Protein AF-A0A7T6VRM9-F1 (afdb_monomer_lite)

Structure (mmCIF, N/CA/C/O backbone):
data_AF-A0A7T6VRM9-F1
#
_entry.id   AF-A0A7T6VRM9-F1
#
loop_
_atom_site.group_PDB
_atom_site.id
_atom_site.type_symbol
_atom_site.label_atom_id
_atom_site.label_alt_id
_atom_site.label_comp_id
_atom_site.label_asym_id
_atom_site.label_entity_id
_atom_site.label_seq_id
_atom_site.pdbx_PDB_ins_code
_atom_site.Cartn_x
_atom_site.Cartn_y
_atom_site.Cartn_z
_atom_site.occupancy
_atom_site.B_iso_or_equiv
_atom_site.auth_seq_id
_atom_site.auth_comp_id
_atom_site.auth_asym_id
_atom_site.auth_atom_id
_atom_site.pdbx_PDB_model_num
ATOM 1 N N . MET A 1 1 ? 58.265 26.225 8.477 1.00 35.62 1 MET A N 1
ATOM 2 C CA . MET A 1 1 ? 57.918 27.270 9.470 1.00 35.62 1 MET A CA 1
ATOM 3 C C . MET A 1 1 ? 56.582 26.920 10.127 1.00 35.62 1 MET A C 1
ATOM 5 O O . MET A 1 1 ? 55.673 26.589 9.389 1.00 35.62 1 MET A O 1
ATOM 9 N N . LYS A 1 2 ? 56.519 27.022 11.472 1.00 36.25 2 LYS A N 1
ATOM 10 C CA . LYS A 1 2 ? 55.348 27.130 12.396 1.00 36.25 2 LYS A CA 1
ATOM 11 C C . LYS A 1 2 ? 54.296 25.989 12.368 1.00 36.25 2 LYS A C 1
ATOM 13 O O . LYS A 1 2 ? 53.596 25.845 11.385 1.00 36.25 2 LYS A O 1
ATOM 18 N N . LYS A 1 3 ? 54.237 25.040 13.324 1.00 40.25 3 LYS A N 1
ATOM 19 C CA . LYS A 1 3 ? 53.874 25.022 14.779 1.00 40.25 3 LYS A CA 1
ATOM 20 C C . LYS A 1 3 ? 52.384 25.258 15.131 1.00 40.25 3 LYS A C 1
ATOM 22 O O . LYS A 1 3 ? 51.830 26.276 14.742 1.00 40.25 3 LYS A O 1
ATOM 27 N N . PHE A 1 4 ? 51.918 24.396 16.062 1.00 35.50 4 PHE A N 1
ATOM 28 C CA . PHE A 1 4 ? 50.741 24.419 16.973 1.00 35.50 4 PHE A CA 1
ATOM 29 C C . PHE A 1 4 ? 49.436 23.763 16.455 1.00 35.50 4 PHE A C 1
ATOM 31 O O . PHE A 1 4 ? 49.072 23.986 15.317 1.00 35.50 4 PHE A O 1
ATOM 38 N N . LYS A 1 5 ? 48.671 22.952 17.218 1.00 36.03 5 LYS A N 1
ATOM 39 C CA . LYS A 1 5 ? 48.657 22.612 18.663 1.00 36.03 5 LYS A CA 1
ATOM 40 C C . LYS A 1 5 ? 47.878 21.293 18.898 1.00 36.03 5 LYS A C 1
ATOM 42 O O . LYS A 1 5 ? 46.959 20.981 18.155 1.00 36.03 5 LYS A O 1
ATOM 47 N N . LYS A 1 6 ? 48.261 20.558 19.951 1.00 41.88 6 LYS A N 1
ATOM 48 C CA . LYS A 1 6 ? 47.631 19.340 20.502 1.00 41.88 6 LYS A CA 1
ATOM 49 C C . LYS A 1 6 ? 46.261 19.613 21.142 1.00 41.88 6 LYS A C 1
ATOM 51 O O . LYS A 1 6 ? 46.093 20.673 21.739 1.00 41.88 6 LYS A O 1
ATOM 56 N N . GLY A 1 7 ? 45.419 18.574 21.199 1.00 35.12 7 GLY A N 1
ATOM 57 C CA . GLY A 1 7 ? 44.527 18.331 22.337 1.00 35.12 7 GLY A CA 1
ATOM 58 C C . GLY A 1 7 ? 43.235 17.583 22.003 1.00 35.12 7 GLY A C 1
ATOM 59 O O . GLY A 1 7 ? 42.285 18.218 21.574 1.00 35.12 7 GLY A O 1
ATOM 60 N N . LEU A 1 8 ? 43.166 16.277 22.290 1.00 32.19 8 LEU A N 1
ATOM 61 C CA . LEU A 1 8 ? 41.960 15.693 22.888 1.00 32.19 8 LEU A CA 1
ATOM 62 C C . LEU A 1 8 ? 42.309 14.400 23.638 1.00 32.19 8 LEU A C 1
ATOM 64 O O . LEU A 1 8 ? 42.855 13.456 23.074 1.00 32.19 8 LEU A O 1
ATOM 68 N N . SER A 1 9 ? 42.047 14.434 24.942 1.00 30.77 9 SER A N 1
ATOM 69 C CA . SER A 1 9 ? 42.223 13.348 25.900 1.00 30.77 9 SER A CA 1
ATOM 70 C C . SER A 1 9 ? 41.032 12.394 25.789 1.00 30.77 9 SER A C 1
ATOM 72 O O . SER A 1 9 ? 39.892 12.840 25.914 1.00 30.77 9 SER A O 1
ATOM 74 N N . PHE A 1 10 ? 41.275 11.105 25.549 1.00 33.38 10 PHE A N 1
ATOM 75 C CA . PHE A 1 10 ? 40.249 10.069 25.666 1.00 33.38 10 PHE A CA 1
ATOM 76 C C . PHE A 1 10 ? 40.195 9.594 27.120 1.00 33.38 10 PHE A C 1
ATOM 78 O O . PHE A 1 10 ? 41.106 8.928 27.608 1.00 33.38 10 PHE A O 1
ATOM 85 N N . LEU A 1 11 ? 39.116 9.964 27.809 1.00 30.97 11 LEU A N 1
ATOM 86 C CA . LEU A 1 11 ? 38.735 9.422 29.106 1.00 30.97 11 LEU A CA 1
ATOM 87 C C . LEU A 1 11 ? 38.120 8.033 28.870 1.00 30.97 11 LEU A C 1
ATOM 89 O O . LEU A 1 11 ? 37.019 7.920 28.334 1.00 30.97 11 LEU A O 1
ATOM 93 N N . VAL A 1 12 ? 38.841 6.973 29.234 1.00 34.06 12 VAL A N 1
ATOM 94 C CA . VAL A 1 12 ? 38.302 5.607 29.273 1.00 34.06 12 VAL A CA 1
ATOM 95 C C . VAL A 1 12 ? 37.497 5.474 30.562 1.00 34.06 12 VAL A C 1
ATOM 97 O O . VAL A 1 12 ? 38.062 5.313 31.642 1.00 34.06 12 VAL A O 1
ATOM 100 N N . LEU A 1 13 ? 36.173 5.581 30.457 1.00 31.11 13 LEU A N 1
ATOM 101 C CA . LEU A 1 13 ? 35.261 5.288 31.558 1.00 31.11 13 LEU A CA 1
ATOM 102 C C . LEU A 1 13 ? 34.971 3.779 31.553 1.00 31.11 13 LEU A C 1
ATOM 104 O O . LEU A 1 13 ? 34.190 3.278 30.746 1.00 31.11 13 LEU A O 1
ATOM 108 N N . SER A 1 14 ? 35.664 3.055 32.429 1.00 31.80 14 SER A N 1
ATOM 109 C CA . SER A 1 14 ? 35.421 1.642 32.722 1.00 31.80 14 SER A CA 1
ATOM 110 C C . SER A 1 14 ? 34.131 1.513 33.536 1.00 31.80 14 SER A C 1
ATOM 112 O O . SER A 1 14 ? 34.106 1.864 34.714 1.00 31.80 14 SER A O 1
ATOM 114 N N . PHE A 1 15 ? 33.050 1.033 32.919 1.00 33.16 15 PHE A N 1
ATOM 115 C CA . PHE A 1 15 ? 31.870 0.562 33.644 1.00 33.16 15 PHE A CA 1
ATOM 116 C C . PHE A 1 15 ? 32.039 -0.935 33.932 1.00 33.16 15 PHE A C 1
ATOM 118 O O . PHE A 1 15 ? 31.815 -1.781 33.068 1.00 33.16 15 PHE A O 1
ATOM 125 N N . MET A 1 16 ? 32.438 -1.260 35.164 1.00 33.94 16 MET A N 1
ATOM 126 C CA . MET A 1 16 ? 32.217 -2.582 35.750 1.00 33.94 16 MET A CA 1
ATOM 127 C C . MET A 1 16 ? 30.706 -2.770 35.943 1.00 33.94 16 MET A C 1
ATOM 129 O O . MET A 1 16 ? 30.104 -2.140 36.811 1.00 33.94 16 MET A O 1
ATOM 133 N N . LEU A 1 17 ? 30.089 -3.645 35.151 1.00 32.91 17 LEU A N 1
ATOM 134 C CA . LEU A 1 17 ? 28.787 -4.222 35.481 1.00 32.91 17 LEU A CA 1
ATOM 135 C C . LEU A 1 17 ? 29.011 -5.321 36.522 1.00 32.91 17 LEU A C 1
ATOM 137 O O . LEU A 1 17 ? 29.431 -6.435 36.211 1.00 32.91 17 LEU A O 1
ATOM 141 N N . LEU A 1 18 ? 28.766 -4.967 37.780 1.00 30.02 18 LEU A N 1
ATOM 142 C CA . LEU A 1 18 ? 28.689 -5.893 38.898 1.00 30.02 18 LEU A CA 1
ATOM 143 C C . LEU A 1 18 ? 27.358 -6.657 38.788 1.00 30.02 18 LEU A C 1
ATOM 145 O O . LEU A 1 18 ? 26.295 -6.118 39.092 1.00 30.02 18 LEU A O 1
ATOM 149 N N . ASN A 1 19 ? 27.411 -7.907 38.325 1.00 34.56 19 ASN A N 1
ATOM 150 C CA . ASN A 1 19 ? 26.282 -8.836 38.380 1.00 34.56 19 ASN A CA 1
ATOM 151 C C . ASN A 1 19 ? 26.006 -9.217 39.843 1.00 34.56 19 ASN A C 1
ATOM 153 O O . ASN A 1 19 ? 26.549 -10.198 40.347 1.00 34.56 19 ASN A O 1
ATOM 157 N N . ILE A 1 20 ? 25.148 -8.455 40.521 1.00 35.94 20 ILE A N 1
ATOM 158 C CA . ILE A 1 20 ? 24.492 -8.906 41.752 1.00 35.94 20 ILE A CA 1
ATOM 159 C C . ILE A 1 20 ? 23.164 -9.543 41.339 1.00 35.94 20 ILE A C 1
ATOM 161 O O . ILE A 1 20 ? 22.145 -8.872 41.191 1.00 35.94 20 ILE A O 1
ATOM 165 N N . ILE A 1 21 ? 23.191 -10.857 41.129 1.00 35.50 21 ILE A N 1
ATOM 166 C CA . ILE A 1 21 ? 21.982 -11.680 41.085 1.00 35.50 21 ILE A CA 1
ATOM 167 C C . ILE A 1 21 ? 21.553 -11.870 42.542 1.00 35.50 21 ILE A C 1
ATOM 169 O O . ILE A 1 21 ? 22.078 -12.731 43.245 1.00 35.50 21 ILE A O 1
ATOM 173 N N . LEU A 1 22 ? 20.623 -11.041 43.018 1.00 32.84 22 LEU A N 1
ATOM 174 C CA . LEU A 1 22 ? 19.831 -11.397 44.193 1.00 32.84 22 LEU A CA 1
ATOM 175 C C . LEU A 1 22 ? 18.903 -12.547 43.778 1.00 32.84 22 LEU A C 1
ATOM 177 O O . LEU A 1 22 ? 18.217 -12.417 42.759 1.00 32.84 22 LEU A O 1
ATOM 181 N N . PRO A 1 23 ? 18.846 -13.667 44.518 1.00 37.16 23 PRO A N 1
ATOM 182 C CA . PRO A 1 23 ? 17.822 -14.660 44.266 1.00 37.16 23 PRO A CA 1
ATOM 183 C C . PRO A 1 23 ? 16.477 -14.012 44.600 1.00 37.16 23 PRO A C 1
ATOM 185 O O . PRO A 1 23 ? 16.189 -13.709 45.758 1.00 37.16 23 PRO A O 1
ATOM 188 N N . ILE A 1 24 ? 15.650 -13.781 43.580 1.00 35.00 24 ILE A N 1
ATOM 189 C CA . ILE A 1 24 ? 14.218 -13.583 43.784 1.00 35.00 24 ILE A CA 1
ATOM 190 C C . ILE A 1 24 ? 13.740 -14.888 44.414 1.00 35.00 24 ILE A C 1
ATOM 192 O O . ILE A 1 24 ? 13.614 -15.904 43.732 1.00 35.00 24 ILE A O 1
ATOM 196 N N . GLN A 1 25 ? 13.527 -14.878 45.729 1.00 34.97 25 GLN A N 1
ATOM 197 C CA . GLN A 1 25 ? 12.700 -15.882 46.374 1.00 34.97 25 GLN A CA 1
ATOM 198 C C . GLN A 1 25 ? 11.335 -15.800 45.694 1.00 34.97 25 GLN A C 1
ATOM 200 O O . GLN A 1 25 ? 10.544 -14.893 45.950 1.00 34.97 25 GLN A O 1
ATOM 205 N N . THR A 1 26 ? 11.073 -16.726 44.777 1.00 36.31 26 THR A N 1
ATOM 206 C CA . THR A 1 26 ? 9.729 -17.000 44.292 1.00 36.31 26 THR A CA 1
ATOM 207 C C . THR A 1 26 ? 8.946 -17.523 45.487 1.00 36.31 26 THR A C 1
ATOM 209 O O . THR A 1 26 ? 8.984 -18.716 45.790 1.00 36.31 26 THR A O 1
ATOM 212 N N . LEU A 1 27 ? 8.287 -16.620 46.215 1.00 42.47 27 LEU A N 1
ATOM 213 C CA . LEU A 1 27 ? 7.216 -16.996 47.124 1.00 42.47 27 LEU A CA 1
ATOM 214 C C . LEU A 1 27 ? 6.229 -17.804 46.285 1.00 42.47 27 LEU A C 1
ATOM 216 O O . LEU A 1 27 ? 5.702 -17.306 45.288 1.00 42.47 27 LEU A O 1
ATOM 220 N N . ALA A 1 28 ? 6.043 -19.073 46.641 1.00 41.41 28 ALA A N 1
ATOM 221 C CA . ALA A 1 28 ? 4.992 -19.880 46.056 1.00 41.41 28 ALA A CA 1
ATOM 222 C C . ALA A 1 28 ? 3.676 -19.126 46.280 1.00 41.41 28 ALA A C 1
ATOM 224 O O . ALA A 1 28 ? 3.225 -18.982 47.416 1.00 41.41 28 ALA A O 1
ATOM 225 N N . SER A 1 29 ? 3.098 -18.592 45.201 1.00 47.50 29 SER A N 1
ATOM 226 C CA . SER A 1 29 ? 1.739 -18.063 45.217 1.00 47.50 29 SER A CA 1
ATOM 227 C C . SER A 1 29 ? 0.846 -19.186 45.723 1.00 47.50 29 SER A C 1
ATOM 229 O O . SER A 1 29 ? 0.728 -20.233 45.081 1.00 47.50 29 SER A O 1
ATOM 231 N N . THR A 1 30 ? 0.283 -19.019 46.918 1.00 58.91 30 THR A N 1
ATOM 232 C CA . THR A 1 30 ? -0.682 -19.984 47.425 1.00 58.91 30 THR A CA 1
ATOM 233 C C . THR A 1 30 ? -1.926 -19.851 46.555 1.00 58.91 30 THR A C 1
ATOM 235 O O . THR A 1 30 ? -2.614 -18.831 46.557 1.00 58.91 30 THR A O 1
ATOM 238 N N . THR A 1 31 ? -2.181 -20.869 45.738 1.00 68.75 31 THR A N 1
ATOM 239 C CA . THR A 1 31 ? -3.358 -20.900 44.876 1.00 68.75 31 THR A CA 1
ATOM 240 C C . THR A 1 31 ? -4.559 -21.439 45.650 1.00 68.75 31 THR A C 1
ATOM 242 O O . THR A 1 31 ? -4.434 -22.248 46.576 1.00 68.75 31 THR A O 1
ATOM 245 N N . GLY A 1 32 ? -5.736 -20.916 45.335 1.00 79.75 32 GLY A N 1
ATOM 246 C CA . GLY A 1 32 ? -7.027 -21.270 45.897 1.00 79.75 32 GLY A CA 1
ATOM 247 C C . GLY A 1 32 ? -8.008 -21.703 44.817 1.00 79.75 32 GLY A C 1
ATOM 248 O O . GLY A 1 32 ? -7.686 -21.786 43.627 1.00 79.75 32 GLY A O 1
ATOM 249 N N . GLU A 1 33 ? -9.224 -21.979 45.264 1.00 86.75 33 GLU A N 1
ATOM 250 C CA . GLU A 1 33 ? -10.343 -22.335 44.409 1.00 86.75 33 GLU A CA 1
ATOM 251 C C . GLU A 1 33 ? -11.604 -21.597 44.843 1.00 86.75 33 GLU A C 1
ATOM 253 O O . GLU A 1 33 ? -11.785 -21.300 46.024 1.00 86.75 33 GLU A O 1
ATOM 258 N N . VAL A 1 34 ? -12.473 -21.323 43.876 1.00 84.81 34 VAL A N 1
ATOM 259 C CA . VAL A 1 34 ? -13.826 -20.821 44.110 1.00 84.81 34 VAL A CA 1
ATOM 260 C C . VAL A 1 34 ? -14.784 -21.828 43.508 1.00 84.81 34 VAL A C 1
ATOM 262 O O . VAL A 1 34 ? -14.707 -22.142 42.317 1.00 84.81 34 VAL A O 1
ATOM 265 N N . ASN A 1 35 ? -15.680 -22.338 44.346 1.00 88.81 35 ASN A N 1
ATOM 266 C CA . ASN A 1 35 ? -16.724 -23.257 43.931 1.00 88.81 35 ASN A CA 1
ATOM 267 C C . ASN A 1 35 ? -18.043 -22.489 43.856 1.00 88.81 35 ASN A C 1
ATOM 269 O O . ASN A 1 35 ? -18.380 -21.742 44.776 1.00 88.81 35 ASN A O 1
ATOM 273 N N . VAL A 1 36 ? -18.801 -22.687 42.783 1.00 91.44 36 VAL A N 1
ATOM 274 C CA . VAL A 1 36 ? -20.159 -22.156 42.637 1.00 91.44 36 VAL A CA 1
ATOM 275 C C . VAL A 1 36 ? -21.131 -23.294 42.376 1.00 91.44 36 VAL A C 1
ATOM 277 O O . VAL A 1 36 ? -20.821 -24.236 41.643 1.00 91.44 36 VAL A O 1
ATOM 280 N N . LYS A 1 37 ? -22.316 -23.208 42.977 1.00 90.75 37 LYS A N 1
ATOM 281 C CA . LYS A 1 37 ? -23.418 -24.140 42.748 1.00 90.75 37 LYS A CA 1
ATOM 282 C C . LYS A 1 37 ? -24.737 -23.386 42.636 1.00 90.75 37 LYS A C 1
ATOM 284 O O . LYS A 1 37 ? -24.991 -22.484 43.430 1.00 90.75 37 LYS A O 1
ATOM 289 N N . VAL A 1 38 ? -25.583 -23.795 41.695 1.00 88.88 38 VAL A N 1
ATOM 290 C CA . VAL A 1 38 ? -26.967 -23.323 41.582 1.00 88.88 38 VAL A CA 1
ATOM 291 C C . VAL A 1 38 ? -27.907 -24.356 42.199 1.00 88.88 38 VAL A C 1
ATOM 293 O O . VAL A 1 38 ? -27.882 -25.531 41.833 1.00 88.88 38 VAL A O 1
ATOM 296 N N . ASN A 1 39 ? -28.736 -23.909 43.137 1.00 86.19 39 ASN A N 1
ATOM 297 C CA . ASN A 1 39 ? -29.834 -24.668 43.717 1.00 86.19 39 ASN A CA 1
ATOM 298 C C . ASN A 1 39 ? -31.156 -24.124 43.167 1.00 86.19 39 ASN A C 1
ATOM 300 O O . ASN A 1 39 ? -31.454 -22.939 43.304 1.00 86.19 39 ASN A O 1
ATOM 304 N N . TRP A 1 40 ? -31.957 -24.997 42.567 1.00 83.56 40 TRP A N 1
ATOM 305 C CA . TRP A 1 40 ? -33.256 -24.634 42.010 1.00 83.56 40 TRP A CA 1
ATOM 306 C C . TRP A 1 40 ? -34.367 -24.872 43.038 1.00 83.56 40 TRP A C 1
ATOM 308 O O . TRP A 1 40 ? -34.527 -25.989 43.529 1.00 83.56 40 TRP A O 1
ATOM 318 N N . SER A 1 41 ? -35.131 -23.825 43.353 1.00 82.56 41 SER A N 1
ATOM 319 C CA . SER A 1 41 ? -36.339 -23.865 44.186 1.00 82.56 41 SER A CA 1
ATOM 320 C C . SER A 1 41 ? -37.566 -23.626 43.297 1.00 82.56 41 SER A C 1
ATOM 322 O O . SER A 1 41 ? -38.168 -22.553 43.276 1.00 82.56 41 SER A O 1
ATOM 324 N N . ASP A 1 42 ? -37.872 -24.622 42.465 1.00 81.19 42 ASP A N 1
ATOM 325 C CA . ASP A 1 42 ? -38.891 -24.570 41.404 1.00 81.19 42 ASP A CA 1
ATOM 326 C C . ASP A 1 42 ? -39.746 -25.845 41.330 1.00 81.19 42 ASP A C 1
ATOM 328 O O . ASP A 1 42 ? -40.283 -26.187 40.276 1.00 81.19 42 ASP A O 1
ATOM 332 N N . ASN A 1 43 ? -39.874 -26.551 42.461 1.00 81.00 43 ASN A N 1
ATOM 333 C CA . ASN A 1 43 ? -40.686 -27.765 42.590 1.00 81.00 43 ASN A CA 1
ATOM 334 C C . ASN A 1 43 ? -40.317 -28.826 41.534 1.00 81.00 43 ASN A C 1
ATOM 336 O O . ASN A 1 43 ? -41.178 -29.303 40.799 1.00 81.00 43 ASN A O 1
ATOM 340 N N . GLU A 1 44 ? -39.020 -29.137 41.432 1.00 83.19 44 GLU A N 1
ATOM 341 C CA . GLU A 1 44 ? -38.452 -30.088 40.461 1.00 83.19 44 GLU A CA 1
ATOM 342 C C . GLU A 1 44 ? -38.772 -29.746 38.997 1.00 83.19 44 GLU A C 1
ATOM 344 O O . GLU A 1 44 ? -38.969 -30.629 38.168 1.00 83.19 44 GLU A O 1
ATOM 349 N N . ASN A 1 45 ? -38.797 -28.451 38.664 1.00 84.50 45 ASN A N 1
ATOM 350 C CA . ASN A 1 45 ? -39.105 -27.964 37.318 1.00 84.50 45 ASN A CA 1
ATOM 351 C C . ASN A 1 45 ? -40.484 -28.419 36.786 1.00 84.50 45 ASN A C 1
ATOM 353 O O . ASN A 1 45 ? -40.656 -28.617 35.584 1.00 84.50 45 ASN A O 1
ATOM 357 N N . LYS A 1 46 ? -41.504 -28.560 37.647 1.00 72.38 46 LYS A N 1
ATOM 358 C CA . LYS A 1 46 ? -42.873 -28.934 37.218 1.00 72.38 46 LYS A CA 1
ATOM 359 C C . LYS A 1 46 ? -43.479 -28.013 36.152 1.00 72.38 46 LYS A C 1
ATOM 361 O O . LYS A 1 46 ? -44.345 -28.441 35.399 1.00 72.38 46 LYS A O 1
ATOM 366 N N . ASN A 1 47 ? -43.043 -26.758 36.094 1.00 74.75 47 ASN A N 1
ATOM 367 C CA . ASN A 1 47 ? -43.505 -25.767 35.119 1.00 74.75 47 ASN A CA 1
ATOM 368 C C . ASN A 1 47 ? -42.732 -25.798 33.783 1.00 74.75 47 ASN A C 1
ATOM 370 O O . ASN A 1 47 ? -43.115 -25.093 32.849 1.00 74.75 47 ASN A O 1
ATOM 374 N N . GLY A 1 48 ? -41.646 -26.575 33.685 1.00 83.56 48 GLY A N 1
ATOM 375 C CA . GLY A 1 48 ? -40.787 -26.641 32.502 1.00 83.56 48 GLY A CA 1
ATOM 376 C C . GLY A 1 48 ? -40.045 -25.339 32.173 1.00 83.56 48 GLY A C 1
ATOM 377 O O . GLY A 1 48 ? -39.650 -25.152 31.025 1.00 83.56 48 GLY A O 1
ATOM 378 N N . LYS A 1 49 ? -39.892 -24.416 33.131 1.00 82.88 49 LYS A N 1
ATOM 379 C CA . LYS A 1 49 ? -39.270 -23.093 32.927 1.00 82.88 49 LYS A CA 1
ATOM 380 C C . LYS A 1 49 ? -37.790 -23.043 33.284 1.00 82.88 49 LYS A C 1
ATOM 382 O O . LYS A 1 49 ? -37.135 -22.044 32.997 1.00 82.88 49 LYS A O 1
ATOM 387 N N . ARG A 1 50 ? -37.235 -24.105 33.871 1.00 89.12 50 ARG A N 1
ATOM 388 C CA . ARG A 1 50 ? -35.798 -24.174 34.138 1.00 89.12 50 ARG A CA 1
ATOM 389 C C . ARG A 1 50 ? -35.029 -24.150 32.807 1.00 89.12 50 ARG A C 1
ATOM 391 O O . ARG A 1 50 ? -35.301 -24.992 31.950 1.00 89.12 50 ARG A O 1
ATOM 398 N N . PRO A 1 51 ? -34.071 -23.226 32.623 1.00 85.69 51 PRO A N 1
ATOM 399 C CA . PRO A 1 51 ? -33.280 -23.151 31.399 1.00 85.69 51 PRO A CA 1
ATOM 400 C C . PRO A 1 51 ? -32.355 -24.369 31.276 1.00 85.69 51 PRO A C 1
ATOM 402 O O . PRO A 1 51 ? -32.021 -25.004 32.273 1.00 85.69 51 PRO A O 1
ATOM 405 N N . GLU A 1 52 ? -31.879 -24.671 30.066 1.00 85.12 52 GLU A N 1
ATOM 406 C CA . GLU A 1 52 ? -30.910 -25.762 29.844 1.00 85.12 52 GLU A CA 1
ATOM 407 C C . GLU A 1 52 ? -29.524 -25.452 30.435 1.00 85.12 52 GLU A C 1
ATOM 409 O O . GLU A 1 52 ? -28.777 -26.351 30.831 1.00 85.12 52 GLU A O 1
ATOM 414 N N . SER A 1 53 ? -29.175 -24.165 30.511 1.00 87.19 53 SER A N 1
ATOM 415 C CA . SER A 1 53 ? -27.933 -23.692 31.116 1.00 87.19 53 SER A CA 1
ATOM 416 C C . SER A 1 53 ? -28.051 -22.256 31.609 1.00 87.19 53 SER A C 1
ATOM 418 O O . SER A 1 53 ? -28.855 -21.482 31.091 1.00 87.19 53 SER A O 1
ATOM 420 N N . VAL A 1 54 ? -27.204 -21.893 32.567 1.00 87.44 54 VAL A N 1
ATOM 421 C CA . VAL A 1 54 ? -27.009 -20.511 33.014 1.00 87.44 54 VAL A CA 1
ATOM 422 C C . VAL A 1 54 ? -25.529 -20.157 33.016 1.00 87.44 54 VAL A C 1
ATOM 424 O O . VAL A 1 54 ? -24.681 -21.008 33.274 1.00 87.44 54 VAL A O 1
ATOM 427 N N . GLU A 1 55 ? -25.211 -18.895 32.765 1.00 89.62 55 GLU A N 1
ATOM 428 C CA . GLU A 1 55 ? -23.860 -18.369 32.876 1.00 89.62 55 GLU A CA 1
ATOM 429 C C . GLU A 1 55 ? -23.696 -17.521 34.129 1.00 89.62 55 GLU A C 1
ATOM 431 O O . GLU A 1 55 ? -24.576 -16.745 34.521 1.00 89.62 55 GLU A O 1
ATOM 436 N N . VAL A 1 56 ? -22.518 -17.651 34.722 1.00 88.75 56 VAL A N 1
ATOM 437 C CA . VAL A 1 56 ? -22.044 -16.833 35.831 1.00 88.75 56 VAL A CA 1
ATOM 438 C C . VAL A 1 56 ? -20.659 -16.286 35.507 1.00 88.75 56 VAL A C 1
ATOM 440 O O . VAL A 1 56 ? -19.884 -16.909 34.781 1.00 88.75 56 VAL A O 1
ATOM 443 N N . GLU A 1 57 ? -20.328 -15.127 36.053 1.00 90.50 57 GLU A N 1
ATOM 444 C CA . GLU A 1 57 ? -19.036 -14.472 35.875 1.00 90.50 57 GLU A CA 1
ATOM 445 C C . GLU A 1 57 ? -18.364 -14.271 37.233 1.00 90.50 57 GLU A C 1
ATOM 447 O O . GLU A 1 57 ? -18.974 -13.746 38.169 1.00 90.50 57 GLU A O 1
ATOM 452 N N . LEU A 1 58 ? -17.118 -14.728 37.348 1.00 88.44 58 LEU A N 1
ATOM 453 C CA . LEU A 1 58 ? -16.301 -14.591 38.547 1.00 88.44 58 LEU A CA 1
ATOM 454 C C . LEU A 1 58 ? -15.563 -13.250 38.505 1.00 88.44 58 LEU A C 1
ATOM 456 O O . LEU A 1 58 ? -14.974 -12.882 37.488 1.00 88.44 58 LEU A O 1
ATOM 460 N N . PHE A 1 59 ? -15.554 -12.547 39.633 1.00 81.62 59 PHE A N 1
ATOM 461 C CA . PHE A 1 59 ? -14.852 -11.285 39.826 1.00 81.62 59 PHE A CA 1
ATOM 462 C C . PHE A 1 59 ? -13.852 -11.407 40.974 1.00 81.62 59 PHE A C 1
ATOM 464 O O . PHE A 1 59 ? -14.206 -11.873 42.055 1.00 81.62 59 PHE A O 1
ATOM 471 N N . ALA A 1 60 ? -12.624 -10.945 40.749 1.00 82.06 60 ALA A N 1
ATOM 472 C CA . ALA A 1 60 ? -11.593 -10.746 41.762 1.00 82.06 60 ALA A CA 1
ATOM 473 C C . ALA A 1 60 ? -11.461 -9.244 42.025 1.00 82.06 60 ALA A C 1
ATOM 475 O O . ALA A 1 60 ? -11.075 -8.512 41.114 1.00 82.06 60 ALA A O 1
ATOM 476 N N . ASN A 1 61 ? -11.793 -8.777 43.233 1.00 78.81 61 ASN A N 1
ATOM 477 C CA . ASN A 1 61 ? -11.761 -7.347 43.583 1.00 78.81 61 ASN A CA 1
ATOM 478 C C . ASN A 1 61 ? -12.441 -6.468 42.509 1.00 78.81 61 ASN A C 1
ATOM 480 O O . ASN A 1 61 ? -11.845 -5.528 41.994 1.00 78.81 61 ASN A O 1
ATOM 484 N N . GLU A 1 62 ? -13.666 -6.842 42.121 1.00 79.69 62 GLU A N 1
ATOM 485 C CA . GLU A 1 62 ? -14.492 -6.162 41.101 1.00 79.69 62 GLU A CA 1
ATOM 486 C C . GLU A 1 62 ? -13.999 -6.255 39.646 1.00 79.69 62 GLU A C 1
ATOM 488 O O . GLU A 1 62 ? -14.669 -5.764 38.736 1.00 79.69 62 GLU A O 1
ATOM 493 N N . LYS A 1 63 ? -12.896 -6.959 39.378 1.00 72.31 63 LYS A N 1
ATOM 494 C CA . LYS A 1 63 ? -12.414 -7.226 38.018 1.00 72.31 63 LYS A CA 1
ATOM 495 C C . LYS A 1 63 ? -12.836 -8.615 37.549 1.00 72.31 63 LYS A C 1
ATOM 497 O O . LYS A 1 63 ? -12.594 -9.595 38.249 1.00 72.31 63 LYS A O 1
ATOM 502 N N . SER A 1 64 ? -13.435 -8.710 36.362 1.00 86.69 64 SER A N 1
ATOM 503 C CA . SER A 1 64 ? -13.811 -10.004 35.780 1.00 86.69 64 SER A CA 1
ATOM 504 C C . SER A 1 64 ? -12.575 -10.878 35.550 1.00 86.69 64 SER A C 1
ATOM 506 O O . SER A 1 64 ? -11.563 -10.411 35.017 1.00 86.69 64 SER A O 1
ATOM 508 N N . VAL A 1 65 ? -12.659 -12.140 35.973 1.00 83.88 65 VAL A N 1
ATOM 509 C CA . VAL A 1 65 ? -11.606 -13.155 35.797 1.00 83.88 65 VAL A CA 1
ATOM 510 C C . VAL A 1 65 ? -12.046 -14.327 34.921 1.00 83.88 65 VAL A C 1
ATOM 512 O O . VAL A 1 65 ? -11.225 -15.177 34.586 1.00 83.88 65 VAL A O 1
ATOM 515 N N . GLY A 1 66 ? -13.318 -14.374 34.521 1.00 77.38 66 GLY A N 1
ATOM 516 C CA . GLY A 1 66 ? -13.826 -15.363 33.577 1.00 77.38 66 GLY A CA 1
ATOM 517 C C . GLY A 1 66 ? -15.284 -15.736 33.809 1.00 77.38 66 GLY A C 1
ATOM 518 O O . GLY A 1 66 ? -15.845 -15.529 34.886 1.00 77.38 66 GLY A O 1
ATOM 519 N N . THR A 1 67 ? -15.888 -16.326 32.783 1.00 87.25 67 THR A N 1
ATOM 520 C CA . THR A 1 67 ? -17.260 -16.834 32.805 1.00 87.25 67 THR A CA 1
ATOM 521 C C . THR A 1 67 ? -17.283 -18.356 32.917 1.00 87.25 67 THR A C 1
ATOM 523 O O . THR A 1 67 ? -16.328 -19.039 32.540 1.00 87.25 67 THR A O 1
ATOM 526 N N . ALA A 1 68 ? -18.375 -18.896 33.451 1.00 88.19 68 ALA A N 1
ATOM 527 C CA . ALA A 1 68 ? -18.647 -20.325 33.477 1.00 88.19 68 ALA A CA 1
ATOM 528 C C . ALA A 1 68 ? -20.107 -20.607 33.132 1.00 88.19 68 ALA A C 1
ATOM 530 O O . ALA A 1 68 ? -21.011 -19.927 33.617 1.00 88.19 68 ALA A O 1
ATOM 531 N N . THR A 1 69 ? -20.319 -21.655 32.340 1.00 91.12 69 THR A N 1
ATOM 532 C CA . THR A 1 69 ? -21.642 -22.180 32.000 1.00 91.12 69 THR A CA 1
ATOM 533 C C . THR A 1 69 ? -21.972 -23.355 32.918 1.00 91.12 69 THR A C 1
ATOM 535 O O . THR A 1 69 ? -21.239 -24.344 32.968 1.00 91.12 69 THR A O 1
ATOM 538 N N . LEU A 1 70 ? -23.082 -23.257 33.643 1.00 92.94 70 LEU A N 1
ATOM 539 C CA . LEU A 1 70 ? -23.616 -24.293 34.519 1.00 92.94 70 LEU A CA 1
ATOM 540 C C . LEU A 1 70 ? -24.840 -24.918 33.855 1.00 92.94 70 LEU A C 1
ATOM 542 O O . LEU A 1 70 ? -25.712 -24.215 33.354 1.00 92.94 70 LEU A O 1
ATOM 546 N N . ASN A 1 71 ? -24.906 -26.243 33.870 1.00 87.44 71 ASN A N 1
ATOM 547 C CA . ASN A 1 71 ? -26.005 -27.018 33.304 1.00 87.44 71 ASN A CA 1
ATOM 548 C C . ASN A 1 71 ? -26.183 -28.330 34.077 1.00 87.44 71 ASN A C 1
ATOM 550 O O . ASN A 1 71 ? -25.411 -28.648 34.990 1.00 87.44 71 ASN A O 1
ATOM 554 N N . GLU A 1 72 ? -27.182 -29.117 33.689 1.00 87.19 72 GLU A N 1
ATOM 555 C CA . GLU A 1 72 ? -27.488 -30.398 34.325 1.00 87.19 72 GLU A CA 1
ATOM 556 C C . GLU A 1 72 ? -26.334 -31.411 34.233 1.00 87.19 72 GLU A C 1
ATOM 558 O O . GLU A 1 72 ? -26.012 -32.064 35.227 1.00 87.19 72 GLU A O 1
ATOM 563 N N . ARG A 1 73 ? -25.630 -31.482 33.091 1.00 84.81 73 ARG A N 1
ATOM 564 C CA . ARG A 1 73 ? -24.452 -32.357 32.919 1.00 84.81 73 ARG A CA 1
ATOM 565 C C . ARG A 1 73 ? -23.356 -32.036 33.944 1.00 84.81 73 ARG A C 1
ATOM 567 O O . ARG A 1 73 ? -22.733 -32.951 34.476 1.00 84.81 73 ARG A O 1
ATOM 574 N N . GLY A 1 74 ? -23.141 -30.755 34.243 1.00 79.75 74 GLY A N 1
ATOM 575 C CA . GLY A 1 74 ? -22.218 -30.269 35.275 1.00 79.75 74 GLY A CA 1
ATOM 576 C C . GLY A 1 74 ? -22.789 -30.281 36.697 1.00 79.75 74 GLY A C 1
ATOM 577 O O . GLY A 1 74 ? -22.195 -29.682 37.596 1.00 79.75 74 GLY A O 1
ATOM 578 N N . LYS A 1 75 ? -23.956 -30.909 36.916 1.00 91.56 75 LYS A N 1
ATOM 579 C CA . LYS A 1 75 ? -24.703 -30.900 38.187 1.00 91.56 75 LYS A CA 1
ATOM 580 C C . LYS A 1 75 ? -24.913 -29.489 38.743 1.00 91.56 75 LYS A C 1
ATOM 582 O O . LYS A 1 75 ? -24.863 -29.288 39.956 1.00 91.56 75 LYS A O 1
ATOM 587 N N . TRP A 1 76 ? -25.109 -28.517 37.851 1.00 93.56 76 TRP A N 1
ATOM 588 C CA . TRP A 1 76 ? -25.289 -27.107 38.195 1.00 93.56 76 TRP A CA 1
ATOM 589 C C . TRP A 1 76 ? -24.167 -26.552 39.080 1.00 93.56 76 TRP A C 1
ATOM 591 O O . TRP A 1 76 ? -24.415 -25.765 39.991 1.00 93.56 76 TRP A O 1
ATOM 601 N N . SER A 1 77 ? -22.928 -26.978 38.832 1.00 90.75 77 SER A N 1
ATOM 602 C CA . SER A 1 77 ? -21.760 -26.556 39.600 1.00 90.75 77 SER A CA 1
ATOM 603 C C . SER A 1 77 ? -20.571 -26.245 38.702 1.00 90.75 77 SER A C 1
ATOM 605 O O . SER A 1 77 ? -20.437 -26.809 37.616 1.00 90.75 77 SER A O 1
ATOM 607 N N . TYR A 1 78 ? -19.707 -25.345 39.160 1.00 90.06 78 TYR A N 1
ATOM 608 C CA . TYR A 1 78 ? -18.446 -25.038 38.499 1.00 90.06 78 TYR A CA 1
ATOM 609 C C . TYR A 1 78 ? -17.357 -24.719 39.526 1.00 90.06 78 TYR A C 1
ATOM 611 O O . TYR A 1 78 ? -17.637 -24.207 40.612 1.00 90.06 78 TYR A O 1
ATOM 619 N N . LYS A 1 79 ? -16.108 -25.030 39.174 1.00 92.94 79 LYS A N 1
ATOM 620 C CA . LYS A 1 79 ? -14.930 -24.815 40.015 1.00 92.94 79 LYS A CA 1
ATOM 621 C C . LYS A 1 79 ? -13.862 -24.067 39.231 1.00 92.94 79 LYS A C 1
ATOM 623 O O . LYS A 1 79 ? -13.324 -24.590 38.257 1.00 92.94 79 LYS A O 1
ATOM 628 N N . TRP A 1 80 ? -13.502 -22.880 39.704 1.00 88.62 80 TRP A N 1
ATOM 629 C CA . TRP A 1 80 ? -12.286 -22.199 39.266 1.00 88.62 80 TRP A CA 1
ATOM 630 C C . TRP A 1 80 ? -11.143 -22.599 40.195 1.00 88.62 80 TRP A C 1
ATOM 632 O O . TRP A 1 80 ? -11.237 -22.404 41.404 1.00 88.62 80 TRP A O 1
ATOM 642 N N . ALA A 1 81 ? -10.078 -23.171 39.635 1.00 87.00 81 ALA A N 1
ATOM 643 C CA . ALA A 1 81 ? -8.877 -23.583 40.361 1.00 87.00 81 ALA A CA 1
ATOM 644 C C . ALA A 1 81 ? -7.668 -22.739 39.934 1.00 87.00 81 ALA A C 1
ATOM 646 O O . ALA A 1 81 ? -7.688 -22.108 38.879 1.00 87.00 81 ALA A O 1
ATOM 647 N N . GLY A 1 82 ? -6.606 -22.742 40.742 1.00 83.38 82 GLY A N 1
ATOM 648 C CA . GLY A 1 82 ? -5.385 -21.991 40.428 1.00 83.38 82 GLY A CA 1
ATOM 649 C C . GLY A 1 82 ? -5.522 -20.481 40.645 1.00 83.38 82 GLY A C 1
ATOM 650 O O . GLY A 1 82 ? -4.738 -19.709 40.100 1.00 83.38 82 GLY A O 1
ATOM 651 N N . LEU A 1 83 ? -6.516 -20.052 41.424 1.00 84.44 83 LEU A N 1
ATOM 652 C CA . LEU A 1 83 ? -6.784 -18.644 41.697 1.00 84.44 83 LEU A CA 1
ATOM 653 C C . LEU A 1 83 ? -5.785 -18.098 42.719 1.00 84.44 83 LEU A C 1
ATOM 655 O O . LEU A 1 83 ? -5.473 -18.779 43.689 1.00 84.44 83 LEU A O 1
ATOM 659 N N . ALA A 1 84 ? -5.278 -16.882 42.540 1.00 81.69 84 ALA A N 1
ATOM 660 C CA . ALA A 1 84 ? -4.410 -16.274 43.545 1.00 81.69 84 ALA A CA 1
ATOM 661 C C . ALA A 1 84 ? -5.203 -16.008 44.838 1.00 81.69 84 ALA A C 1
ATOM 663 O O . ALA A 1 84 ? -6.304 -15.471 44.790 1.00 81.69 84 ALA A O 1
ATOM 664 N N . LYS A 1 85 ? -4.669 -16.367 46.010 1.00 77.38 85 LYS A N 1
ATOM 665 C CA . LYS A 1 85 ? -5.312 -16.005 47.289 1.00 77.38 85 LYS A CA 1
ATOM 666 C C . LYS A 1 85 ? -5.059 -14.551 47.681 1.00 77.38 85 LYS A C 1
ATOM 668 O O . LYS A 1 85 ? -5.875 -13.946 48.374 1.00 77.38 85 LYS A O 1
ATOM 673 N N . GLU A 1 86 ? -3.946 -13.992 47.214 1.00 77.44 86 GLU A N 1
ATOM 674 C CA . GLU A 1 86 ? -3.504 -12.644 47.543 1.00 77.44 86 GLU A CA 1
ATOM 675 C C . GLU A 1 86 ? -2.962 -11.920 46.311 1.00 77.44 86 GLU A C 1
ATOM 677 O O . GLU A 1 86 ? -2.298 -12.511 45.458 1.00 77.44 86 GLU A O 1
ATOM 682 N N . GLU A 1 87 ? -3.195 -10.612 46.251 1.00 75.31 87 GLU A N 1
ATOM 683 C CA . GLU A 1 87 ? -2.573 -9.706 45.292 1.00 75.31 87 GLU A CA 1
ATOM 684 C C . GLU A 1 87 ? -1.827 -8.620 46.073 1.00 75.31 87 GLU A C 1
ATOM 686 O O . GLU A 1 87 ? -2.419 -7.888 46.868 1.00 75.31 87 GLU A O 1
ATOM 691 N N . LYS A 1 88 ? -0.502 -8.527 45.882 1.00 75.25 88 LYS A N 1
ATOM 692 C CA . LYS A 1 88 ? 0.377 -7.575 46.598 1.00 75.25 88 LYS A CA 1
ATOM 693 C C . LYS A 1 88 ? 0.255 -7.659 48.135 1.00 75.25 88 LYS A C 1
ATOM 695 O O . LYS A 1 88 ? 0.303 -6.636 48.814 1.00 75.25 88 LYS A O 1
ATOM 700 N N . GLY A 1 89 ? 0.083 -8.870 48.673 1.00 70.00 89 GLY A N 1
ATOM 701 C CA . GLY A 1 89 ? -0.033 -9.125 50.116 1.00 70.00 89 GLY A CA 1
ATOM 702 C C . GLY A 1 89 ? -1.394 -8.774 50.734 1.00 70.00 89 GLY A C 1
ATOM 703 O O . GLY A 1 89 ? -1.501 -8.700 51.955 1.00 70.00 89 GLY A O 1
ATOM 704 N N . LYS A 1 90 ? -2.433 -8.526 49.921 1.00 66.88 90 LYS A N 1
ATOM 705 C CA . LYS A 1 90 ? -3.826 -8.367 50.374 1.00 66.88 90 LYS A CA 1
ATOM 706 C C . LYS A 1 90 ? -4.685 -9.518 49.858 1.00 66.88 90 LYS A C 1
ATOM 708 O O . LYS A 1 90 ? -4.568 -9.878 48.688 1.00 66.88 90 LYS A O 1
ATOM 713 N N . ALA A 1 91 ? -5.567 -10.050 50.706 1.00 74.38 91 ALA A N 1
ATOM 714 C CA . ALA A 1 91 ? -6.512 -11.097 50.322 1.00 74.38 91 ALA A CA 1
ATOM 715 C C . ALA A 1 91 ? -7.429 -10.630 49.179 1.00 74.38 91 ALA A C 1
ATOM 717 O O . ALA A 1 91 ? -7.934 -9.506 49.200 1.00 74.38 91 ALA A O 1
ATOM 718 N N . ILE A 1 92 ? -7.638 -11.492 48.184 1.00 72.69 92 ILE A N 1
ATOM 719 C CA . ILE A 1 92 ? -8.532 -11.216 47.054 1.00 72.69 92 ILE A CA 1
ATOM 720 C C . ILE A 1 92 ? -9.966 -11.586 47.440 1.00 72.69 92 ILE A C 1
ATOM 722 O O . ILE A 1 92 ? -10.233 -12.724 47.829 1.00 72.69 92 ILE A O 1
ATOM 726 N N . ASN A 1 93 ? -10.901 -10.643 47.297 1.00 80.25 93 ASN A N 1
ATOM 727 C CA . ASN A 1 93 ? -12.324 -10.913 47.469 1.00 80.25 93 ASN A CA 1
ATOM 728 C C . ASN A 1 93 ? -12.920 -11.438 46.156 1.00 80.25 93 ASN A C 1
ATOM 730 O O . ASN A 1 93 ? -12.998 -10.705 45.163 1.00 80.25 93 ASN A O 1
ATOM 734 N N . TYR A 1 94 ? -13.339 -12.702 46.160 1.00 80.00 94 TYR A N 1
ATOM 735 C CA . TYR A 1 94 ? -13.987 -13.340 45.020 1.00 80.00 94 TYR A CA 1
ATOM 736 C C . TYR A 1 94 ? -15.508 -13.268 45.138 1.00 80.00 94 TYR A C 1
ATOM 738 O O . TYR A 1 94 ? -16.093 -13.733 46.115 1.00 80.00 94 TYR A O 1
ATOM 746 N N . THR A 1 95 ? -16.158 -12.735 44.106 1.00 82.25 95 THR A N 1
ATOM 747 C CA . THR A 1 95 ? -17.623 -12.660 44.007 1.00 82.25 95 THR A CA 1
ATOM 748 C C . THR A 1 95 ? -18.093 -13.200 42.664 1.00 82.25 95 THR A C 1
ATOM 750 O O . THR A 1 95 ? -17.337 -13.227 41.697 1.00 82.25 95 THR A O 1
ATOM 753 N N . VAL A 1 96 ? -19.344 -13.650 42.596 1.00 84.56 96 VAL A N 1
ATOM 754 C CA . VAL A 1 96 ? -19.948 -14.166 41.362 1.00 84.56 96 VAL A CA 1
ATOM 755 C C . VAL A 1 96 ? -21.155 -13.314 40.994 1.00 84.56 96 VAL A C 1
ATOM 757 O O . VAL A 1 96 ? -21.966 -12.987 41.864 1.00 84.56 96 VAL A O 1
ATOM 760 N N . LYS A 1 97 ? -21.291 -12.971 39.711 1.00 82.19 97 LYS A N 1
ATOM 761 C CA . LYS A 1 97 ? -22.486 -12.334 39.142 1.00 82.19 97 LYS A CA 1
ATOM 762 C C . LYS A 1 97 ? -23.183 -13.272 38.162 1.00 82.19 97 LYS A C 1
ATOM 764 O O . LYS A 1 97 ? -22.532 -13.974 37.394 1.00 82.19 97 LYS A O 1
ATOM 769 N N . GLU A 1 98 ? -24.505 -13.270 38.194 1.00 84.56 98 GLU A N 1
ATOM 770 C CA . GLU A 1 98 ? -25.367 -13.932 37.221 1.00 84.56 98 GLU A CA 1
ATOM 771 C C . GLU A 1 98 ? -25.299 -13.217 35.874 1.00 84.56 98 GLU A C 1
ATOM 773 O O . GLU A 1 98 ? -25.302 -11.986 35.831 1.00 84.56 98 GLU A O 1
ATOM 778 N N . LYS A 1 99 ? -25.299 -13.977 34.775 1.00 81.38 99 LYS A N 1
ATOM 779 C CA . LYS A 1 99 ? -25.433 -13.424 33.421 1.00 81.38 99 LYS A CA 1
ATOM 780 C C . LYS A 1 99 ? -26.744 -13.792 32.748 1.00 81.38 99 LYS A C 1
ATOM 782 O O . LYS A 1 99 ? -27.481 -12.905 32.340 1.00 81.38 99 LYS A O 1
ATOM 787 N N . THR A 1 100 ? -27.038 -15.082 32.623 1.00 82.12 100 THR A N 1
ATOM 788 C CA . THR A 1 100 ? -28.159 -15.555 31.788 1.00 82.12 100 THR A CA 1
ATOM 789 C C . THR A 1 100 ? -29.291 -16.174 32.607 1.00 82.12 100 THR A C 1
ATOM 791 O O . THR A 1 100 ? -29.969 -17.087 32.140 1.00 82.12 100 THR A O 1
ATOM 794 N N . PHE A 1 101 ? -29.482 -15.721 33.849 1.00 82.88 101 PHE A N 1
ATOM 795 C CA . PHE A 1 101 ? -30.584 -16.209 34.677 1.00 82.88 101 PHE A CA 1
ATOM 796 C C . PHE A 1 101 ? -31.918 -15.650 34.163 1.00 82.88 101 PHE A C 1
ATOM 798 O O . PHE A 1 101 ? -32.015 -14.437 33.952 1.00 82.88 101 PHE A O 1
ATOM 805 N N . PRO A 1 102 ? -32.942 -16.497 33.959 1.00 73.06 102 PRO A N 1
ATOM 806 C CA . PRO A 1 102 ? -34.230 -16.031 33.464 1.00 73.06 102 PRO A CA 1
ATOM 807 C C . PRO A 1 102 ? -34.948 -15.118 34.463 1.00 73.06 102 PRO A C 1
ATOM 809 O O . PRO A 1 102 ? -34.851 -15.292 35.680 1.00 73.06 102 PRO A O 1
ATOM 812 N N . SER A 1 103 ? -35.702 -14.152 33.940 1.00 72.25 103 SER A N 1
ATOM 813 C CA . SER A 1 103 ? -36.372 -13.110 34.732 1.00 72.25 103 SER A CA 1
ATOM 814 C C . SER A 1 103 ? -37.481 -13.632 35.653 1.00 72.25 103 SER A C 1
ATOM 816 O O . SER A 1 103 ? -37.854 -12.966 36.620 1.00 72.25 103 SER A O 1
ATOM 818 N N . GLU A 1 104 ? -38.007 -14.818 35.371 1.00 77.12 104 GLU A N 1
ATOM 819 C CA . GLU A 1 104 ? -39.031 -15.535 36.131 1.00 77.12 104 GLU A CA 1
ATOM 820 C C . GLU A 1 104 ? -38.499 -16.181 37.423 1.00 77.12 104 GLU A C 1
ATOM 822 O O . GLU A 1 104 ? -39.279 -16.707 38.216 1.00 77.12 104 GLU A O 1
ATOM 827 N N . TYR A 1 105 ? -37.192 -16.089 37.683 1.00 72.19 105 TYR A N 1
ATOM 828 C CA . TYR A 1 105 ? -36.570 -16.545 38.922 1.00 72.19 105 TYR A CA 1
ATOM 829 C C . TYR A 1 105 ? -36.138 -15.368 39.809 1.00 72.19 105 TYR A C 1
ATOM 831 O O . TYR A 1 105 ? -35.645 -14.342 39.341 1.00 72.19 105 TYR A O 1
ATOM 839 N N . ILE A 1 106 ? -36.329 -15.517 41.119 1.00 69.69 106 ILE A N 1
ATOM 840 C CA . ILE A 1 106 ? -35.754 -14.663 42.163 1.00 69.69 106 ILE A CA 1
ATOM 841 C C . ILE A 1 106 ? -34.445 -15.307 42.603 1.00 69.69 106 ILE A C 1
ATOM 843 O O . ILE A 1 106 ? -34.425 -16.489 42.949 1.00 69.69 106 ILE A O 1
ATOM 847 N N . ILE A 1 107 ? -33.361 -14.534 42.592 1.00 78.25 107 ILE A N 1
ATOM 848 C CA . ILE A 1 107 ? -32.021 -15.038 42.883 1.00 78.25 107 ILE A CA 1
ATOM 849 C C . ILE A 1 107 ? -31.568 -14.570 44.262 1.00 78.25 107 ILE A C 1
ATOM 851 O O . ILE A 1 107 ? -31.589 -13.375 44.553 1.00 78.25 107 ILE A O 1
ATOM 855 N N . SER A 1 108 ? -31.114 -15.503 45.095 1.00 71.56 108 SER A N 1
ATOM 856 C CA . SER A 1 108 ? -30.414 -15.207 46.347 1.00 71.56 108 SER A CA 1
ATOM 857 C C . SER A 1 108 ? -29.057 -15.904 46.389 1.00 71.56 108 SER A C 1
ATOM 859 O O . SER A 1 108 ? -28.850 -16.942 45.758 1.00 71.56 108 SER A O 1
ATOM 861 N N . LYS A 1 109 ? -28.100 -15.321 47.117 1.00 76.75 109 LYS A N 1
ATOM 862 C CA . LY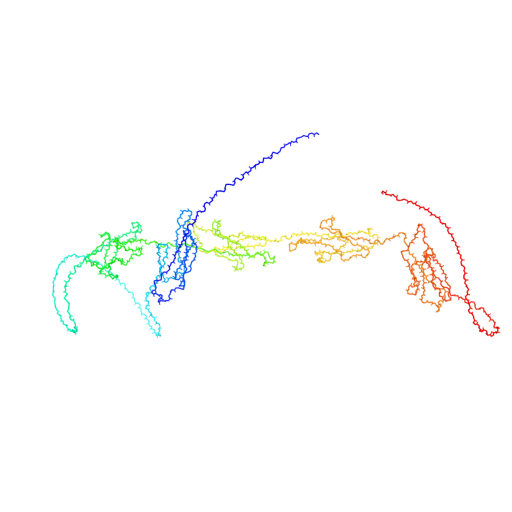S A 1 109 ? -26.735 -15.846 47.243 1.00 76.75 109 LYS A CA 1
ATOM 863 C C . LYS A 1 109 ? -26.369 -16.050 48.694 1.00 76.75 109 LYS A C 1
ATOM 865 O O . LYS A 1 109 ? -26.656 -15.207 49.536 1.00 76.75 109 LYS A O 1
ATOM 870 N N . ASN A 1 110 ? -25.655 -17.132 48.957 1.00 75.38 110 ASN A N 1
ATOM 871 C CA . ASN A 1 110 ? -25.003 -17.363 50.233 1.00 75.38 110 ASN A CA 1
ATOM 872 C C . ASN A 1 110 ? -23.590 -17.896 49.994 1.00 75.38 110 ASN A C 1
ATOM 874 O O . ASN A 1 110 ? -23.391 -18.792 49.170 1.00 75.38 110 ASN A O 1
ATOM 878 N N . THR A 1 111 ? -22.623 -17.369 50.737 1.00 73.31 111 THR A N 1
ATOM 879 C CA . THR A 1 111 ? -21.236 -17.825 50.703 1.00 73.31 111 THR A CA 1
ATOM 880 C C . THR A 1 111 ? -20.886 -18.442 52.048 1.00 73.31 111 THR A C 1
ATOM 882 O O . THR A 1 111 ? -20.846 -17.755 53.066 1.00 73.31 111 THR A O 1
ATOM 885 N N . LYS A 1 112 ? -20.581 -19.743 52.058 1.00 72.44 112 LYS A N 1
ATOM 886 C CA . LYS A 1 112 ? -20.141 -20.460 53.263 1.00 72.44 112 LYS A CA 1
ATOM 887 C C . LYS A 1 112 ? -18.963 -21.365 52.920 1.00 72.44 112 LYS A C 1
ATOM 889 O O . LYS A 1 112 ? -19.062 -22.204 52.032 1.00 72.44 112 LYS A O 1
ATOM 894 N N . GLY A 1 113 ? -17.835 -21.186 53.613 1.00 64.44 113 GLY A N 1
ATOM 895 C CA . GLY A 1 113 ? -16.658 -22.057 53.476 1.00 64.44 113 GLY A CA 1
ATOM 896 C C . GLY A 1 113 ? -16.035 -22.113 52.071 1.00 64.44 113 GLY A C 1
ATOM 897 O O . GLY A 1 113 ? -15.538 -23.163 51.684 1.00 64.44 113 GLY A O 1
ATOM 898 N N . GLY A 1 114 ? -16.085 -21.024 51.291 1.00 69.19 114 GLY A N 1
ATOM 899 C CA . GLY A 1 114 ? -15.522 -20.970 49.927 1.00 69.19 114 GLY A CA 1
ATOM 900 C C . GLY A 1 114 ? -16.428 -21.530 48.818 1.00 69.19 114 GLY A C 1
ATOM 901 O O . GLY A 1 114 ? -16.037 -21.533 47.650 1.00 69.19 114 GLY A O 1
ATOM 902 N N . LEU A 1 115 ? -17.643 -21.972 49.166 1.00 78.50 115 LEU A N 1
ATOM 903 C CA . LEU A 1 115 ? -18.705 -22.314 48.222 1.00 78.50 115 LEU A CA 1
ATOM 904 C C . LEU A 1 115 ? -19.707 -21.160 48.124 1.00 78.50 115 LEU A C 1
ATOM 906 O O . LEU A 1 115 ? -20.302 -20.758 49.127 1.00 78.50 115 LEU A O 1
ATOM 910 N N . ILE A 1 116 ? -19.925 -20.675 46.906 1.00 81.56 116 ILE A N 1
ATOM 911 C CA . ILE A 1 116 ? -20.973 -19.714 46.566 1.00 81.56 116 ILE A CA 1
ATOM 912 C C . ILE A 1 116 ? -22.193 -20.507 46.101 1.00 81.56 116 ILE A C 1
ATOM 914 O O . ILE A 1 116 ? -22.167 -21.161 45.058 1.00 81.56 116 ILE A O 1
ATOM 918 N N . THR A 1 117 ? -23.264 -20.465 46.884 1.00 85.81 117 THR A N 1
ATOM 919 C CA . THR A 1 117 ? -24.544 -21.085 46.528 1.00 85.81 117 THR A CA 1
ATOM 920 C C . THR A 1 117 ? -25.491 -20.013 46.014 1.00 85.81 117 THR A C 1
ATOM 922 O O . THR A 1 117 ? -25.820 -19.078 46.744 1.00 85.81 117 THR A O 1
ATOM 925 N N . ILE A 1 118 ? -25.928 -20.160 44.767 1.00 83.38 118 ILE A N 1
ATOM 926 C CA . ILE A 1 118 ? -26.952 -19.333 44.129 1.00 83.38 118 ILE A CA 1
ATOM 927 C C . ILE A 1 118 ? -28.268 -20.106 44.214 1.00 83.38 118 ILE A C 1
ATOM 929 O O . ILE A 1 118 ? -28.375 -21.191 43.646 1.00 83.38 118 ILE A O 1
ATOM 933 N N . THR A 1 119 ? -29.267 -19.581 44.914 1.00 84.75 119 THR A N 1
ATOM 934 C CA . THR A 1 119 ? -30.609 -20.170 44.950 1.00 84.75 119 THR A CA 1
ATOM 935 C C . THR A 1 119 ? -31.502 -19.423 43.970 1.00 84.75 119 THR A C 1
ATOM 937 O O . THR A 1 119 ? -31.714 -18.222 44.122 1.00 84.75 119 THR A O 1
ATOM 940 N N . ALA A 1 120 ? -32.019 -20.134 42.970 1.00 75.94 120 ALA A N 1
ATOM 941 C CA . ALA A 1 120 ? -32.972 -19.612 42.001 1.00 75.94 120 ALA A CA 1
ATOM 942 C C . ALA A 1 120 ? -34.378 -20.117 42.349 1.00 75.94 120 ALA A C 1
ATOM 944 O O . ALA A 1 120 ? -34.685 -21.296 42.160 1.00 75.94 120 ALA A O 1
ATOM 945 N N . THR A 1 121 ? -35.230 -19.228 42.858 1.00 78.81 121 THR A N 1
ATOM 946 C CA . THR A 1 121 ? -36.611 -19.534 43.261 1.00 78.81 121 THR A CA 1
ATOM 947 C C . THR A 1 121 ? -37.589 -19.074 42.193 1.00 78.81 121 THR A C 1
ATOM 949 O O . THR A 1 121 ? -37.573 -17.905 41.814 1.00 78.81 121 THR A O 1
ATOM 952 N N . TYR A 1 122 ? -38.445 -19.968 41.703 1.00 75.69 122 TYR A N 1
ATOM 953 C CA . TYR A 1 122 ? -39.437 -19.607 40.688 1.00 75.69 122 TYR A CA 1
ATOM 954 C C . TYR A 1 122 ? -40.500 -18.658 41.264 1.00 75.69 122 TYR A C 1
ATOM 956 O O . TYR A 1 122 ? -41.020 -18.891 42.357 1.00 75.69 122 TYR A O 1
ATOM 964 N N . LYS A 1 123 ? -40.840 -17.596 40.527 1.00 73.69 123 LYS A N 1
ATOM 965 C CA . LYS A 1 123 ? -41.928 -16.672 40.878 1.00 73.69 123 LYS A CA 1
ATOM 966 C C . LYS A 1 123 ? -43.270 -17.375 40.662 1.00 73.69 123 LYS A C 1
ATOM 968 O O . LYS A 1 123 ? -43.607 -17.713 39.533 1.00 73.69 123 LYS A O 1
ATOM 973 N N . VAL A 1 124 ? -44.036 -17.614 41.726 1.00 59.59 124 VAL A N 1
ATOM 974 C CA . VAL A 1 124 ? -45.396 -18.165 41.604 1.00 59.59 124 VAL A CA 1
ATOM 975 C C . VAL A 1 124 ? -46.282 -17.118 40.917 1.00 59.59 124 VAL A C 1
ATOM 977 O O . VAL A 1 124 ? -46.397 -16.001 41.413 1.00 59.59 124 VAL A O 1
ATOM 980 N N . GLU A 1 125 ? -46.867 -17.452 39.763 1.00 48.78 125 GLU A N 1
ATOM 981 C CA . GLU A 1 125 ? -47.846 -16.592 39.088 1.00 48.78 125 GLU A CA 1
ATOM 982 C C . GLU A 1 125 ? -49.179 -16.626 39.851 1.00 48.78 125 GLU A C 1
ATOM 984 O O . GLU A 1 125 ? -49.743 -17.695 40.087 1.00 48.78 125 GLU A O 1
ATOM 989 N N . GLU A 1 126 ? -49.700 -15.454 40.224 1.00 38.25 126 GLU A N 1
ATOM 990 C CA . GLU A 1 126 ? -51.102 -15.314 40.619 1.00 38.25 126 GLU A CA 1
ATOM 991 C C . GLU A 1 126 ? -51.992 -15.601 39.403 1.00 38.25 126 GLU A C 1
ATOM 993 O O . GLU A 1 126 ? -51.902 -14.938 38.366 1.00 38.25 126 GLU A O 1
ATOM 998 N N . ASN A 1 127 ? -52.858 -16.607 39.535 1.00 33.03 127 ASN A N 1
ATOM 999 C CA . ASN A 1 127 ? -53.832 -16.985 38.517 1.00 33.03 127 ASN A CA 1
ATOM 1000 C C . ASN A 1 127 ? -54.746 -15.797 38.164 1.00 33.03 127 ASN A C 1
ATOM 1002 O O . ASN A 1 127 ? -55.632 -15.429 38.936 1.00 33.03 127 ASN A O 1
ATOM 1006 N N . LYS A 1 128 ? -54.587 -15.246 36.956 1.00 29.89 128 LYS A N 1
ATOM 1007 C CA . LYS A 1 128 ? -55.601 -14.401 36.317 1.00 29.89 128 LYS A CA 1
ATOM 1008 C C . LYS A 1 128 ? -56.711 -15.277 35.739 1.00 29.89 128 LYS A C 1
ATOM 1010 O O . LYS A 1 128 ? -56.458 -16.167 34.931 1.00 29.89 128 LYS A O 1
ATOM 1015 N N . VAL A 1 129 ? -57.940 -14.980 36.156 1.00 29.47 129 VAL A N 1
ATOM 1016 C CA . VAL A 1 129 ? -59.190 -15.514 35.606 1.00 29.47 129 VAL A CA 1
ATOM 1017 C C . VAL A 1 129 ? -59.213 -15.319 34.086 1.00 29.47 129 VAL A C 1
ATOM 1019 O O . VAL A 1 129 ? -58.978 -14.223 33.580 1.00 29.47 129 VAL A O 1
ATOM 1022 N N . VAL A 1 130 ? -59.471 -16.414 33.375 1.00 28.41 130 VAL A N 1
ATOM 1023 C CA . VAL A 1 130 ? -59.563 -16.487 31.916 1.00 28.41 130 VAL A CA 1
ATOM 1024 C C . VAL A 1 130 ? -60.983 -16.107 31.490 1.00 28.41 130 VAL A C 1
ATOM 1026 O O . VAL A 1 130 ? -61.923 -16.851 31.755 1.00 28.41 130 VAL A O 1
ATOM 1029 N N . GLU A 1 131 ? -61.140 -14.981 30.791 1.00 26.55 131 GLU A N 1
ATOM 1030 C CA . GLU A 1 131 ? -62.306 -14.725 29.937 1.00 26.55 131 GLU A CA 1
ATOM 1031 C C . GLU A 1 131 ? -62.012 -15.231 28.516 1.00 26.55 131 GLU A C 1
ATOM 1033 O O . GLU A 1 131 ? -61.111 -14.741 27.834 1.00 26.55 131 GLU A O 1
ATOM 1038 N N . THR A 1 132 ? -62.783 -16.219 28.055 1.00 27.64 132 THR A N 1
ATOM 1039 C CA . THR A 1 132 ? -62.826 -16.656 26.652 1.00 27.64 132 THR A CA 1
ATOM 1040 C C . THR A 1 132 ? -63.962 -15.964 25.907 1.00 27.64 132 THR A C 1
ATOM 1042 O O . THR A 1 132 ? -65.104 -15.945 26.363 1.00 27.64 132 THR A O 1
ATOM 1045 N N . SER A 1 133 ? -63.657 -15.450 24.720 1.00 26.16 133 SER A N 1
ATOM 1046 C CA . SER A 1 133 ? -64.586 -14.800 23.800 1.00 26.16 133 SER A CA 1
ATOM 1047 C C . SER A 1 133 ? -65.401 -15.804 22.967 1.00 26.16 133 SER A C 1
ATOM 1049 O O . SER A 1 133 ? -64.859 -16.726 22.368 1.00 26.16 133 SER A O 1
ATOM 1051 N N . SER A 1 134 ? -66.719 -15.603 22.864 1.00 26.56 134 SER A N 1
ATOM 1052 C CA . SER A 1 134 ? -67.405 -15.132 21.642 1.00 26.56 134 SER A CA 1
ATOM 1053 C C . SER A 1 134 ? -68.902 -15.489 21.659 1.00 26.56 134 SER A C 1
ATOM 1055 O O . SER A 1 134 ? -69.277 -16.633 21.896 1.00 26.56 134 SER A O 1
ATOM 1057 N N . THR A 1 135 ? -69.774 -14.519 21.364 1.00 25.67 135 THR A N 1
ATOM 1058 C CA . THR A 1 135 ? -70.665 -14.529 20.183 1.00 25.67 135 THR A CA 1
ATOM 1059 C C . THR A 1 135 ? -71.583 -13.292 20.152 1.00 25.67 135 THR A C 1
ATOM 1061 O O . THR A 1 135 ? -72.228 -12.954 21.130 1.00 25.67 135 THR A O 1
ATOM 1064 N N . LYS A 1 136 ? -71.606 -12.651 18.971 1.00 25.56 136 LYS A N 1
ATOM 1065 C CA . LYS A 1 136 ? -72.670 -11.860 18.309 1.00 25.56 136 LYS A CA 1
ATOM 1066 C C . LYS A 1 136 ? -73.486 -10.781 19.073 1.00 25.56 136 LYS A C 1
ATOM 1068 O O . LYS A 1 136 ? -74.234 -11.046 19.998 1.00 25.56 136 LYS A O 1
ATOM 1073 N N . ALA A 1 137 ? -73.412 -9.578 18.487 1.00 21.62 137 ALA A N 1
ATOM 1074 C CA . ALA A 1 137 ? -74.223 -8.354 18.621 1.00 21.62 137 ALA A CA 1
ATOM 1075 C C . ALA A 1 137 ? -75.768 -8.567 18.570 1.00 21.62 137 ALA A C 1
ATOM 1077 O O . ALA A 1 137 ? -76.167 -9.636 18.104 1.00 21.62 137 ALA A O 1
ATOM 1078 N N . PRO A 1 138 ? -76.648 -7.563 18.865 1.00 30.56 138 PRO A N 1
ATOM 1079 C CA . PRO A 1 138 ? -76.376 -6.114 18.891 1.00 30.56 138 PRO A CA 1
ATOM 1080 C C . PRO A 1 138 ? -77.101 -5.241 19.957 1.00 30.56 138 PRO A C 1
ATOM 1082 O O . PRO A 1 138 ? -78.086 -5.634 20.563 1.00 30.56 138 PRO A O 1
ATOM 1085 N N . LYS A 1 139 ? -76.677 -3.963 19.963 1.00 22.05 139 LYS A N 1
ATOM 1086 C CA . LYS A 1 139 ? -77.486 -2.727 20.062 1.00 22.05 139 LYS A CA 1
ATOM 1087 C C . LYS A 1 139 ? -77.954 -2.191 21.436 1.00 22.05 139 LYS A C 1
ATOM 1089 O O . LYS A 1 139 ? -78.684 -2.849 22.157 1.00 22.05 139 LYS A O 1
ATOM 1094 N N . VAL A 1 140 ? -77.687 -0.879 21.573 1.00 21.55 140 VAL A N 1
ATOM 1095 C CA . VAL A 1 140 ? -78.539 0.210 22.112 1.00 21.55 140 VAL A CA 1
ATOM 1096 C C . VAL A 1 140 ? -78.151 0.796 23.484 1.00 21.55 140 VAL A C 1
ATOM 1098 O O . VAL A 1 140 ? -78.324 0.173 24.518 1.00 21.55 140 VAL A O 1
ATOM 1101 N N . GLU A 1 141 ? -77.643 2.035 23.367 1.00 22.16 141 GLU A N 1
ATOM 1102 C CA . GLU A 1 141 ? -77.914 3.269 24.133 1.00 22.16 141 GLU A CA 1
ATOM 1103 C C . GLU A 1 141 ? -77.593 3.400 25.629 1.00 22.16 141 GLU A C 1
ATOM 1105 O O . GLU A 1 141 ? -77.977 2.573 26.437 1.00 22.16 141 GLU A O 1
ATOM 1110 N N . GLU A 1 142 ? -76.969 4.562 25.917 1.00 23.55 142 GLU A N 1
ATOM 1111 C CA . GLU A 1 142 ? -77.253 5.521 27.010 1.00 23.55 142 GLU A CA 1
ATOM 1112 C C . GLU A 1 142 ? -77.312 4.989 28.458 1.00 23.55 142 GLU A C 1
ATOM 1114 O O . GLU A 1 142 ? -77.903 3.973 28.760 1.00 23.55 142 GLU A O 1
ATOM 1119 N N . LYS A 1 143 ? -76.824 5.644 29.510 1.00 22.34 143 LYS A N 1
ATOM 1120 C CA . LYS A 1 143 ? -76.450 7.029 29.823 1.00 22.34 143 LYS A CA 1
ATOM 1121 C C . LYS A 1 143 ? -75.851 6.968 31.252 1.00 22.34 143 LYS A C 1
ATOM 1123 O O . LYS A 1 143 ? -76.259 6.119 32.031 1.00 22.34 143 LYS A O 1
ATOM 1128 N N . ILE A 1 144 ? -74.917 7.877 31.563 1.00 23.50 144 ILE A N 1
ATOM 1129 C CA . ILE A 1 144 ? -74.901 8.817 32.719 1.00 23.50 144 ILE A CA 1
ATOM 1130 C C . ILE A 1 144 ? -75.354 8.223 34.092 1.00 23.50 144 ILE A C 1
ATOM 1132 O O . ILE A 1 144 ? -76.464 7.739 34.225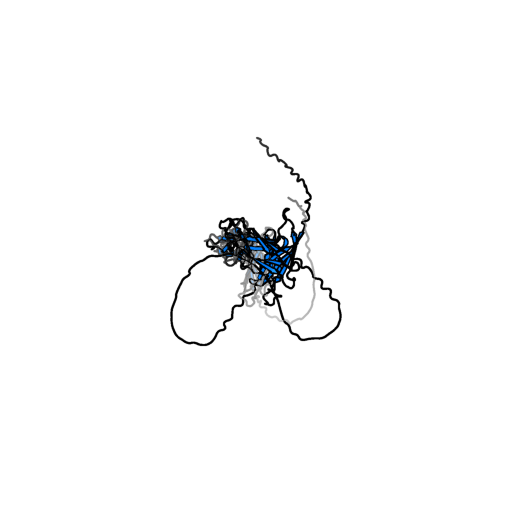 1.00 23.50 144 ILE A O 1
ATOM 1136 N N . THR A 1 145 ? -74.614 8.271 35.213 1.00 22.42 145 THR A N 1
ATOM 1137 C CA . THR A 1 145 ? -74.152 9.482 35.932 1.00 22.42 145 THR A CA 1
ATOM 1138 C C . THR A 1 145 ? -73.286 9.149 37.159 1.00 22.42 145 THR A C 1
ATOM 1140 O O . THR A 1 145 ? -73.439 8.102 37.777 1.00 22.42 145 THR A O 1
ATOM 1143 N N . LEU A 1 146 ? -72.468 10.137 37.542 1.00 25.45 146 LEU A N 1
ATOM 1144 C CA . LEU A 1 146 ? -71.779 10.346 38.824 1.00 25.45 146 LEU A CA 1
ATOM 1145 C C . LEU A 1 146 ? -72.725 10.578 40.024 1.00 25.45 146 LEU A C 1
ATOM 1147 O O . LEU A 1 146 ? -73.736 11.253 39.861 1.00 25.45 146 LEU A O 1
ATOM 1151 N N . ALA A 1 147 ? -72.256 10.236 41.234 1.00 23.84 147 ALA A N 1
ATOM 1152 C CA . ALA A 1 147 ? -72.131 11.113 42.425 1.00 23.84 147 ALA A CA 1
ATOM 1153 C C . ALA A 1 147 ? -71.378 10.320 43.529 1.00 23.84 147 ALA A C 1
ATOM 1155 O O . ALA A 1 147 ? -71.650 9.138 43.695 1.00 23.84 147 ALA A O 1
ATOM 1156 N N . LYS A 1 148 ? -70.276 10.793 44.150 1.00 23.91 148 LYS A N 1
ATOM 1157 C CA . LYS A 1 148 ? -70.160 11.781 45.262 1.00 23.91 148 LYS A CA 1
ATOM 1158 C C . LYS A 1 148 ? -71.168 11.491 46.395 1.00 23.91 148 LYS A C 1
ATOM 1160 O O . LYS A 1 148 ? -72.334 11.309 46.100 1.00 23.91 148 LYS A O 1
ATOM 1165 N N . ALA A 1 149 ? -70.861 11.499 47.688 1.00 24.95 149 ALA A N 1
ATOM 1166 C CA . ALA A 1 149 ? -69.718 11.936 48.483 1.00 24.95 149 ALA A CA 1
ATOM 1167 C C . ALA A 1 149 ? -69.895 11.385 49.926 1.00 24.95 149 ALA A C 1
ATOM 1169 O O . ALA A 1 149 ? -70.904 10.754 50.215 1.00 24.95 149 ALA A O 1
ATOM 1170 N N . GLU A 1 150 ? -68.964 11.777 50.803 1.00 26.12 150 GLU A N 1
ATOM 1171 C CA . GLU A 1 150 ? -69.136 12.020 52.253 1.00 26.12 150 GLU A CA 1
ATOM 1172 C C . GLU A 1 150 ? -68.776 10.925 53.280 1.00 26.12 150 GLU A C 1
ATOM 1174 O O . GLU A 1 150 ? -69.437 9.911 53.467 1.00 26.12 150 GLU A O 1
ATOM 1179 N N . THR A 1 151 ? -67.702 11.241 54.012 1.00 30.59 151 THR A N 1
ATOM 1180 C CA . THR A 1 151 ? -67.399 10.911 55.416 1.00 30.59 151 THR A CA 1
ATOM 1181 C C . THR A 1 151 ? -68.251 11.764 56.374 1.00 30.59 151 THR A C 1
ATOM 1183 O O . THR A 1 151 ? -68.658 12.861 55.983 1.00 30.59 151 THR A O 1
ATOM 1186 N N . PRO A 1 152 ? -68.518 11.331 57.630 1.00 36.91 152 PRO A N 1
ATOM 1187 C CA . PRO A 1 152 ? -67.726 11.792 58.804 1.00 36.91 152 PRO A CA 1
ATOM 1188 C C . PRO A 1 152 ? -67.638 10.744 59.968 1.00 36.91 152 PRO A C 1
ATOM 1190 O O . PRO A 1 152 ? -68.494 9.883 60.093 1.00 36.91 152 PRO A O 1
ATOM 1193 N N . LYS A 1 153 ? -66.523 10.607 60.713 1.00 26.02 153 LYS A N 1
ATOM 1194 C CA . LYS A 1 153 ? -66.075 11.285 61.969 1.00 26.02 153 LYS A CA 1
ATOM 1195 C C . LYS A 1 153 ? -66.432 10.566 63.306 1.00 26.02 153 LYS A C 1
ATOM 1197 O O . LYS A 1 153 ? -67.589 10.507 63.679 1.00 26.02 153 LYS A O 1
ATOM 1202 N N . ALA A 1 154 ? -65.360 10.158 64.011 1.00 27.55 154 ALA A N 1
ATOM 1203 C CA . ALA A 1 154 ? -65.036 10.115 65.462 1.00 27.55 154 ALA A CA 1
ATOM 1204 C C . ALA A 1 154 ? -66.008 9.593 66.549 1.00 27.55 154 ALA A C 1
ATOM 1206 O O . ALA A 1 154 ? -67.120 10.091 66.651 1.00 27.55 154 ALA A O 1
ATOM 1207 N N . THR A 1 155 ? -65.490 8.756 67.473 1.00 26.58 155 THR A N 1
ATOM 1208 C CA . THR A 1 155 ? -65.447 8.870 68.974 1.00 26.58 155 THR A CA 1
ATOM 1209 C C . THR A 1 155 ? -65.003 7.510 69.571 1.00 26.58 155 THR A C 1
ATOM 1211 O O . THR A 1 155 ? -65.394 6.476 69.050 1.00 26.58 155 THR A O 1
ATOM 1214 N N . GLU A 1 156 ? -63.922 7.419 70.359 1.00 28.92 156 GLU A N 1
ATOM 1215 C CA . GLU A 1 156 ? -63.755 7.565 71.830 1.00 28.92 156 GLU A CA 1
ATOM 1216 C C . GLU A 1 156 ? -64.055 6.277 72.653 1.00 28.92 156 GLU A C 1
ATOM 1218 O O . GLU A 1 156 ? -64.996 5.547 72.372 1.00 28.92 156 GLU A O 1
ATOM 1223 N N . ALA A 1 157 ? -63.170 5.974 73.618 1.00 27.42 157 ALA A N 1
ATOM 1224 C CA . ALA A 1 157 ? -63.071 4.743 74.432 1.00 27.42 157 ALA A CA 1
ATOM 1225 C C . ALA A 1 157 ? -64.172 4.622 75.523 1.00 27.42 157 ALA A C 1
ATOM 1227 O O . ALA A 1 157 ? -64.855 5.617 75.765 1.00 27.42 157 ALA A O 1
ATOM 1228 N N . PRO A 1 158 ? -64.337 3.476 76.242 1.00 39.53 158 PRO A N 1
ATOM 1229 C CA . PRO A 1 158 ? -63.514 3.201 77.440 1.00 39.53 158 PRO A CA 1
ATOM 1230 C C . PRO A 1 158 ? -63.289 1.714 77.870 1.00 39.53 158 PRO A C 1
ATOM 1232 O O . PRO A 1 158 ? -63.971 0.783 77.468 1.00 39.53 158 PRO A O 1
ATOM 1235 N N . LYS A 1 159 ? -62.275 1.585 78.740 1.00 27.92 159 LYS A N 1
ATOM 1236 C CA . LYS A 1 159 ? -61.933 0.669 79.863 1.00 27.92 159 LYS A CA 1
ATOM 1237 C C . LYS A 1 159 ? -62.942 -0.349 80.495 1.00 27.92 159 LYS A C 1
ATOM 1239 O O . LYS A 1 159 ? -64.059 0.035 80.809 1.00 27.92 159 LYS A O 1
ATOM 1244 N N . VAL A 1 160 ? -62.348 -1.487 80.945 1.00 28.88 160 VAL A N 1
ATOM 1245 C CA . VAL A 1 160 ? -62.362 -2.135 82.308 1.00 28.88 160 VAL A CA 1
ATOM 1246 C C . VAL A 1 160 ? -63.158 -3.450 82.573 1.00 28.88 160 VAL A C 1
ATOM 1248 O O . VAL A 1 160 ? -64.329 -3.528 82.237 1.00 28.88 160 VAL A O 1
ATOM 1251 N N . GLU A 1 161 ? -62.453 -4.392 83.260 1.00 28.44 161 GLU A N 1
ATOM 1252 C CA . GLU A 1 161 ? -62.865 -5.520 84.166 1.00 28.44 161 GLU A CA 1
ATOM 1253 C C . GLU A 1 161 ? -63.764 -6.658 83.624 1.00 28.44 161 GLU A C 1
ATOM 1255 O O . GLU A 1 161 ? -64.509 -6.469 82.677 1.00 28.44 161 GLU A O 1
ATOM 1260 N N . GLU A 1 162 ? -63.847 -7.877 84.175 1.00 27.55 162 GLU A N 1
ATOM 1261 C CA . GLU A 1 162 ? -63.058 -8.765 85.056 1.00 27.55 162 GLU A CA 1
ATOM 1262 C C . GLU A 1 162 ? -63.855 -10.096 85.108 1.00 27.55 162 GLU A C 1
ATOM 1264 O O . GLU A 1 162 ? -65.077 -10.101 84.989 1.00 27.55 162 GLU A O 1
ATOM 1269 N N . ASP A 1 163 ? -63.141 -11.194 85.345 1.00 29.61 163 ASP A N 1
ATOM 1270 C CA . ASP A 1 163 ? -63.549 -12.382 86.108 1.00 29.61 163 ASP A CA 1
ATOM 1271 C C . ASP A 1 163 ? -64.545 -13.476 85.621 1.00 29.61 163 ASP A C 1
ATOM 1273 O O . ASP A 1 163 ? -65.697 -13.265 85.260 1.00 29.61 163 ASP A O 1
ATOM 1277 N N . LYS A 1 164 ? -64.047 -14.703 85.867 1.00 27.38 164 LYS A N 1
ATOM 1278 C CA . LYS A 1 164 ? -64.687 -15.931 86.396 1.00 27.38 164 LYS A CA 1
ATOM 1279 C C . LYS A 1 164 ? -65.582 -16.850 85.539 1.00 27.38 164 LYS A C 1
ATOM 1281 O O . LYS A 1 164 ? -66.782 -16.673 85.413 1.00 27.38 164 LYS A O 1
ATOM 1286 N N . GLN A 1 165 ? -64.944 -17.967 85.156 1.00 27.25 165 GLN A N 1
ATOM 1287 C CA . GLN A 1 165 ? -65.102 -19.332 85.718 1.00 27.25 165 GLN A CA 1
ATOM 1288 C C . GLN A 1 165 ? -66.428 -20.116 85.543 1.00 27.25 165 GLN A C 1
ATOM 1290 O O . GLN A 1 165 ? -67.515 -19.621 85.815 1.00 27.25 165 GLN A O 1
ATOM 1295 N N . THR A 1 166 ? -66.242 -21.445 85.365 1.00 24.92 166 THR A N 1
ATOM 1296 C CA . THR A 1 166 ? -67.135 -22.585 85.739 1.00 24.92 166 THR A CA 1
ATOM 1297 C C . THR A 1 166 ? -68.357 -22.813 84.818 1.00 24.92 166 THR A C 1
ATOM 1299 O O . THR A 1 166 ? -69.029 -21.866 84.458 1.00 24.92 166 THR A O 1
ATOM 1302 N N . THR A 1 167 ? -68.794 -24.008 84.385 1.00 27.20 167 THR A N 1
ATOM 1303 C CA . THR A 1 167 ? -68.414 -25.433 84.530 1.00 27.20 167 THR A CA 1
ATOM 1304 C C . THR A 1 167 ? -69.442 -26.296 83.756 1.00 27.20 167 THR A C 1
ATOM 1306 O O . THR A 1 167 ? -70.561 -25.835 83.567 1.00 27.20 167 THR A O 1
ATOM 1309 N N . VAL A 1 168 ? -69.104 -27.581 83.517 1.00 27.31 168 VAL A N 1
ATOM 1310 C CA . VAL A 1 168 ? -70.001 -28.780 83.537 1.00 27.31 168 VAL A CA 1
ATOM 1311 C C . VAL A 1 168 ? -70.904 -28.981 82.302 1.00 27.31 168 VAL A C 1
ATOM 1313 O O . VAL A 1 168 ? -71.804 -28.198 82.041 1.00 27.31 168 VAL A O 1
ATOM 1316 N N . ALA A 1 169 ? -70.547 -29.948 81.439 1.00 29.88 169 ALA A N 1
ATOM 1317 C CA . ALA A 1 169 ? -71.062 -31.342 81.375 1.00 29.88 169 ALA A CA 1
ATOM 1318 C C . ALA A 1 169 ? -72.350 -31.411 80.526 1.00 29.88 169 ALA A C 1
ATOM 1320 O O . ALA A 1 169 ? -73.059 -30.423 80.428 1.00 29.88 169 ALA A O 1
ATOM 1321 N N . THR A 1 170 ? -72.766 -32.461 79.826 1.00 29.09 170 THR A N 1
ATOM 1322 C CA . THR A 1 170 ? -72.486 -33.904 79.662 1.00 29.09 170 THR A CA 1
ATOM 1323 C C . THR A 1 170 ? -73.316 -34.268 78.400 1.00 29.09 170 THR A C 1
ATOM 1325 O O . THR A 1 170 ? -74.228 -33.522 78.057 1.00 29.09 170 THR A O 1
ATOM 1328 N N . GLU A 1 171 ? -73.031 -35.255 77.552 1.00 31.58 171 GLU A N 1
ATOM 1329 C CA . GLU A 1 171 ? -73.419 -36.682 77.635 1.00 31.58 171 GLU A CA 1
ATOM 1330 C C . GLU A 1 171 ? -73.310 -37.198 76.174 1.00 31.58 171 GLU A C 1
ATOM 1332 O O . GLU A 1 171 ? -73.757 -36.529 75.246 1.00 31.58 171 GLU A O 1
ATOM 1337 N N . GLU A 1 172 ? -72.433 -38.159 75.878 1.00 30.59 172 GLU A N 1
ATOM 1338 C CA . GLU A 1 172 ? -72.699 -39.598 75.663 1.00 30.59 172 GLU A CA 1
ATOM 1339 C C . GLU A 1 172 ? -73.654 -40.004 74.517 1.00 30.59 172 GLU A C 1
ATOM 1341 O O . GLU A 1 172 ? -74.847 -39.732 74.546 1.00 30.59 172 GLU A O 1
ATOM 1346 N N . THR A 1 173 ? -73.146 -40.811 73.567 1.00 27.64 173 THR A N 1
ATOM 1347 C CA . THR A 1 173 ? -73.428 -42.268 73.364 1.00 27.64 173 THR A CA 1
ATOM 1348 C C . THR A 1 173 ? -72.951 -42.699 71.953 1.00 27.64 173 THR A C 1
ATOM 1350 O O . THR A 1 173 ? -73.279 -42.056 70.968 1.00 27.64 173 THR A O 1
ATOM 1353 N N . LYS A 1 174 ? -71.950 -43.587 71.785 1.00 31.77 174 LYS A N 1
ATOM 1354 C CA . LYS A 1 174 ? -71.854 -45.075 71.894 1.00 31.77 174 LYS A CA 1
ATOM 1355 C C . LYS A 1 174 ? -72.182 -45.864 70.604 1.00 31.77 174 LYS A C 1
ATOM 1357 O O . LYS A 1 174 ? -73.341 -45.970 70.240 1.00 31.77 174 LYS A O 1
ATOM 1362 N N . GLN A 1 175 ? -71.172 -46.563 70.057 1.00 28.36 175 GLN A N 1
ATOM 1363 C CA . GLN A 1 175 ? -71.130 -48.018 69.729 1.00 28.36 175 GLN A CA 1
ATOM 1364 C C . GLN A 1 175 ? -69.737 -48.353 69.132 1.00 28.36 175 GLN A C 1
ATOM 1366 O O . GLN A 1 175 ? -69.332 -47.713 68.173 1.00 28.36 175 GLN A O 1
ATOM 1371 N N . ALA A 1 176 ? -68.843 -49.104 69.800 1.00 30.52 176 ALA A N 1
ATOM 1372 C CA . ALA A 1 176 ? -68.748 -50.570 70.006 1.00 30.52 176 ALA A CA 1
ATOM 1373 C C . ALA A 1 176 ? -68.193 -51.333 68.775 1.00 30.52 176 ALA A C 1
ATOM 1375 O O . ALA A 1 176 ? -68.661 -51.090 67.676 1.00 30.52 176 ALA A O 1
ATOM 1376 N N . LYS A 1 177 ? -67.289 -52.325 68.839 1.00 30.53 177 LYS A N 1
ATOM 1377 C CA . LYS A 1 177 ? -66.360 -52.892 69.845 1.00 30.53 177 LYS A CA 1
ATOM 1378 C C . LYS A 1 177 ? -65.608 -54.038 69.127 1.00 30.53 177 LYS A C 1
ATOM 1380 O O . LYS A 1 177 ? -66.276 -54.830 68.476 1.00 30.53 177 LYS A O 1
ATOM 1385 N N . GLU A 1 178 ? -64.300 -54.216 69.322 1.00 29.44 178 GLU A N 1
ATOM 1386 C CA . GLU A 1 178 ? -63.666 -55.551 69.271 1.00 29.44 178 GLU A CA 1
ATOM 1387 C C . GLU A 1 178 ? -62.385 -55.582 70.131 1.00 29.44 178 GLU A C 1
ATOM 1389 O O . GLU A 1 178 ? -61.746 -54.559 70.361 1.00 29.44 178 GLU A O 1
ATOM 1394 N N . THR A 1 179 ? -62.090 -56.742 70.719 1.00 31.94 179 THR A N 1
ATOM 1395 C CA . THR A 1 179 ? -61.406 -56.926 72.018 1.00 31.94 179 THR A CA 1
ATOM 1396 C C . THR A 1 179 ? -60.034 -57.609 71.937 1.00 31.94 179 THR A C 1
ATOM 1398 O O . THR A 1 179 ? -59.906 -58.622 71.255 1.00 31.94 179 THR A O 1
ATOM 1401 N N . LYS A 1 180 ? -59.078 -57.194 72.790 1.00 30.45 180 LYS A N 1
ATOM 1402 C CA . LYS A 1 180 ? -58.094 -58.067 73.480 1.00 30.45 180 LYS A CA 1
ATOM 1403 C C . LYS A 1 180 ? -57.509 -57.358 74.723 1.00 30.45 180 LYS A C 1
ATOM 1405 O O . LYS A 1 180 ? -57.305 -56.153 74.697 1.00 30.45 180 LYS A O 1
ATOM 1410 N N . ALA A 1 181 ? -57.319 -58.105 75.814 1.00 31.23 181 ALA A N 1
ATOM 1411 C CA . ALA A 1 181 ? -56.958 -57.661 77.176 1.00 31.23 181 ALA A CA 1
ATOM 1412 C C . ALA A 1 181 ? -55.460 -57.899 77.499 1.00 31.23 181 ALA A C 1
ATOM 1414 O O . ALA A 1 181 ? -54.816 -58.598 76.717 1.00 31.23 181 ALA A O 1
ATOM 1415 N N . PRO A 1 182 ? -54.949 -57.575 78.708 1.00 49.78 182 PRO A N 1
ATOM 1416 C CA . PRO A 1 182 ? -55.133 -56.391 79.562 1.00 49.78 182 PRO A CA 1
ATOM 1417 C C . PRO A 1 182 ? -53.773 -55.705 79.855 1.00 49.78 182 PRO A C 1
ATOM 1419 O O . PRO A 1 182 ? -52.773 -56.393 80.027 1.00 49.78 182 PRO A O 1
ATOM 1422 N N . GLU A 1 183 ? -53.712 -54.381 80.014 1.00 31.81 183 GLU A N 1
ATOM 1423 C CA . GLU A 1 183 ? -52.498 -53.737 80.548 1.00 31.81 183 GLU A CA 1
ATOM 1424 C C . GLU A 1 183 ? -52.838 -52.593 81.506 1.00 31.81 183 GLU A C 1
ATOM 1426 O O . GLU A 1 183 ? -53.624 -51.695 81.208 1.00 31.81 183 GLU A O 1
ATOM 1431 N N . VAL A 1 184 ? -52.253 -52.683 82.698 1.00 45.25 184 VAL A N 1
ATOM 1432 C CA . VAL A 1 184 ? -52.313 -51.700 83.778 1.00 45.25 184 VAL A CA 1
ATOM 1433 C C . VAL A 1 184 ? -51.722 -50.388 83.267 1.00 45.25 184 VAL A C 1
ATOM 1435 O O . VAL A 1 184 ? -50.524 -50.309 83.020 1.00 45.25 184 VAL A O 1
ATOM 1438 N N . THR A 1 185 ? -52.548 -49.353 83.111 1.00 33.69 185 THR A N 1
ATOM 1439 C CA . THR A 1 185 ? -52.079 -48.013 82.742 1.00 33.69 185 THR A CA 1
ATOM 1440 C C . THR A 1 185 ? -52.053 -47.130 83.983 1.00 33.69 185 THR A C 1
ATOM 1442 O O . THR A 1 185 ? -53.071 -46.620 84.445 1.00 33.69 185 THR A O 1
ATOM 1445 N N . THR A 1 186 ? -50.862 -46.961 84.545 1.00 39.62 186 THR A N 1
ATOM 1446 C CA . THR A 1 186 ? -50.517 -45.808 85.376 1.00 39.62 186 THR A CA 1
ATOM 1447 C C . THR A 1 186 ? -50.734 -44.535 84.563 1.00 39.62 186 THR A C 1
ATOM 1449 O O . THR A 1 186 ? -50.039 -44.313 83.572 1.00 39.62 186 THR A O 1
ATOM 1452 N N . VAL A 1 187 ? -51.685 -43.696 84.977 1.00 39.78 187 VAL A N 1
ATOM 1453 C CA . VAL A 1 187 ? -51.796 -42.317 84.492 1.00 39.78 187 VAL A CA 1
ATOM 1454 C C . VAL A 1 187 ? -50.617 -41.549 85.085 1.00 39.78 187 VAL A C 1
ATOM 1456 O O . VAL A 1 187 ? -50.627 -41.178 86.256 1.00 39.78 187 VAL A O 1
ATOM 1459 N N . VAL A 1 188 ? -49.557 -41.384 84.296 1.00 42.88 188 VAL A N 1
ATOM 1460 C CA . VAL A 1 188 ? -48.506 -40.411 84.587 1.00 42.88 188 VAL A CA 1
ATOM 1461 C C . VAL A 1 188 ? -49.051 -39.066 84.133 1.00 42.88 188 VAL A C 1
ATOM 1463 O O . VAL A 1 188 ? -49.133 -38.793 82.939 1.00 42.88 188 VAL A O 1
ATOM 1466 N N . GLU A 1 189 ? -49.466 -38.245 85.088 1.00 45.94 189 GLU A N 1
ATOM 1467 C CA . GLU A 1 189 ? -49.771 -36.840 84.851 1.00 45.94 189 GLU A CA 1
ATOM 1468 C C . GLU A 1 189 ? -48.443 -36.133 84.524 1.00 45.94 189 GLU A C 1
ATOM 1470 O O . GLU A 1 189 ? -47.651 -35.783 85.402 1.00 45.94 189 GLU A O 1
ATOM 1475 N N . THR A 1 190 ? -48.121 -36.024 83.234 1.00 48.69 190 THR A N 1
ATOM 1476 C CA . THR A 1 190 ? -46.948 -35.283 82.769 1.00 48.69 190 THR A CA 1
ATOM 1477 C C . THR A 1 190 ? -47.213 -33.799 82.960 1.00 48.69 190 THR A C 1
ATOM 1479 O O . THR A 1 190 ? -47.980 -33.197 82.216 1.00 48.69 190 THR A O 1
ATOM 1482 N N . LYS A 1 191 ? -46.577 -33.204 83.970 1.00 54.22 191 LYS A N 1
ATOM 1483 C CA . LYS A 1 191 ? -46.544 -31.754 84.166 1.00 54.22 191 LYS A CA 1
ATOM 1484 C C . LYS A 1 191 ? -45.902 -31.102 82.936 1.00 54.22 191 LYS A C 1
ATOM 1486 O O . LYS A 1 191 ? -44.690 -31.193 82.757 1.00 54.22 191 LYS A O 1
ATOM 1491 N N . GLU A 1 192 ? -46.713 -30.486 82.081 1.00 62.84 192 GLU A N 1
ATOM 1492 C CA . GLU A 1 192 ? -46.238 -29.768 80.896 1.00 62.84 192 GLU A CA 1
ATOM 1493 C C . GLU A 1 192 ? -45.403 -28.552 81.323 1.00 62.84 192 GLU A C 1
ATOM 1495 O O . GLU A 1 192 ? -45.878 -27.667 82.038 1.00 62.84 192 GLU A O 1
ATOM 1500 N N . GLU A 1 193 ? -44.135 -28.506 80.910 1.00 76.94 193 GLU A N 1
ATOM 1501 C CA . GLU A 1 193 ? -43.296 -27.325 81.105 1.00 76.94 193 GLU A CA 1
ATOM 1502 C C . GLU A 1 193 ? -43.735 -26.219 80.138 1.00 76.94 193 GLU A C 1
ATOM 1504 O O . GLU A 1 193 ? -43.707 -26.401 78.918 1.00 76.94 193 GLU A O 1
ATOM 1509 N N . LYS A 1 194 ? -44.117 -25.061 80.686 1.00 86.00 194 LYS A N 1
ATOM 1510 C CA . LYS A 1 194 ? -44.432 -23.861 79.907 1.00 86.00 194 LYS A CA 1
ATOM 1511 C C . LYS A 1 194 ? -43.187 -22.981 79.733 1.00 86.00 194 LYS A C 1
ATOM 1513 O O . LYS A 1 194 ? -42.334 -22.911 80.620 1.00 86.00 194 LYS A O 1
ATOM 1518 N N . ILE A 1 195 ? -43.086 -22.300 78.597 1.00 88.94 195 ILE A N 1
ATOM 1519 C CA . ILE A 1 195 ? -42.038 -21.339 78.241 1.00 88.94 195 ILE A CA 1
ATOM 1520 C C . ILE A 1 195 ? -42.647 -19.983 77.875 1.00 88.94 195 ILE A C 1
ATOM 1522 O O . ILE A 1 195 ? -43.857 -19.839 77.708 1.00 88.94 195 ILE A O 1
ATOM 1526 N N . SER A 1 196 ? -41.776 -18.987 77.728 1.00 85.75 196 SER A N 1
ATOM 1527 C CA . SER A 1 196 ? -42.117 -17.708 77.110 1.00 85.75 196 SER A CA 1
ATOM 1528 C C . SER A 1 196 ? -41.229 -17.474 75.894 1.00 85.75 196 SER A C 1
ATOM 1530 O O . SER A 1 196 ? -40.083 -17.925 75.871 1.00 85.75 196 SER A O 1
ATOM 1532 N N . VAL A 1 197 ? -41.760 -16.782 74.891 1.00 88.69 197 VAL A N 1
ATOM 1533 C CA . VAL A 1 197 ? -41.016 -16.309 73.720 1.00 88.69 197 VAL A CA 1
ATOM 1534 C C . VAL A 1 197 ? -41.028 -14.793 73.766 1.00 88.69 197 VAL A C 1
ATOM 1536 O O . VAL A 1 197 ? -42.097 -14.179 73.767 1.00 88.69 197 VAL A O 1
ATOM 1539 N N . LYS A 1 198 ? -39.848 -14.177 73.802 1.00 90.19 198 LYS A N 1
ATOM 1540 C CA . LYS A 1 198 ? -39.718 -12.721 73.733 1.00 90.19 198 LYS A CA 1
ATOM 1541 C C . LYS A 1 198 ? -39.290 -12.299 72.339 1.00 90.19 198 LYS A C 1
ATOM 1543 O O . LYS A 1 198 ? -38.656 -13.053 71.598 1.00 90.19 198 LYS A O 1
ATOM 1548 N N . VAL A 1 199 ? -39.644 -11.074 71.979 1.00 93.75 199 VAL A N 1
ATOM 1549 C CA . VAL A 1 199 ? -39.158 -10.443 70.759 1.00 93.75 199 VAL A CA 1
ATOM 1550 C C . VAL A 1 199 ? -38.891 -8.963 70.988 1.00 93.75 199 VAL A C 1
ATOM 1552 O O . VAL A 1 199 ? -39.671 -8.273 71.645 1.00 93.75 199 VAL A O 1
ATOM 1555 N N . ARG A 1 200 ? -37.793 -8.473 70.415 1.00 92.62 200 ARG A N 1
ATOM 1556 C CA . ARG A 1 200 ? -37.439 -7.055 70.331 1.00 92.62 200 ARG A CA 1
ATOM 1557 C C . ARG A 1 200 ? -37.070 -6.674 68.902 1.00 92.62 200 ARG A C 1
ATOM 1559 O O . ARG A 1 200 ? -36.212 -7.320 68.310 1.00 92.62 200 ARG A O 1
ATOM 1566 N N . ASN A 1 201 ? -37.638 -5.600 68.361 1.00 94.19 201 ASN A N 1
ATOM 1567 C CA . ASN A 1 201 ? -37.177 -5.064 67.078 1.00 94.19 201 ASN A CA 1
ATOM 1568 C C . ASN A 1 201 ? -35.963 -4.136 67.261 1.00 94.19 201 ASN A C 1
ATOM 1570 O O . ASN A 1 201 ? -35.935 -3.295 68.162 1.00 94.19 201 ASN A O 1
ATOM 1574 N N . VAL A 1 202 ? -34.960 -4.284 66.397 1.00 92.19 202 VAL A N 1
ATOM 1575 C CA . VAL A 1 202 ? -33.733 -3.481 66.351 1.00 92.19 202 VAL A CA 1
ATOM 1576 C C . VAL A 1 202 ? -33.611 -2.859 64.964 1.00 92.19 202 VAL A C 1
ATOM 1578 O O . VAL A 1 202 ? -33.657 -3.562 63.960 1.00 92.19 202 VAL A O 1
ATOM 1581 N N . TRP A 1 203 ? -33.446 -1.539 64.917 1.00 92.50 203 TRP A N 1
ATOM 1582 C CA . TRP A 1 203 ? -33.371 -0.772 63.674 1.00 92.50 203 TRP A CA 1
ATOM 1583 C C . TRP A 1 203 ? -31.916 -0.526 63.252 1.00 92.50 203 TRP A C 1
ATOM 1585 O O . TRP A 1 203 ? -31.151 0.095 63.992 1.00 92.50 203 TRP A O 1
ATOM 1595 N N . GLU A 1 204 ? -31.553 -0.960 62.045 1.00 91.69 204 GLU A N 1
ATOM 1596 C CA . GLU A 1 204 ? -30.272 -0.689 61.380 1.00 91.69 204 GLU A CA 1
ATOM 1597 C C . GLU A 1 204 ? -30.476 0.334 60.249 1.00 91.69 204 GLU A C 1
ATOM 1599 O O . GLU A 1 204 ? -30.376 0.033 59.061 1.00 91.69 204 GLU A O 1
ATOM 1604 N N . ASP A 1 205 ? -30.828 1.563 60.629 1.00 87.50 205 ASP A N 1
ATOM 1605 C CA . ASP A 1 205 ? -31.214 2.646 59.709 1.00 87.50 205 ASP A CA 1
ATOM 1606 C C . ASP A 1 205 ? -30.551 3.993 60.037 1.00 87.50 205 ASP A C 1
ATOM 1608 O O . ASP A 1 205 ? -31.084 5.060 59.726 1.00 87.50 205 ASP A O 1
ATOM 1612 N N . ASN A 1 206 ? -29.382 3.951 60.687 1.00 86.00 206 ASN A N 1
ATOM 1613 C CA . ASN A 1 206 ? -28.634 5.137 61.117 1.00 86.00 206 ASN A CA 1
ATOM 1614 C C . ASN A 1 206 ? -29.498 6.119 61.925 1.00 86.00 206 ASN A C 1
ATOM 1616 O O . ASN A 1 206 ? -29.529 7.316 61.640 1.00 86.00 206 ASN A O 1
ATOM 1620 N N . ASN A 1 207 ? -30.200 5.597 62.934 1.00 84.75 207 ASN A N 1
ATOM 1621 C CA . ASN A 1 207 ? -31.107 6.357 63.793 1.00 84.75 207 ASN A CA 1
ATOM 1622 C C . ASN A 1 207 ? -32.209 7.088 63.003 1.00 84.75 207 ASN A C 1
ATOM 1624 O O . ASN A 1 207 ? -32.483 8.262 63.244 1.00 84.75 207 ASN A O 1
ATOM 1628 N N . ASN A 1 208 ? -32.829 6.380 62.056 1.00 86.25 208 ASN A N 1
ATOM 1629 C CA . ASN A 1 208 ? -33.886 6.900 61.187 1.00 86.25 208 ASN A CA 1
ATOM 1630 C C . ASN A 1 208 ? -33.478 8.154 60.386 1.00 86.25 208 ASN A C 1
ATOM 1632 O O . ASN A 1 208 ? -34.283 9.059 60.186 1.00 86.25 208 ASN A O 1
ATOM 1636 N N . SER A 1 209 ? -32.236 8.229 59.900 1.00 77.19 209 SER A N 1
ATOM 1637 C CA . SER A 1 209 ? -31.724 9.427 59.207 1.00 77.19 209 SER A CA 1
ATOM 1638 C C . SER A 1 209 ? -32.506 9.814 57.944 1.00 77.19 209 SER A C 1
ATOM 1640 O O . SER A 1 209 ? -32.508 10.982 57.558 1.00 77.19 209 SER A O 1
ATOM 1642 N N . LYS A 1 210 ? -33.184 8.850 57.307 1.00 82.44 210 LYS A N 1
ATOM 1643 C CA . LYS A 1 210 ? -34.030 9.072 56.124 1.00 82.44 210 LYS A CA 1
ATOM 1644 C C . LYS A 1 210 ? -35.507 9.334 56.446 1.00 82.44 210 LYS A C 1
ATOM 1646 O O . LYS A 1 210 ? -36.277 9.550 55.518 1.00 82.44 210 LYS A O 1
ATOM 1651 N N . ASN A 1 211 ? -35.913 9.318 57.720 1.00 87.88 211 ASN A N 1
ATOM 1652 C CA . ASN A 1 211 ? -37.316 9.437 58.147 1.00 87.88 211 ASN A CA 1
ATOM 1653 C C . ASN A 1 211 ? -38.262 8.409 57.488 1.00 87.88 211 ASN A C 1
ATOM 1655 O O . ASN A 1 211 ? -39.418 8.719 57.210 1.00 87.88 211 ASN A O 1
ATOM 1659 N N . LEU A 1 212 ? -37.771 7.192 57.231 1.00 87.06 212 LEU A N 1
ATOM 1660 C CA . LEU A 1 212 ? -38.535 6.106 56.597 1.00 87.06 212 LEU A CA 1
ATOM 1661 C C . LEU A 1 212 ? -39.049 5.068 57.603 1.00 87.06 212 LEU A C 1
ATOM 1663 O O . LEU A 1 212 ? -39.841 4.199 57.237 1.00 87.06 212 LEU A O 1
ATOM 1667 N N . ARG A 1 213 ? -38.613 5.136 58.867 1.00 90.94 213 ARG A N 1
ATOM 1668 C CA . ARG A 1 213 ? -39.028 4.184 59.899 1.00 90.94 213 ARG A CA 1
ATOM 1669 C C . ARG A 1 213 ? -40.543 4.282 60.134 1.00 90.94 213 ARG A C 1
ATOM 1671 O O . ARG A 1 213 ? -41.029 5.377 60.429 1.00 90.94 213 ARG A O 1
ATOM 1678 N N . PRO A 1 214 ? -41.293 3.169 60.052 1.00 91.38 214 PRO A N 1
ATOM 1679 C CA . PRO A 1 214 ? -42.719 3.173 60.353 1.00 91.38 214 PRO A CA 1
ATOM 1680 C C . PRO A 1 214 ? -42.967 3.453 61.843 1.00 91.38 214 PRO A C 1
ATOM 1682 O O . PRO A 1 214 ? -42.121 3.168 62.690 1.00 91.38 214 PRO A O 1
ATOM 1685 N N . ALA A 1 215 ? -44.149 3.980 62.172 1.00 88.88 215 ALA A N 1
ATOM 1686 C CA . ALA A 1 215 ? -44.543 4.248 63.560 1.00 88.88 215 ALA A CA 1
ATOM 1687 C C . ALA A 1 215 ? -44.715 2.960 64.390 1.00 88.88 215 ALA A C 1
ATOM 1689 O O . ALA A 1 215 ? -44.495 2.966 65.602 1.00 88.88 215 ALA A O 1
ATOM 1690 N N . SER A 1 216 ? -45.075 1.857 63.731 1.00 91.75 216 SER A N 1
ATOM 1691 C CA . SER A 1 216 ? -45.188 0.533 64.332 1.00 91.75 216 SER A CA 1
ATOM 1692 C C . SER A 1 216 ? -44.983 -0.580 63.306 1.00 91.75 216 SER A C 1
ATOM 1694 O O . SER A 1 216 ? -44.998 -0.344 62.096 1.00 91.75 216 SER A O 1
ATOM 1696 N N . ILE A 1 217 ? -44.762 -1.799 63.793 1.00 93.38 217 ILE A N 1
ATOM 1697 C CA . ILE A 1 217 ? -44.764 -3.029 62.992 1.00 93.38 217 ILE A CA 1
ATOM 1698 C C . ILE A 1 217 ? -45.640 -4.077 63.674 1.00 93.38 217 ILE A C 1
ATOM 1700 O O . ILE A 1 217 ? -45.741 -4.095 64.901 1.00 93.38 217 ILE A O 1
ATOM 1704 N N . LYS A 1 218 ? -46.241 -4.981 62.898 1.00 94.62 218 LYS A N 1
ATOM 1705 C CA . LYS A 1 218 ? -46.978 -6.131 63.435 1.00 94.62 218 LYS A CA 1
ATOM 1706 C C . LYS A 1 218 ? -46.130 -7.391 63.350 1.00 94.62 218 LYS A C 1
ATOM 1708 O O . LYS A 1 218 ? -45.517 -7.661 62.318 1.00 94.62 218 LYS A O 1
ATOM 1713 N N . VAL A 1 219 ? -46.099 -8.172 64.423 1.00 94.12 219 VAL A N 1
ATOM 1714 C CA . VAL A 1 219 ? -45.352 -9.432 64.497 1.00 94.12 219 VAL A CA 1
ATOM 1715 C C . VAL A 1 219 ? -46.273 -10.582 64.888 1.00 94.12 219 VAL A C 1
ATOM 1717 O O . VAL A 1 219 ? -47.160 -10.431 65.722 1.00 94.12 219 VAL A O 1
ATOM 1720 N N . GLN A 1 220 ? -46.060 -11.736 64.267 1.00 94.44 220 GLN A N 1
ATOM 1721 C CA . GLN A 1 220 ? -46.875 -12.936 64.412 1.00 94.44 220 GLN A CA 1
ATOM 1722 C C . GLN A 1 220 ? -46.052 -14.048 65.058 1.00 94.44 220 GLN A C 1
ATOM 1724 O O . GLN A 1 220 ? -44.968 -14.368 64.566 1.00 94.44 220 GLN A O 1
ATOM 1729 N N . LEU A 1 221 ? -46.584 -14.664 66.118 1.00 94.12 221 LEU A N 1
ATOM 1730 C CA . LEU A 1 221 ? -46.054 -15.915 66.658 1.00 94.12 221 LEU A CA 1
ATOM 1731 C C . LEU A 1 221 ? -46.585 -17.088 65.829 1.00 94.12 221 LEU A C 1
ATOM 1733 O O . LEU A 1 221 ? -47.799 -17.233 65.662 1.00 94.12 221 LEU A O 1
ATOM 1737 N N . ASN A 1 222 ? -45.685 -17.941 65.350 1.00 89.31 222 ASN A N 1
ATOM 1738 C CA . ASN A 1 222 ? -46.027 -19.139 64.592 1.00 89.31 222 ASN A CA 1
ATOM 1739 C C . ASN A 1 222 ? -45.529 -20.395 65.308 1.00 89.31 222 ASN A C 1
ATOM 1741 O O . ASN A 1 222 ? -44.370 -20.442 65.715 1.00 89.31 222 ASN A O 1
ATOM 1745 N N . LYS A 1 223 ? -46.368 -21.429 65.380 1.00 88.81 223 LYS A N 1
ATOM 1746 C CA . LYS A 1 223 ? -46.042 -22.786 65.840 1.00 88.81 223 LYS A CA 1
ATOM 1747 C C . LYS A 1 223 ? -45.969 -23.698 64.623 1.00 88.81 223 LYS A C 1
ATOM 1749 O O . LYS A 1 223 ? -46.952 -23.826 63.893 1.00 88.81 223 LYS A O 1
ATOM 1754 N N . GLY A 1 224 ? -44.800 -24.281 64.354 1.00 80.31 224 GLY A N 1
ATOM 1755 C CA . GLY A 1 224 ? -44.604 -25.155 63.185 1.00 80.31 224 GLY A CA 1
ATOM 1756 C C . GLY A 1 224 ? -44.972 -24.497 61.844 1.00 80.31 224 GLY A C 1
ATOM 1757 O O . GLY A 1 224 ? -45.447 -25.172 60.936 1.00 80.31 224 GLY A O 1
ATOM 1758 N N . GLY A 1 225 ? -44.814 -23.171 61.739 1.00 80.69 225 GLY A N 1
ATOM 1759 C CA . GLY A 1 225 ? -45.161 -22.380 60.551 1.00 80.69 225 GLY A CA 1
ATOM 1760 C C . GLY A 1 225 ? -46.613 -21.888 60.469 1.00 80.69 225 GLY A C 1
ATOM 1761 O O . GLY A 1 225 ? -46.945 -21.199 59.511 1.00 80.69 225 GLY A O 1
ATOM 1762 N N . THR A 1 226 ? -47.464 -22.191 61.455 1.00 80.94 226 THR A N 1
ATOM 1763 C CA . THR A 1 226 ? -48.865 -21.728 61.503 1.00 80.94 226 THR A CA 1
ATOM 1764 C C . THR A 1 226 ? -49.052 -20.667 62.585 1.00 80.94 226 THR A C 1
ATOM 1766 O O . THR A 1 226 ? -48.538 -20.832 63.691 1.00 80.94 226 THR A O 1
ATOM 1769 N N . ALA A 1 227 ? -49.796 -19.598 62.290 1.00 88.56 227 ALA A N 1
ATOM 1770 C CA . ALA A 1 227 ? -50.112 -18.540 63.250 1.00 88.56 227 ALA A CA 1
ATOM 1771 C C . ALA A 1 227 ? -50.874 -19.089 64.472 1.00 88.56 227 ALA A C 1
ATOM 1773 O O . ALA A 1 227 ? -51.822 -19.859 64.324 1.00 88.56 227 ALA A O 1
ATOM 1774 N N . VAL A 1 228 ? -50.447 -18.702 65.677 1.00 85.38 228 VAL A N 1
ATOM 1775 C CA . VAL A 1 228 ? -51.013 -19.195 66.953 1.00 85.38 228 VAL A CA 1
ATOM 1776 C C . VAL A 1 228 ? -52.045 -18.229 67.543 1.00 85.38 228 VAL A C 1
ATOM 1778 O O . VAL A 1 228 ? -52.905 -18.628 68.321 1.00 85.38 228 VAL A O 1
ATOM 1781 N N . ASN A 1 229 ? -51.952 -16.950 67.190 1.00 87.12 229 ASN A N 1
ATOM 1782 C CA . ASN A 1 229 ? -52.756 -15.851 67.717 1.00 87.12 229 ASN A CA 1
ATOM 1783 C C . ASN A 1 229 ? -52.848 -14.705 66.703 1.00 87.12 229 ASN A C 1
ATOM 1785 O O . ASN A 1 229 ? -52.238 -14.773 65.642 1.00 87.12 229 ASN A O 1
ATOM 1789 N N . GLU A 1 230 ? -53.587 -13.650 67.038 1.00 91.06 230 GLU A N 1
ATOM 1790 C CA . GLU A 1 230 ? -53.569 -12.411 66.258 1.00 91.06 230 GLU A CA 1
ATOM 1791 C C . GLU A 1 230 ? -52.189 -11.722 66.327 1.00 91.06 230 GLU A C 1
ATOM 1793 O O . GLU A 1 230 ? -51.528 -11.781 67.374 1.00 91.06 230 GLU A O 1
ATOM 1798 N N . PRO A 1 231 ? -51.748 -11.037 65.252 1.00 94.62 231 PRO A N 1
ATOM 1799 C CA . PRO A 1 231 ? -50.500 -10.287 65.254 1.00 94.62 231 PRO A CA 1
ATOM 1800 C C . PRO A 1 231 ? -50.478 -9.205 66.337 1.00 94.62 231 PRO A C 1
ATOM 1802 O O . PRO A 1 231 ? -51.444 -8.464 66.524 1.00 94.62 231 PRO A O 1
ATOM 1805 N N . VAL A 1 232 ? -49.334 -9.050 66.998 1.00 93.75 232 VAL A N 1
ATOM 1806 C CA . VAL A 1 232 ? -49.123 -8.031 68.035 1.00 93.75 232 VAL A CA 1
ATOM 1807 C C . VAL A 1 232 ? -48.340 -6.851 67.478 1.00 93.75 232 VAL A C 1
ATOM 1809 O O . VAL A 1 232 ? -47.473 -7.008 66.619 1.00 93.75 232 VAL A O 1
ATOM 1812 N N . GLU A 1 233 ? -48.640 -5.653 67.965 1.00 95.12 233 GLU A N 1
ATOM 1813 C CA . GLU A 1 233 ? -47.999 -4.422 67.510 1.00 95.12 233 GLU A CA 1
ATOM 1814 C C . GLU A 1 233 ? -46.759 -4.092 68.354 1.00 95.12 233 GLU A C 1
ATOM 1816 O O . GLU A 1 233 ? -46.827 -4.013 69.581 1.00 95.12 233 GLU A O 1
ATOM 1821 N N . LEU A 1 234 ? -45.622 -3.860 67.697 1.00 92.38 234 LEU A N 1
ATOM 1822 C CA . LEU A 1 234 ? -44.409 -3.295 68.289 1.00 92.38 234 LEU A CA 1
ATOM 1823 C C . LEU A 1 234 ? -44.294 -1.829 67.875 1.00 92.38 234 LEU A C 1
ATOM 1825 O O . LEU A 1 234 ? -44.392 -1.514 66.688 1.00 92.38 234 LEU A O 1
ATOM 1829 N N . ASN A 1 235 ? -44.066 -0.940 68.836 1.00 90.56 235 ASN A N 1
ATOM 1830 C CA . ASN A 1 235 ? -43.930 0.498 68.613 1.00 90.56 235 ASN A CA 1
ATOM 1831 C C . ASN A 1 235 ? -43.045 1.140 69.691 1.00 90.56 235 ASN A C 1
ATOM 1833 O O . ASN A 1 235 ? -42.564 0.480 70.611 1.00 90.56 235 ASN A O 1
ATOM 1837 N N . GLU A 1 236 ? -42.816 2.447 69.597 1.00 87.62 236 GLU A N 1
ATOM 1838 C CA . GLU A 1 236 ? -42.008 3.169 70.585 1.00 87.62 236 GLU A CA 1
ATOM 1839 C C . GLU A 1 236 ? -42.589 3.083 72.008 1.00 87.62 236 GLU A C 1
ATOM 1841 O O . GLU A 1 236 ? -41.837 2.922 72.967 1.00 87.62 236 GLU A O 1
ATOM 1846 N N . GLY A 1 237 ? -43.919 3.082 72.148 1.00 81.56 237 GLY A N 1
ATOM 1847 C CA . GLY A 1 237 ? -44.606 3.010 73.441 1.00 81.56 237 GLY A CA 1
ATOM 1848 C C . GLY A 1 237 ? -44.355 1.714 74.220 1.00 81.56 237 GLY A C 1
ATOM 1849 O O . GLY A 1 237 ? -44.389 1.732 75.449 1.00 81.56 237 GLY A O 1
ATOM 1850 N N . ASN A 1 238 ? -44.052 0.605 73.537 1.00 84.38 238 ASN A N 1
ATOM 1851 C CA . ASN A 1 238 ? -43.655 -0.663 74.162 1.00 84.38 238 ASN A CA 1
ATOM 1852 C C . ASN A 1 238 ? -42.162 -0.982 74.003 1.00 84.38 238 ASN A C 1
ATOM 1854 O O . ASN A 1 238 ? -41.745 -2.137 74.134 1.00 84.38 238 ASN A O 1
ATOM 1858 N N . ASN A 1 239 ? -41.343 0.040 73.733 1.00 86.88 239 ASN A N 1
ATOM 1859 C CA . ASN A 1 239 ? -39.908 -0.087 73.474 1.00 86.88 239 ASN A CA 1
ATOM 1860 C C . ASN A 1 239 ? -39.576 -1.097 72.364 1.00 86.88 239 ASN A C 1
ATOM 1862 O O . ASN A 1 239 ? -38.494 -1.690 72.366 1.00 86.88 239 ASN A O 1
ATOM 1866 N N . TRP A 1 240 ? -40.499 -1.291 71.421 1.00 94.38 240 TRP A N 1
ATOM 1867 C CA . TRP A 1 240 ? -40.421 -2.283 70.356 1.00 94.38 240 TRP A CA 1
ATOM 1868 C C . TRP A 1 240 ? -40.269 -3.722 70.864 1.00 94.38 240 TRP A C 1
ATOM 1870 O O . TRP A 1 240 ? -39.583 -4.527 70.230 1.00 94.38 240 TRP A O 1
ATOM 1880 N N . THR A 1 241 ? -40.869 -4.044 72.013 1.00 89.62 241 THR A N 1
ATOM 1881 C CA . THR A 1 241 ? -40.776 -5.366 72.652 1.00 89.62 241 THR A CA 1
ATOM 1882 C C . THR A 1 241 ? -42.136 -5.995 72.923 1.00 89.62 241 THR A C 1
ATOM 1884 O O . THR A 1 241 ? -43.110 -5.299 73.197 1.00 89.62 241 THR A O 1
ATOM 1887 N N . TYR A 1 242 ? -42.189 -7.327 72.880 1.00 93.00 242 TYR A N 1
ATOM 1888 C CA . TYR A 1 242 ? -43.344 -8.114 73.312 1.00 93.00 242 TYR A CA 1
ATOM 1889 C C . TYR A 1 242 ? -42.907 -9.469 73.885 1.00 93.00 242 TYR A C 1
ATOM 1891 O O . TYR A 1 242 ? -41.813 -9.959 73.592 1.00 93.00 242 TYR A O 1
ATOM 1899 N N . THR A 1 243 ? -43.739 -10.074 74.735 1.00 92.38 243 THR A N 1
ATOM 1900 C CA . THR A 1 243 ? -43.515 -11.409 75.311 1.00 92.38 243 THR A CA 1
ATOM 1901 C C . THR A 1 243 ? -44.800 -12.223 75.245 1.00 92.38 243 THR A C 1
ATOM 1903 O O . THR A 1 243 ? -45.813 -11.818 75.807 1.00 92.38 243 THR A O 1
ATOM 1906 N N . TRP A 1 244 ? -44.739 -13.382 74.594 1.00 93.56 244 TRP A N 1
ATOM 1907 C CA . TRP A 1 244 ? -45.767 -14.415 74.690 1.00 93.56 244 TRP A CA 1
ATOM 1908 C C . TRP A 1 244 ? -45.409 -15.365 75.833 1.00 93.56 244 TRP A C 1
ATOM 1910 O O . TRP A 1 244 ? -44.280 -15.854 75.886 1.00 93.56 244 TRP A O 1
ATOM 1920 N N . SER A 1 245 ? -46.354 -15.620 76.734 1.00 91.12 245 SER A N 1
ATOM 1921 C CA . SER A 1 245 ? -46.193 -16.494 77.904 1.00 91.12 245 SER A CA 1
ATOM 1922 C C . SER A 1 245 ? -47.065 -17.745 77.777 1.00 91.12 245 SER A C 1
ATOM 1924 O O . SER A 1 245 ? -47.886 -17.834 76.867 1.00 91.12 245 SER A O 1
ATOM 1926 N N . ASP A 1 246 ? -46.885 -18.695 78.696 1.00 88.88 246 ASP A N 1
ATOM 1927 C CA . ASP A 1 246 ? -47.714 -19.903 78.823 1.00 88.88 246 ASP A CA 1
ATOM 1928 C C . ASP A 1 246 ? -47.719 -20.811 77.577 1.00 88.88 246 ASP A C 1
ATOM 1930 O O . ASP A 1 246 ? -48.705 -21.480 77.274 1.00 88.88 246 ASP A O 1
ATOM 1934 N N . LEU A 1 247 ? -46.589 -20.862 76.866 1.00 89.25 247 LEU A N 1
ATOM 1935 C CA . LEU A 1 247 ? -46.406 -21.654 75.648 1.00 89.25 247 LEU A CA 1
ATOM 1936 C C . LEU A 1 247 ? -45.827 -23.039 75.953 1.00 89.25 247 LEU A C 1
ATOM 1938 O O . LEU A 1 247 ? -44.979 -23.175 76.828 1.00 89.25 247 LEU A O 1
ATOM 1942 N N . ASP A 1 248 ? -46.210 -24.069 75.207 1.00 88.25 248 ASP A N 1
ATOM 1943 C CA . ASP A 1 248 ? -45.700 -25.431 75.422 1.00 88.25 248 ASP A CA 1
ATOM 1944 C C . ASP A 1 248 ? -44.238 -25.587 74.996 1.00 88.25 248 ASP A C 1
ATOM 1946 O O . ASP A 1 248 ? -43.898 -25.380 73.833 1.00 88.25 248 ASP A O 1
ATOM 1950 N N . LYS A 1 249 ? -43.357 -26.029 75.904 1.00 83.94 249 LYS A N 1
ATOM 1951 C CA . LYS A 1 249 ? -41.915 -26.185 75.619 1.00 83.94 249 LYS A CA 1
ATOM 1952 C C . LYS A 1 249 ? -41.598 -27.134 74.457 1.00 83.94 249 LYS A C 1
ATOM 1954 O O . LYS A 1 249 ? -40.540 -27.011 73.847 1.00 83.94 249 LYS A O 1
ATOM 1959 N N . ALA A 1 250 ? -42.472 -28.104 74.193 1.00 81.81 250 ALA A N 1
ATOM 1960 C CA . ALA A 1 250 ? -42.267 -29.117 73.160 1.00 81.81 250 ALA A CA 1
ATOM 1961 C C . ALA A 1 250 ? -42.419 -28.573 71.728 1.00 81.81 250 ALA A C 1
ATOM 1963 O O . ALA A 1 250 ? -42.006 -29.239 70.779 1.00 81.81 250 ALA A O 1
ATOM 1964 N N . ASP A 1 251 ? -42.993 -27.381 71.567 1.00 86.44 251 ASP A N 1
ATOM 1965 C CA . ASP A 1 251 ? -43.303 -26.811 70.262 1.00 86.44 251 ASP A CA 1
ATOM 1966 C C . ASP A 1 251 ? -42.191 -25.916 69.706 1.00 86.44 251 ASP A C 1
ATOM 1968 O O . ASP A 1 251 ? -41.472 -25.222 70.431 1.00 86.44 251 ASP A O 1
ATOM 1972 N N . ASP A 1 252 ? -42.087 -25.883 68.375 1.00 86.38 252 ASP A N 1
ATOM 1973 C CA . ASP A 1 252 ? -41.182 -24.977 67.675 1.00 86.38 252 ASP A CA 1
ATOM 1974 C C . ASP A 1 252 ? -41.878 -23.662 67.315 1.00 86.38 252 ASP A C 1
ATOM 1976 O O . ASP A 1 252 ? -42.678 -23.588 66.374 1.00 86.38 252 ASP A O 1
ATOM 1980 N N . TYR A 1 253 ? -41.546 -22.621 68.079 1.00 87.62 253 TYR A N 1
ATOM 1981 C CA . TYR A 1 253 ? -42.023 -21.265 67.850 1.00 87.62 253 TYR A CA 1
ATOM 1982 C C . TYR A 1 253 ? -41.043 -20.431 67.019 1.00 87.62 253 TYR A C 1
ATOM 1984 O O . TYR A 1 253 ? -39.832 -20.415 67.271 1.00 87.62 253 TYR A O 1
ATOM 1992 N N . THR A 1 254 ? -41.591 -19.672 66.071 1.00 90.31 254 THR A N 1
ATOM 1993 C CA . THR A 1 254 ? -40.889 -18.642 65.290 1.00 90.31 254 THR A CA 1
ATOM 1994 C C . THR A 1 254 ? -41.698 -17.351 65.269 1.00 90.31 254 THR A C 1
ATOM 1996 O O . THR A 1 254 ? -42.910 -17.371 65.480 1.00 90.31 254 THR A O 1
ATOM 1999 N N . VAL A 1 255 ? -41.037 -16.224 65.001 1.00 89.38 255 VAL A N 1
ATOM 2000 C CA . VAL A 1 255 ? -41.695 -14.921 64.871 1.00 89.38 255 VAL A CA 1
ATOM 2001 C C . VAL A 1 255 ? -41.481 -14.377 63.463 1.00 89.38 255 VAL A C 1
ATOM 2003 O O . VAL A 1 255 ? -40.361 -14.387 62.953 1.00 89.38 255 VAL A O 1
ATOM 2006 N N . THR A 1 256 ? -42.548 -13.886 62.837 1.00 90.56 256 THR A N 1
ATOM 2007 C CA . THR A 1 256 ? -42.508 -13.245 61.513 1.00 90.56 256 THR A CA 1
ATOM 2008 C C . THR A 1 256 ? -43.087 -11.839 61.574 1.00 90.56 256 THR A C 1
ATOM 2010 O O . THR A 1 256 ? -44.021 -11.590 62.331 1.00 90.56 256 THR A O 1
ATOM 2013 N N . VAL A 1 257 ? -42.572 -10.923 60.754 1.00 91.50 257 VAL A N 1
ATOM 2014 C CA . VAL A 1 257 ? -43.185 -9.600 60.561 1.00 91.50 257 VAL A CA 1
ATOM 2015 C C . VAL A 1 257 ? -44.320 -9.729 59.550 1.00 91.50 257 VAL A C 1
ATOM 2017 O O . VAL A 1 257 ? -44.125 -10.277 58.465 1.00 91.50 257 VAL A O 1
ATOM 2020 N N . VAL A 1 258 ? -45.501 -9.245 59.918 1.00 89.19 258 VAL A N 1
ATOM 2021 C CA . VAL A 1 258 ? -46.686 -9.214 59.057 1.00 89.19 258 VAL A CA 1
ATOM 2022 C C . VAL A 1 258 ? -46.669 -7.908 58.279 1.00 89.19 258 VAL A C 1
ATOM 2024 O O . VAL A 1 258 ? -46.446 -6.858 58.875 1.00 89.19 258 VAL A O 1
ATOM 2027 N N . GLU A 1 259 ? -46.889 -7.986 56.964 1.00 81.06 259 GLU A N 1
ATOM 2028 C CA . GLU A 1 259 ? -46.875 -6.821 56.064 1.00 81.06 259 GLU A CA 1
ATOM 2029 C C . GLU A 1 259 ? -45.599 -5.968 56.241 1.00 81.06 259 GLU A C 1
ATOM 2031 O O . GLU A 1 259 ? -45.666 -4.811 56.663 1.00 81.06 259 GLU A O 1
ATOM 2036 N N . PRO A 1 260 ? -44.405 -6.536 55.969 1.00 85.25 260 PRO A N 1
ATOM 2037 C CA . PRO A 1 260 ? -43.147 -5.846 56.223 1.00 85.25 260 PRO A CA 1
ATOM 2038 C C . PRO A 1 260 ? -43.087 -4.509 55.477 1.00 85.25 260 PRO A C 1
ATOM 2040 O O . PRO A 1 260 ? -43.433 -4.421 54.295 1.00 85.25 260 PRO A O 1
ATOM 2043 N N . ALA A 1 261 ? -42.608 -3.471 56.169 1.00 84.69 261 ALA A N 1
ATOM 2044 C CA . ALA A 1 261 ? -42.432 -2.144 55.591 1.00 84.69 261 ALA A CA 1
ATOM 2045 C C . ALA A 1 261 ? -41.594 -2.218 54.305 1.00 84.69 261 ALA A C 1
ATOM 2047 O O . ALA A 1 261 ? -40.526 -2.832 54.279 1.00 84.69 261 ALA A O 1
ATOM 2048 N N . LYS A 1 262 ? -42.081 -1.574 53.237 1.00 83.12 262 LYS A N 1
ATOM 2049 C CA . LYS A 1 262 ? -41.515 -1.671 51.882 1.00 83.12 262 LYS A CA 1
ATOM 2050 C C . LYS A 1 262 ? -40.012 -1.396 51.846 1.00 83.12 262 LYS A C 1
ATOM 2052 O O . LYS A 1 262 ? -39.294 -2.103 51.139 1.00 83.12 262 LYS A O 1
ATOM 2057 N N . ASP A 1 263 ? -39.559 -0.421 52.625 1.00 88.06 263 ASP A N 1
ATOM 2058 C CA . ASP A 1 263 ? -38.190 0.096 52.605 1.00 88.06 263 ASP A CA 1
ATOM 2059 C C . ASP A 1 263 ? -37.234 -0.658 53.538 1.00 88.06 263 ASP A C 1
ATOM 2061 O O . ASP A 1 263 ? -36.073 -0.282 53.647 1.00 88.06 263 ASP A O 1
ATOM 2065 N N . TYR A 1 264 ? -37.690 -1.725 54.199 1.00 88.88 264 TYR A N 1
ATOM 2066 C CA . TYR A 1 264 ? -36.892 -2.489 55.155 1.00 88.88 264 TYR A CA 1
ATOM 2067 C C . TYR A 1 264 ? -36.895 -3.985 54.836 1.00 88.88 264 TYR A C 1
ATOM 2069 O O . TYR A 1 264 ? -37.881 -4.539 54.342 1.00 88.88 264 TYR A O 1
ATOM 2077 N N . ASP A 1 265 ? -35.778 -4.640 55.131 1.00 89.56 265 ASP A N 1
ATOM 2078 C CA . ASP A 1 265 ? -35.669 -6.093 55.229 1.00 89.56 265 ASP A CA 1
ATOM 2079 C C . ASP A 1 265 ? -35.693 -6.499 56.705 1.00 89.56 265 ASP A C 1
ATOM 2081 O O . ASP A 1 265 ? -35.018 -5.888 57.532 1.00 89.56 265 ASP A O 1
ATOM 2085 N N . PHE A 1 266 ? -36.475 -7.528 57.041 1.00 90.50 266 PHE A N 1
ATOM 2086 C CA . PHE A 1 266 ? -36.649 -7.999 58.417 1.00 90.50 266 PHE A CA 1
ATOM 2087 C C . PHE A 1 266 ? -36.098 -9.414 58.579 1.00 90.50 266 PHE A C 1
ATOM 2089 O O . PHE A 1 266 ? -36.477 -10.326 57.843 1.00 90.50 266 PHE A O 1
ATOM 2096 N N . VAL A 1 267 ? -35.237 -9.612 59.577 1.00 88.44 267 VAL A N 1
ATOM 2097 C CA . VAL A 1 267 ? -34.623 -10.911 59.884 1.00 88.44 267 VAL A CA 1
ATOM 2098 C C . VAL A 1 267 ? -34.838 -11.248 61.355 1.00 88.44 267 VAL A C 1
ATOM 2100 O O . VAL A 1 267 ? -34.372 -10.525 62.232 1.00 88.44 267 VAL A O 1
ATOM 2103 N N . TYR A 1 268 ? -35.518 -12.361 61.639 1.00 88.81 268 TYR A N 1
ATOM 2104 C CA . TYR A 1 268 ? -35.697 -12.861 63.004 1.00 88.81 268 TYR A CA 1
ATOM 2105 C C . TYR A 1 268 ? -34.522 -13.749 63.435 1.00 88.81 268 TYR A C 1
ATOM 2107 O O . TYR A 1 268 ? -34.135 -14.683 62.731 1.00 88.81 268 TYR A O 1
ATOM 2115 N N . ASN A 1 269 ? -33.976 -13.479 64.619 1.00 86.56 269 ASN A N 1
ATOM 2116 C CA . ASN A 1 269 ? -32.964 -14.288 65.283 1.00 86.56 269 ASN A CA 1
ATOM 2117 C C . ASN A 1 269 ? -33.542 -14.867 66.583 1.00 86.56 269 ASN A C 1
ATOM 2119 O O . ASN A 1 269 ? -33.715 -14.147 67.567 1.00 86.56 269 ASN A O 1
ATOM 2123 N N . LYS A 1 270 ? -33.804 -16.181 66.580 1.00 84.38 270 LYS A N 1
ATOM 2124 C CA . LYS A 1 270 ? -34.403 -16.909 67.709 1.00 84.38 270 LYS A CA 1
ATOM 2125 C C . LYS A 1 270 ? -33.524 -16.902 68.964 1.00 84.38 270 LYS A C 1
ATOM 2127 O O . LYS A 1 270 ? -34.044 -16.724 70.054 1.00 84.38 270 LYS A O 1
ATOM 2132 N N . GLU A 1 271 ? -32.205 -17.048 68.821 1.00 86.12 271 GLU A N 1
ATOM 2133 C CA . GLU A 1 271 ? -31.270 -17.091 69.959 1.00 86.12 271 GLU A CA 1
ATOM 2134 C C . GLU A 1 271 ? -31.151 -15.743 70.676 1.00 86.12 271 GLU A C 1
ATOM 2136 O O . GLU A 1 271 ? -30.948 -15.693 71.886 1.00 86.12 271 GLU A O 1
ATOM 2141 N N . LYS A 1 272 ? -31.262 -14.645 69.922 1.00 86.50 272 LYS A N 1
ATOM 2142 C CA . LYS A 1 272 ? -31.171 -13.281 70.453 1.00 86.50 272 LYS A CA 1
ATOM 2143 C C . LYS A 1 272 ? -32.522 -12.690 70.838 1.00 86.50 272 LYS A C 1
ATOM 2145 O O . LYS A 1 272 ? -32.539 -11.593 71.384 1.00 86.50 272 LYS A O 1
ATOM 2150 N N . GLU A 1 273 ? -33.624 -13.372 70.523 1.00 89.75 273 GLU A N 1
ATOM 2151 C CA . GLU A 1 273 ? -34.983 -12.848 70.695 1.00 89.75 273 GLU A CA 1
ATOM 2152 C C . GLU A 1 273 ? -35.173 -11.492 69.982 1.00 89.75 273 GLU A C 1
ATOM 2154 O O . GLU A 1 273 ? -35.889 -10.609 70.454 1.00 89.75 273 GLU A O 1
ATOM 2159 N N . THR A 1 274 ? -34.517 -11.295 68.830 1.00 89.56 274 THR A N 1
ATOM 2160 C CA . THR A 1 274 ? -34.546 -10.020 68.092 1.00 89.56 274 THR A CA 1
ATOM 2161 C C . THR A 1 274 ? -35.029 -10.165 66.659 1.00 89.56 274 THR A C 1
ATOM 2163 O O . THR A 1 274 ? -34.663 -11.116 65.972 1.00 89.56 274 THR A O 1
ATOM 2166 N N . ILE A 1 275 ? -35.758 -9.163 66.175 1.00 93.00 275 ILE A N 1
ATOM 2167 C CA . ILE A 1 275 ? -35.947 -8.895 64.747 1.00 93.00 275 ILE A CA 1
ATOM 2168 C C . ILE A 1 275 ? -35.023 -7.735 64.378 1.00 93.00 275 ILE A C 1
ATOM 2170 O O . ILE A 1 275 ? -35.088 -6.682 65.006 1.00 93.00 275 ILE A O 1
ATOM 2174 N N . THR A 1 276 ? -34.159 -7.919 63.386 1.00 93.25 276 THR A N 1
ATOM 2175 C CA . THR A 1 276 ? -33.358 -6.832 62.813 1.00 93.25 276 THR A CA 1
ATOM 2176 C C . THR A 1 276 ? -34.073 -6.286 61.588 1.00 93.25 276 THR A C 1
ATOM 2178 O O . THR A 1 276 ? -34.376 -7.051 60.674 1.00 93.25 276 THR A O 1
ATOM 2181 N N . ALA A 1 277 ? -34.335 -4.981 61.581 1.00 91.19 277 ALA A N 1
ATOM 2182 C CA . ALA A 1 277 ? -34.897 -4.243 60.460 1.00 91.19 277 ALA A CA 1
ATOM 2183 C C . ALA A 1 277 ? -33.794 -3.405 59.798 1.00 91.19 277 ALA A C 1
ATOM 2185 O O . ALA A 1 277 ? -33.381 -2.376 60.342 1.00 91.19 277 ALA A O 1
ATOM 2186 N N . THR A 1 278 ? -33.320 -3.839 58.634 1.00 90.75 278 THR A N 1
ATOM 2187 C CA . THR A 1 278 ? -32.250 -3.175 57.874 1.00 90.75 278 THR A CA 1
ATOM 2188 C C . THR A 1 278 ? -32.863 -2.352 56.747 1.00 90.75 278 THR A C 1
ATOM 2190 O O . THR A 1 278 ? -33.696 -2.853 55.991 1.00 90.75 278 THR A O 1
ATOM 2193 N N . LEU A 1 279 ? -32.479 -1.078 56.639 1.00 85.81 279 LEU A N 1
ATOM 2194 C CA . LEU A 1 279 ? -32.980 -0.195 55.585 1.00 85.81 279 LEU A CA 1
ATOM 2195 C C . LEU A 1 279 ? -32.472 -0.668 54.215 1.00 85.81 279 LEU A C 1
ATOM 2197 O O . LEU A 1 279 ? -31.265 -0.810 54.017 1.00 85.81 279 LEU A O 1
ATOM 2201 N N . LYS A 1 280 ? -33.381 -0.866 53.258 1.00 82.44 280 LYS A N 1
ATOM 2202 C CA . LYS A 1 280 ? -33.033 -1.199 51.875 1.00 82.44 280 LYS A CA 1
ATOM 2203 C C . LYS A 1 280 ? -32.272 -0.040 51.249 1.00 82.44 280 LYS A C 1
ATOM 2205 O O . LYS A 1 280 ? -32.683 1.121 51.330 1.00 82.44 280 LYS A O 1
ATOM 2210 N N . GLU A 1 281 ? -31.154 -0.352 50.608 1.00 72.75 281 GLU A N 1
ATOM 2211 C CA . GLU A 1 281 ? -30.464 0.626 49.778 1.00 72.75 281 GLU A CA 1
ATOM 2212 C C . GLU A 1 281 ? -31.353 0.973 48.576 1.00 72.75 281 GLU A C 1
ATOM 2214 O O . GLU A 1 281 ? -31.935 0.087 47.944 1.00 72.75 281 GLU A O 1
ATOM 2219 N N . GLU A 1 282 ? -31.495 2.268 48.274 1.00 56.28 282 GLU A N 1
ATOM 2220 C CA . GLU A 1 282 ? -32.179 2.667 47.046 1.00 56.28 282 GLU A CA 1
ATOM 2221 C C . GLU A 1 282 ? -31.398 2.107 45.852 1.00 56.28 282 GLU A C 1
ATOM 2223 O O . GLU A 1 282 ? -30.169 2.233 45.825 1.00 56.28 282 GLU A O 1
ATOM 2228 N N . PRO A 1 283 ? -32.071 1.517 44.849 1.00 48.69 283 PRO A N 1
ATOM 2229 C CA . PRO A 1 283 ? -31.401 1.142 43.619 1.00 48.69 283 PRO A CA 1
ATOM 2230 C C . PRO A 1 283 ? -30.821 2.410 42.993 1.00 48.69 283 PRO A C 1
ATOM 2232 O O . PRO A 1 283 ? -31.555 3.293 42.544 1.00 48.69 283 PRO A O 1
ATOM 2235 N N . THR A 1 284 ? -29.494 2.513 42.974 1.00 49.28 284 THR A N 1
ATOM 2236 C CA . THR A 1 284 ? -28.814 3.559 42.217 1.00 49.28 284 THR A CA 1
ATOM 2237 C C . THR A 1 284 ? -29.222 3.413 40.755 1.00 49.28 284 THR A C 1
ATOM 2239 O O . THR A 1 284 ? -29.238 2.306 40.207 1.00 49.28 284 THR A O 1
ATOM 2242 N N . ALA A 1 285 ? -29.626 4.521 40.126 1.00 50.41 285 ALA A N 1
ATOM 2243 C CA . ALA A 1 285 ? -29.949 4.514 38.705 1.00 50.41 285 ALA A CA 1
ATOM 2244 C C . ALA A 1 285 ? -28.771 3.885 37.935 1.00 50.41 285 ALA A C 1
ATOM 2246 O O . ALA A 1 285 ? -27.618 4.220 38.232 1.00 50.41 285 ALA A O 1
ATOM 2247 N N . PRO A 1 286 ? -29.019 2.961 36.985 1.00 56.34 286 PRO A N 1
ATOM 2248 C CA . PRO A 1 286 ? -27.938 2.351 36.229 1.00 56.34 286 PRO A CA 1
ATOM 2249 C C . PRO A 1 286 ? -27.132 3.461 35.558 1.00 56.34 286 PRO A C 1
ATOM 2251 O O . PRO A 1 286 ? -27.704 4.332 34.901 1.00 56.34 286 PRO A O 1
ATOM 2254 N N . ALA A 1 287 ? -25.812 3.447 35.766 1.00 66.31 287 ALA A N 1
ATOM 2255 C CA . ALA A 1 287 ? -24.916 4.433 35.181 1.00 66.31 287 ALA A CA 1
ATOM 2256 C C . ALA A 1 287 ? -25.178 4.526 33.673 1.00 66.31 287 ALA A C 1
ATOM 2258 O O . ALA A 1 287 ? -25.211 3.504 32.984 1.00 66.31 287 ALA A O 1
ATOM 2259 N N . GLU A 1 288 ? -25.394 5.738 33.161 1.00 79.50 288 GLU A N 1
ATOM 2260 C CA . GLU A 1 288 ? -25.645 5.903 31.736 1.00 79.50 288 GLU A CA 1
ATOM 2261 C C . GLU A 1 288 ? -24.427 5.442 30.932 1.00 79.50 288 GLU A C 1
ATOM 2263 O O . GLU A 1 288 ? -23.306 5.917 31.139 1.00 79.50 288 GLU A O 1
ATOM 2268 N N . THR A 1 289 ? -24.657 4.548 29.972 1.00 86.12 289 THR A N 1
ATOM 2269 C CA . THR A 1 289 ? -23.617 4.051 29.073 1.00 86.12 289 THR A CA 1
ATOM 2270 C C . THR A 1 289 ? -23.845 4.490 27.628 1.00 86.12 289 THR A C 1
ATOM 2272 O O . THR A 1 289 ? -24.920 4.944 27.232 1.00 86.12 289 THR A O 1
ATOM 2275 N N . THR A 1 290 ? -22.792 4.396 26.829 1.00 88.75 290 THR A N 1
ATOM 2276 C CA . THR A 1 290 ? -22.763 4.642 25.391 1.00 88.75 290 THR A CA 1
ATOM 2277 C C . THR A 1 290 ? -21.959 3.542 24.695 1.00 88.75 290 THR A C 1
ATOM 2279 O O . THR A 1 290 ? -21.356 2.682 25.340 1.00 88.75 290 THR A O 1
ATOM 2282 N N . SER A 1 291 ? -21.941 3.571 23.369 1.00 89.88 291 SER A N 1
ATOM 2283 C CA . SER A 1 291 ? -21.144 2.679 22.530 1.00 89.88 291 SER A CA 1
ATOM 2284 C C . SER A 1 291 ? -20.374 3.491 21.499 1.00 89.88 291 SER A C 1
ATOM 2286 O O . SER A 1 291 ? -20.925 4.445 20.947 1.00 89.88 291 SER A O 1
ATOM 2288 N N . ILE A 1 292 ? -19.145 3.097 21.177 1.00 91.88 292 ILE A N 1
ATOM 2289 C CA . ILE A 1 292 ? -18.359 3.684 20.086 1.00 91.88 292 ILE A CA 1
ATOM 2290 C C . ILE A 1 292 ? -18.091 2.608 19.042 1.00 91.88 292 ILE A C 1
ATOM 2292 O O . ILE A 1 292 ? -17.525 1.569 19.354 1.00 91.88 292 ILE A O 1
ATOM 2296 N N . THR A 1 293 ? -18.465 2.862 17.792 1.00 92.69 293 THR A N 1
ATOM 2297 C CA . THR A 1 293 ? -18.177 1.975 16.659 1.00 92.69 293 THR A CA 1
ATOM 2298 C C . THR A 1 293 ? -17.083 2.573 15.786 1.00 92.69 293 THR A C 1
ATOM 2300 O O . THR A 1 293 ? -17.227 3.696 15.310 1.00 92.69 293 THR A O 1
ATOM 2303 N N . ALA A 1 294 ? -16.007 1.833 15.536 1.00 93.94 294 ALA A N 1
ATOM 2304 C CA . ALA A 1 294 ? -15.022 2.155 14.512 1.00 93.94 294 ALA A CA 1
ATOM 2305 C C . ALA A 1 294 ? -15.372 1.457 13.192 1.00 93.94 294 ALA A C 1
ATOM 2307 O O . ALA A 1 294 ? -15.659 0.259 13.166 1.00 93.94 294 ALA A O 1
ATOM 2308 N N . GLU A 1 295 ? -15.296 2.192 12.086 1.00 94.88 295 GLU A N 1
ATOM 2309 C CA . GLU A 1 295 ? -15.406 1.660 10.726 1.00 94.88 295 GLU A CA 1
ATOM 2310 C C . GLU A 1 295 ? -14.186 2.089 9.908 1.00 94.88 295 GLU A C 1
ATOM 2312 O O . GLU A 1 295 ? -13.877 3.279 9.788 1.00 94.88 295 GLU A O 1
ATOM 2317 N N . LYS A 1 296 ? -13.468 1.121 9.337 1.00 96.19 296 LYS A N 1
ATOM 2318 C CA . LYS A 1 296 ? -12.278 1.385 8.532 1.00 96.19 296 LYS A CA 1
ATOM 2319 C C . LYS A 1 296 ? -12.654 1.582 7.065 1.00 96.19 296 LYS A C 1
ATOM 2321 O O . LYS A 1 296 ? -13.231 0.714 6.416 1.00 96.19 296 LYS A O 1
ATOM 2326 N N . VAL A 1 297 ? -12.257 2.732 6.525 1.00 95.38 297 VAL A N 1
ATOM 2327 C CA . VAL A 1 297 ? -12.504 3.139 5.139 1.00 95.38 297 VAL A CA 1
ATOM 2328 C C . VAL A 1 297 ? -11.178 3.238 4.389 1.00 95.38 297 VAL A C 1
ATOM 2330 O O . VAL A 1 297 ? -10.211 3.830 4.872 1.00 95.38 297 VAL A O 1
ATOM 2333 N N . TRP A 1 298 ? -11.143 2.682 3.180 1.00 95.75 298 TRP A N 1
ATOM 2334 C CA . TRP A 1 298 ? -9.972 2.699 2.304 1.00 95.75 298 TRP A CA 1
ATOM 2335 C C . TRP A 1 298 ? -10.212 3.607 1.094 1.00 95.75 298 TRP A C 1
ATOM 2337 O O . TRP A 1 298 ? -11.058 3.318 0.248 1.00 95.75 298 TRP A O 1
ATOM 2347 N N . LYS A 1 299 ? -9.442 4.692 0.984 1.00 93.88 299 LYS A N 1
ATOM 2348 C CA . LYS A 1 299 ? -9.375 5.576 -0.190 1.00 93.88 299 LYS A CA 1
ATOM 2349 C C . LYS A 1 299 ? -8.136 5.230 -1.021 1.00 93.88 299 LYS A C 1
ATOM 2351 O O . LYS A 1 299 ? -7.158 5.970 -1.051 1.00 93.88 299 LYS A O 1
ATOM 2356 N N . ASP A 1 300 ? -8.171 4.068 -1.668 1.00 92.06 300 ASP A N 1
ATOM 2357 C CA . ASP A 1 300 ? -7.026 3.467 -2.375 1.00 92.06 300 ASP A CA 1
ATOM 2358 C C . ASP A 1 300 ? -7.354 2.989 -3.801 1.00 92.06 300 ASP A C 1
ATOM 2360 O O . ASP A 1 300 ? -6.696 2.100 -4.347 1.00 92.06 300 ASP A O 1
ATOM 2364 N N . ASN A 1 301 ? -8.393 3.576 -4.410 1.00 88.12 301 ASN A N 1
ATOM 2365 C CA . ASN A 1 301 ? -8.854 3.246 -5.764 1.00 88.12 301 ASN A CA 1
ATOM 2366 C C . ASN A 1 301 ? -9.181 1.748 -5.937 1.00 88.12 301 ASN A C 1
ATOM 2368 O O . ASN A 1 301 ? -8.843 1.146 -6.957 1.00 88.12 301 ASN A O 1
ATOM 2372 N N . GLY A 1 302 ? -9.800 1.135 -4.922 1.00 88.69 302 GLY A N 1
ATOM 2373 C CA . GLY A 1 302 ? -10.182 -0.279 -4.950 1.00 88.69 302 GLY A CA 1
ATOM 2374 C C . GLY A 1 302 ? -8.989 -1.228 -4.831 1.00 88.69 302 GLY A C 1
ATOM 2375 O O . GLY A 1 302 ? -9.008 -2.304 -5.419 1.00 88.69 302 GLY A O 1
ATOM 2376 N N . ASN A 1 303 ? -7.942 -0.826 -4.105 1.00 88.00 303 ASN A N 1
ATOM 2377 C CA . ASN A 1 303 ? -6.712 -1.599 -3.910 1.00 88.00 303 ASN A CA 1
ATOM 2378 C C . ASN A 1 303 ? -5.994 -2.006 -5.222 1.00 88.00 303 ASN A C 1
ATOM 2380 O O . ASN A 1 303 ? -5.383 -3.072 -5.300 1.00 88.00 303 ASN A O 1
ATOM 2384 N N . LYS A 1 304 ? -6.027 -1.165 -6.270 1.00 73.88 304 LYS A N 1
ATOM 2385 C CA . LYS A 1 304 ? -5.354 -1.443 -7.564 1.00 73.88 304 LYS A CA 1
ATOM 2386 C C . LYS A 1 304 ? -3.856 -1.723 -7.432 1.00 73.88 304 LYS A C 1
ATOM 2388 O O . LYS A 1 304 ? -3.313 -2.530 -8.179 1.00 73.88 304 LYS A O 1
ATOM 2393 N N . THR A 1 305 ? -3.196 -1.067 -6.481 1.00 76.00 305 THR A N 1
ATOM 2394 C CA . THR A 1 305 ? -1.758 -1.223 -6.215 1.00 76.00 305 THR A CA 1
ATOM 2395 C C . THR A 1 305 ? -1.428 -2.472 -5.399 1.00 76.00 305 THR A C 1
ATOM 2397 O O . THR A 1 305 ? -0.252 -2.769 -5.214 1.00 76.00 305 THR A O 1
ATOM 2400 N N . LYS A 1 306 ? -2.439 -3.199 -4.893 1.00 84.38 306 LYS A N 1
ATOM 2401 C CA . LYS A 1 306 ? -2.287 -4.326 -3.956 1.00 84.38 306 LYS A CA 1
ATOM 2402 C C . LYS A 1 306 ? -1.501 -3.966 -2.685 1.00 84.38 306 LYS A C 1
ATOM 2404 O O . LYS A 1 306 ? -0.930 -4.842 -2.046 1.00 84.38 306 LYS A O 1
ATOM 2409 N N . ALA A 1 307 ? -1.471 -2.682 -2.323 1.00 83.81 307 ALA A N 1
ATOM 2410 C CA . ALA A 1 307 ? -0.743 -2.180 -1.160 1.00 83.81 307 ALA A CA 1
ATOM 2411 C C . ALA A 1 307 ? -1.548 -2.277 0.147 1.00 83.81 307 ALA A C 1
ATOM 2413 O O . ALA A 1 307 ? -0.991 -2.054 1.219 1.00 83.81 307 ALA A O 1
ATOM 2414 N N . ARG A 1 308 ? -2.862 -2.548 0.085 1.00 92.81 308 ARG A N 1
ATOM 2415 C CA . ARG A 1 308 ? -3.705 -2.668 1.283 1.00 92.81 308 ARG A CA 1
ATOM 2416 C C . ARG A 1 308 ? -3.258 -3.874 2.129 1.00 92.81 308 ARG A C 1
ATOM 2418 O O . ARG A 1 308 ? -3.193 -4.979 1.586 1.00 92.81 308 ARG A O 1
ATOM 2425 N N . PRO A 1 309 ? -2.980 -3.696 3.433 1.00 93.56 309 PRO A N 1
ATOM 2426 C CA . PRO A 1 309 ? -2.642 -4.804 4.321 1.00 93.56 309 PRO A CA 1
ATOM 2427 C C . PRO A 1 309 ? -3.852 -5.714 4.571 1.00 93.56 309 PRO A C 1
ATOM 2429 O O . PRO A 1 309 ? -5.000 -5.349 4.310 1.00 93.56 309 PRO A O 1
ATOM 2432 N N . SER A 1 310 ? -3.599 -6.898 5.128 1.00 94.50 310 SER A N 1
ATOM 2433 C CA . SER A 1 310 ? -4.654 -7.839 5.524 1.00 94.50 310 SER A CA 1
ATOM 2434 C C . SER A 1 310 ? -5.430 -7.398 6.769 1.00 94.50 310 SER A C 1
ATOM 2436 O O . SER A 1 310 ? -6.555 -7.854 6.956 1.00 94.50 310 SER A O 1
ATOM 2438 N N . TYR A 1 311 ? -4.857 -6.521 7.599 1.00 96.69 311 TYR A N 1
ATOM 2439 C CA . TYR A 1 311 ? -5.500 -5.947 8.779 1.00 96.69 311 TYR A CA 1
ATOM 2440 C C . TYR A 1 311 ? -4.897 -4.589 9.153 1.00 96.69 311 TYR A C 1
ATOM 2442 O O . TYR A 1 311 ? -3.812 -4.233 8.691 1.00 96.69 311 TYR A O 1
ATOM 2450 N N . VAL A 1 312 ? -5.602 -3.864 10.016 1.00 97.44 312 VAL A N 1
ATOM 2451 C CA . VAL A 1 312 ? -5.077 -2.750 10.819 1.00 97.44 312 VAL A CA 1
ATOM 2452 C C . VAL A 1 312 ? -5.571 -2.907 12.255 1.00 97.44 312 VAL A C 1
ATOM 2454 O O . VAL A 1 312 ? -6.410 -3.759 12.535 1.00 97.44 312 VAL A O 1
ATOM 2457 N N . GLU A 1 313 ? -5.059 -2.108 13.173 1.00 97.69 313 GLU A N 1
ATOM 2458 C CA . GLU A 1 313 ? -5.424 -2.108 14.584 1.00 97.69 313 GLU A CA 1
ATOM 2459 C C . GLU A 1 313 ? -5.861 -0.705 14.996 1.00 97.69 313 GLU A C 1
ATOM 2461 O O . GLU A 1 313 ? -5.211 0.294 14.673 1.00 97.69 313 GLU A O 1
ATOM 2466 N N . VAL A 1 314 ? -6.974 -0.632 15.717 1.00 96.75 314 VAL A N 1
ATOM 2467 C CA . VAL A 1 314 ? -7.533 0.609 16.255 1.00 96.75 314 VAL A CA 1
ATOM 2468 C C . VAL A 1 314 ? -7.684 0.499 17.761 1.00 96.75 314 VAL A C 1
ATOM 2470 O O . VAL A 1 314 ? -7.999 -0.563 18.284 1.00 96.75 314 VAL A O 1
ATOM 2473 N N . GLN A 1 315 ? -7.479 1.595 18.473 1.00 96.62 315 GLN A N 1
ATOM 2474 C CA . GLN A 1 315 ? -7.573 1.626 19.925 1.00 96.62 315 GLN A CA 1
ATOM 2475 C C . GLN A 1 315 ? -8.488 2.762 20.374 1.00 96.62 315 GLN A C 1
ATOM 2477 O O . GLN A 1 315 ? -8.473 3.853 19.794 1.00 96.62 315 GLN A O 1
ATOM 2482 N N . LEU A 1 316 ? -9.286 2.486 21.406 1.00 94.94 316 LEU A N 1
ATOM 2483 C CA . LEU A 1 316 ? -10.148 3.463 22.056 1.00 94.94 316 LEU A CA 1
ATOM 2484 C C . LEU A 1 316 ? -9.315 4.342 22.996 1.00 94.94 316 LEU A C 1
ATOM 2486 O O . LEU A 1 316 ? -8.424 3.869 23.701 1.00 94.94 316 LEU A O 1
ATOM 2490 N N . TYR A 1 317 ? -9.619 5.630 23.021 1.00 93.44 317 TYR A N 1
ATOM 2491 C CA . TYR A 1 317 ? -9.018 6.608 23.913 1.00 93.44 317 TYR A CA 1
ATOM 2492 C C . TYR A 1 317 ? -10.125 7.264 24.729 1.00 93.44 317 TYR A C 1
ATOM 2494 O O . TYR A 1 317 ? -11.080 7.784 24.160 1.00 93.44 317 TYR A O 1
ATOM 2502 N N . LYS A 1 318 ? -9.966 7.242 26.050 1.00 92.25 318 LYS A N 1
ATOM 2503 C CA . LYS A 1 318 ? -10.807 7.915 27.038 1.00 92.25 318 LYS A CA 1
ATOM 2504 C C . LYS A 1 318 ? -10.080 9.171 27.498 1.00 92.25 318 LYS A C 1
ATOM 2506 O O . LYS A 1 318 ? -8.969 9.048 28.013 1.00 92.25 318 LYS A O 1
ATOM 2511 N N . ASP A 1 319 ? -10.641 10.352 27.263 1.00 89.06 319 ASP A N 1
ATOM 2512 C CA . ASP A 1 319 ? -10.042 11.645 27.632 1.00 89.06 319 ASP A CA 1
ATOM 2513 C C . ASP A 1 319 ? -8.566 11.745 27.199 1.00 89.06 319 ASP A C 1
ATOM 2515 O O . ASP A 1 319 ? -7.663 12.067 27.970 1.00 89.06 319 ASP A O 1
ATOM 2519 N N . ASN A 1 320 ? -8.307 11.389 25.935 1.00 89.38 320 ASN A N 1
ATOM 2520 C CA . ASN A 1 320 ? -6.976 11.320 25.317 1.00 89.38 320 ASN A CA 1
ATOM 2521 C C . ASN A 1 320 ? -6.006 10.266 25.883 1.00 89.38 320 ASN A C 1
ATOM 2523 O O . ASN A 1 320 ? -4.850 10.209 25.451 1.00 89.38 320 ASN A O 1
ATOM 2527 N N . LYS A 1 321 ? -6.461 9.364 26.755 1.00 91.31 321 LYS A N 1
ATOM 2528 C CA . LYS A 1 321 ? -5.681 8.236 27.273 1.00 91.31 321 LYS A CA 1
ATOM 2529 C C . LYS A 1 321 ? -6.126 6.915 26.648 1.00 91.31 321 LYS A C 1
ATOM 2531 O O . LYS A 1 321 ? -7.302 6.560 26.684 1.00 91.31 321 LYS A O 1
ATOM 2536 N N . ALA A 1 322 ? -5.172 6.164 26.100 1.00 93.06 322 ALA A N 1
ATOM 2537 C CA . ALA A 1 322 ? -5.432 4.843 25.534 1.00 93.06 322 ALA A CA 1
ATOM 2538 C C . ALA A 1 322 ? -6.115 3.929 26.570 1.00 93.06 322 ALA A C 1
ATOM 2540 O O . ALA A 1 322 ? -5.687 3.866 27.725 1.00 93.06 322 ALA A O 1
ATOM 2541 N N . THR A 1 323 ? -7.190 3.260 26.162 1.00 88.25 323 THR A N 1
ATOM 2542 C CA . THR A 1 323 ? -8.049 2.432 27.015 1.00 88.25 323 THR A CA 1
ATOM 2543 C C . THR A 1 323 ? -8.265 1.075 26.358 1.00 88.25 323 THR A C 1
ATOM 2545 O O . THR A 1 323 ? -8.686 0.999 25.206 1.00 88.25 323 THR A O 1
ATOM 2548 N N . GLY A 1 324 ? -7.990 0.002 27.103 1.00 89.62 324 GLY A N 1
ATOM 2549 C CA . GLY A 1 324 ? -8.039 -1.365 26.582 1.00 89.62 324 GLY A CA 1
ATOM 2550 C C . GLY A 1 324 ? -6.899 -1.686 25.613 1.00 89.62 324 GLY A C 1
ATOM 2551 O O . GLY A 1 324 ? -5.990 -0.880 25.399 1.00 89.62 324 GLY A O 1
ATOM 2552 N N . GLU A 1 325 ? -6.940 -2.887 25.046 1.00 92.56 325 GLU A N 1
ATOM 2553 C CA . GLU A 1 325 ? -6.005 -3.315 24.004 1.00 92.56 325 GLU A CA 1
ATOM 2554 C C . GLU A 1 325 ? -6.438 -2.802 22.626 1.00 92.56 325 GLU A C 1
ATOM 2556 O O . GLU A 1 325 ? -7.603 -2.463 22.400 1.00 92.56 325 GLU A O 1
ATOM 2561 N N . ALA A 1 326 ? -5.484 -2.728 21.698 1.00 96.50 326 ALA A N 1
ATOM 2562 C CA . ALA A 1 326 ? -5.798 -2.415 20.315 1.00 96.50 326 ALA A CA 1
ATOM 2563 C C . ALA A 1 326 ? -6.590 -3.568 19.684 1.00 96.50 326 ALA A C 1
ATOM 2565 O O . ALA A 1 326 ? -6.292 -4.744 19.887 1.00 96.50 326 ALA A O 1
ATOM 2566 N N . VAL A 1 327 ? -7.604 -3.221 18.901 1.00 96.12 327 VAL A N 1
ATOM 2567 C CA . VAL A 1 327 ? -8.513 -4.166 18.266 1.00 96.12 327 VAL A CA 1
ATOM 2568 C C . VAL A 1 327 ? -8.199 -4.269 16.786 1.00 96.12 327 VAL A C 1
ATOM 2570 O O . VAL A 1 327 ? -8.120 -3.269 16.071 1.00 96.12 327 VAL A O 1
ATOM 2573 N N . LYS A 1 328 ? -8.066 -5.505 16.316 1.00 97.50 328 LYS A N 1
ATOM 2574 C CA . LYS A 1 328 ? -7.825 -5.825 14.914 1.00 97.50 328 LYS A CA 1
ATOM 2575 C C . LYS A 1 328 ? -9.078 -5.591 14.062 1.00 97.50 328 LYS A C 1
ATOM 2577 O O . LYS A 1 328 ? -10.131 -6.164 14.329 1.00 97.50 328 LYS A O 1
ATOM 2582 N N . LEU A 1 329 ? -8.939 -4.828 12.983 1.00 96.81 329 LEU A N 1
ATOM 2583 C CA . LEU A 1 329 ? -9.917 -4.690 11.902 1.00 96.81 329 LEU A CA 1
ATOM 2584 C C . LEU A 1 329 ? -9.391 -5.387 10.649 1.00 96.81 329 LEU A C 1
ATOM 2586 O O . LEU A 1 329 ? -8.271 -5.119 10.212 1.00 96.81 329 LEU A O 1
ATOM 2590 N N . ASP A 1 330 ? -10.192 -6.273 10.068 1.00 96.19 330 ASP A N 1
ATOM 2591 C CA . ASP A 1 330 ? -9.849 -7.022 8.862 1.00 96.19 330 ASP A CA 1
ATOM 2592 C C . ASP A 1 330 ? -11.097 -7.346 8.022 1.00 96.19 330 ASP A C 1
ATOM 2594 O O . ASP A 1 330 ? -12.209 -6.895 8.295 1.00 96.19 330 ASP A O 1
ATOM 2598 N N . ALA A 1 331 ? -10.927 -8.113 6.946 1.00 93.44 331 ALA A N 1
ATOM 2599 C CA . ALA A 1 331 ? -12.050 -8.486 6.090 1.00 93.44 331 ALA A CA 1
ATOM 2600 C C . ALA A 1 331 ? -13.101 -9.365 6.801 1.00 93.44 331 ALA A C 1
ATOM 2602 O O . ALA A 1 331 ? -14.275 -9.302 6.432 1.00 93.44 331 ALA A O 1
ATOM 2603 N N . ASN A 1 332 ? -12.718 -10.152 7.816 1.00 95.06 332 ASN A N 1
ATOM 2604 C CA . ASN A 1 332 ? -13.622 -11.085 8.497 1.00 95.06 332 ASN A CA 1
ATOM 2605 C C . ASN A 1 332 ? -14.651 -10.337 9.343 1.00 95.06 332 ASN A C 1
ATOM 2607 O O . ASN A 1 332 ? -15.830 -10.685 9.333 1.00 95.06 332 ASN A O 1
ATOM 2611 N N . ASN A 1 333 ? -14.222 -9.271 10.023 1.00 93.56 333 ASN A N 1
ATOM 2612 C CA . ASN A 1 333 ? -15.118 -8.392 10.774 1.00 93.56 333 ASN A CA 1
ATOM 2613 C C . ASN A 1 333 ? -15.646 -7.218 9.945 1.00 93.56 333 ASN A C 1
ATOM 2615 O O . ASN A 1 333 ? -16.127 -6.240 10.508 1.00 93.56 333 ASN A O 1
ATOM 2619 N N . LYS A 1 334 ? -15.573 -7.305 8.609 1.00 96.12 334 LYS A N 1
ATOM 2620 C CA . LYS A 1 334 ? -16.020 -6.252 7.685 1.00 96.12 334 LYS A CA 1
ATOM 2621 C C . LYS A 1 334 ? -15.426 -4.885 8.032 1.00 96.12 334 LYS A C 1
ATOM 2623 O O . LYS A 1 334 ? -16.081 -3.864 7.835 1.00 96.12 334 LYS A O 1
ATOM 2628 N N . TRP A 1 335 ? -14.184 -4.872 8.519 1.00 96.88 335 TRP A N 1
ATOM 2629 C CA . TRP A 1 335 ? -13.451 -3.660 8.857 1.00 96.88 335 TRP A CA 1
ATOM 2630 C C . TRP A 1 335 ? -14.161 -2.798 9.920 1.00 96.88 335 TRP A C 1
ATOM 2632 O O . TRP A 1 335 ? -14.017 -1.576 9.908 1.00 96.88 335 TRP A O 1
ATOM 2642 N N . THR A 1 336 ? -14.919 -3.410 10.840 1.00 95.19 336 THR A N 1
ATOM 2643 C CA . THR A 1 336 ? -15.651 -2.703 11.903 1.00 95.19 336 THR A CA 1
ATOM 2644 C C . THR A 1 336 ? -15.502 -3.355 13.279 1.00 95.19 336 THR A C 1
ATOM 2646 O O . THR A 1 336 ? -15.273 -4.560 13.396 1.00 95.19 336 THR A O 1
ATOM 2649 N N . HIS A 1 337 ? -15.610 -2.542 14.330 1.00 95.81 337 HIS A N 1
ATOM 2650 C CA . HIS A 1 337 ? -15.650 -2.981 15.721 1.00 95.81 337 HIS A CA 1
ATOM 2651 C C . HIS A 1 337 ? -16.445 -1.997 16.586 1.00 95.81 337 HIS A C 1
ATOM 2653 O O . HIS A 1 337 ? -16.374 -0.791 16.351 1.00 95.81 337 HIS A O 1
ATOM 2659 N N . THR A 1 338 ? -17.140 -2.499 17.608 1.00 94.56 338 THR A N 1
ATOM 2660 C CA . THR A 1 338 ? -17.914 -1.689 18.557 1.00 94.56 338 THR A CA 1
ATOM 2661 C C . THR A 1 338 ? -17.454 -1.958 19.987 1.00 94.56 338 THR A C 1
ATOM 2663 O O . THR A 1 338 ? -17.401 -3.106 20.421 1.00 94.56 338 THR A O 1
ATOM 2666 N N . TRP A 1 339 ? -17.140 -0.886 20.714 1.00 93.75 339 TRP A N 1
ATOM 2667 C CA . TRP A 1 339 ? -16.968 -0.892 22.163 1.00 93.75 339 TRP A CA 1
ATOM 2668 C C . TRP A 1 339 ? -18.293 -0.492 22.812 1.00 93.75 339 TRP A C 1
ATOM 2670 O O . TRP A 1 339 ? -18.709 0.660 22.684 1.00 93.75 339 TRP A O 1
ATOM 2680 N N . ASP A 1 340 ? -18.942 -1.434 23.492 1.00 91.75 340 ASP A N 1
ATOM 2681 C CA . ASP A 1 340 ? -20.225 -1.241 24.178 1.00 91.75 340 ASP A CA 1
ATOM 2682 C C . ASP A 1 340 ? -20.056 -0.950 25.676 1.00 91.75 340 ASP A C 1
ATOM 2684 O O . ASP A 1 340 ? -18.990 -1.165 26.254 1.00 91.75 340 ASP A O 1
ATOM 2688 N N . ASN A 1 341 ? -21.143 -0.509 26.318 1.00 87.31 341 ASN A N 1
ATOM 2689 C CA . ASN A 1 341 ? -21.233 -0.288 27.768 1.00 87.31 341 ASN A CA 1
ATOM 2690 C C . ASN A 1 341 ? -20.176 0.682 28.326 1.00 87.31 341 ASN A C 1
ATOM 2692 O O . ASN A 1 341 ? -19.704 0.532 29.453 1.00 87.31 341 ASN A O 1
ATOM 2696 N N . LEU A 1 342 ? -19.805 1.691 27.541 1.00 89.69 342 LEU A N 1
ATOM 2697 C CA . LEU A 1 342 ? -18.852 2.716 27.944 1.00 89.69 342 LEU A CA 1
ATOM 2698 C C . LEU A 1 342 ? -19.549 3.750 28.836 1.00 89.69 342 LEU A C 1
ATOM 2700 O O . LEU A 1 342 ? -20.572 4.282 28.413 1.00 89.69 342 LEU A O 1
ATOM 2704 N N . PRO A 1 343 ? -19.048 4.072 30.038 1.00 89.94 343 PRO A N 1
ATOM 2705 C CA . PRO A 1 343 ? -19.674 5.084 30.888 1.00 89.94 343 PRO A CA 1
ATOM 2706 C C . PRO A 1 343 ? -19.716 6.444 30.182 1.00 89.94 343 PRO A C 1
ATOM 2708 O O . PRO A 1 343 ? -18.727 6.864 29.585 1.00 89.94 343 PRO A O 1
ATOM 2711 N N . LYS A 1 344 ? -20.846 7.155 30.243 1.00 88.00 344 LYS A N 1
ATOM 2712 C CA . LYS A 1 344 ? -20.935 8.523 29.699 1.00 88.00 344 LYS A CA 1
ATOM 2713 C C . LYS A 1 344 ? -20.245 9.552 30.589 1.00 88.00 344 LYS A C 1
ATOM 2715 O O . LYS A 1 344 ? -19.779 10.570 30.082 1.00 88.00 344 LYS A O 1
ATOM 2720 N N . THR A 1 345 ? -20.189 9.292 31.892 1.00 85.19 345 THR A N 1
ATOM 2721 C CA . THR A 1 345 ? -19.617 10.197 32.888 1.00 85.19 345 THR A CA 1
ATOM 2722 C C . THR A 1 345 ? -18.652 9.478 33.831 1.00 85.19 345 THR A C 1
ATOM 2724 O O . THR A 1 345 ? -18.790 8.288 34.110 1.00 85.19 345 THR A O 1
ATOM 2727 N N . GLU A 1 346 ? -17.654 10.203 34.329 1.00 86.00 346 GLU A N 1
ATOM 2728 C CA . GLU A 1 346 ? -16.775 9.789 35.428 1.00 86.00 346 GLU A CA 1
ATOM 2729 C C . GLU A 1 346 ? -16.539 10.998 36.337 1.00 86.00 346 GLU A C 1
ATOM 2731 O O . GLU A 1 346 ? -16.154 12.068 35.865 1.00 86.00 346 GLU A O 1
ATOM 2736 N N . ASN A 1 347 ? -16.788 10.842 37.643 1.00 83.81 347 ASN A N 1
ATOM 2737 C CA . ASN A 1 347 ? -16.729 11.933 38.629 1.00 83.81 347 ASN A CA 1
ATOM 2738 C C . ASN A 1 347 ? -17.566 13.163 38.210 1.00 83.81 347 ASN A C 1
ATOM 2740 O O . ASN A 1 347 ? -17.058 14.285 38.194 1.00 83.81 347 ASN A O 1
ATOM 2744 N N . ASP A 1 348 ? -18.815 12.925 37.792 1.00 81.31 348 ASP A N 1
ATOM 2745 C CA . ASP A 1 348 ? -19.774 13.935 37.309 1.00 81.31 348 ASP A CA 1
ATOM 2746 C C . ASP A 1 348 ? -19.320 14.753 36.083 1.00 81.31 348 ASP A C 1
ATOM 2748 O O . ASP A 1 348 ? -19.917 15.775 35.743 1.00 81.31 348 ASP A O 1
ATOM 2752 N N . LYS A 1 349 ? -18.281 14.299 35.370 1.00 85.12 349 LYS A N 1
ATOM 2753 C CA . LYS A 1 349 ? -17.805 14.900 34.116 1.00 85.12 349 LYS A CA 1
ATOM 2754 C C . LYS A 1 349 ? -18.085 13.981 32.940 1.00 85.12 349 LYS A C 1
ATOM 2756 O O . LYS A 1 349 ? -17.869 12.777 33.041 1.00 85.12 349 LYS A O 1
ATOM 2761 N N . ASN A 1 350 ? -18.520 14.553 31.819 1.00 87.38 350 ASN A N 1
ATOM 2762 C CA . ASN A 1 350 ? -18.669 13.812 30.568 1.00 87.38 350 ASN A CA 1
ATOM 2763 C C . ASN A 1 350 ? -17.313 13.284 30.100 1.00 87.38 350 ASN A C 1
ATOM 2765 O O . ASN A 1 350 ? -16.333 14.027 30.083 1.00 87.38 350 ASN A O 1
ATOM 2769 N N . ILE A 1 351 ? -17.296 12.021 29.693 1.00 88.44 351 ILE A N 1
ATOM 2770 C CA . ILE A 1 351 ? -16.122 11.364 29.132 1.00 88.44 351 ILE A CA 1
ATOM 2771 C C . ILE A 1 351 ? -16.084 11.601 27.625 1.00 88.44 351 ILE A C 1
ATOM 2773 O O . ILE A 1 351 ? -17.070 11.358 26.920 1.00 88.44 351 ILE A O 1
ATOM 2777 N N . GLU A 1 352 ? -14.927 12.007 27.109 1.00 89.88 352 GLU A N 1
ATOM 2778 C CA . GLU A 1 352 ? -14.684 12.069 25.672 1.00 89.88 352 GLU A CA 1
ATOM 2779 C C . GLU A 1 352 ? -14.036 10.772 25.176 1.00 89.88 352 GLU A C 1
ATOM 2781 O O . GLU A 1 352 ? -12.940 10.392 25.598 1.00 89.88 352 GLU A O 1
ATOM 2786 N N . TYR A 1 353 ? -14.697 10.105 24.228 1.00 90.19 353 TYR A N 1
ATOM 2787 C CA . TYR A 1 353 ? -14.146 8.934 23.557 1.00 90.19 353 TYR A CA 1
ATOM 2788 C C . TYR A 1 353 ? -13.683 9.260 22.140 1.00 90.19 353 TYR A C 1
ATOM 2790 O O . TYR A 1 353 ? -14.445 9.771 21.321 1.00 90.19 353 TYR A O 1
ATOM 2798 N N . THR A 1 354 ? -12.449 8.876 21.825 1.00 92.19 354 THR A N 1
ATOM 2799 C CA . THR A 1 354 ? -11.881 8.944 20.471 1.00 92.19 354 THR A CA 1
ATOM 2800 C C . THR A 1 354 ? -11.291 7.596 20.069 1.00 92.19 354 THR A C 1
ATOM 2802 O O . THR A 1 354 ? -11.037 6.736 20.910 1.00 92.19 354 THR A O 1
ATOM 2805 N N . VAL A 1 355 ? -11.081 7.384 18.771 1.00 93.31 355 VAL A N 1
ATOM 2806 C CA . VAL A 1 355 ? -10.453 6.167 18.236 1.00 93.31 355 VAL A CA 1
ATOM 2807 C C . VAL A 1 355 ? -9.213 6.572 17.455 1.00 93.31 355 VAL A C 1
ATOM 2809 O O . VAL A 1 355 ? -9.269 7.521 16.673 1.00 93.31 355 VAL A O 1
ATOM 2812 N N . LYS A 1 356 ? -8.103 5.852 17.639 1.00 94.06 356 LYS A N 1
ATOM 2813 C CA . LYS A 1 356 ? -6.875 6.044 16.854 1.00 94.06 356 LYS A CA 1
ATOM 2814 C C . LYS A 1 356 ? -6.406 4.734 16.238 1.00 94.06 356 LYS A C 1
ATOM 2816 O O . LYS A 1 356 ? -6.471 3.690 16.879 1.00 94.06 356 LYS A O 1
ATOM 2821 N N . GLU A 1 357 ? -5.919 4.792 15.006 1.00 96.69 357 GLU A N 1
ATOM 2822 C CA . GLU A 1 357 ? -5.223 3.678 14.355 1.00 96.69 357 GLU A CA 1
ATOM 2823 C C . GLU A 1 357 ? -3.778 3.610 14.852 1.00 96.69 357 GLU A C 1
ATOM 2825 O O . GLU A 1 357 ? -3.056 4.607 14.794 1.00 96.69 357 GLU A O 1
ATOM 2830 N N . VAL A 1 358 ? -3.357 2.448 15.349 1.00 95.75 358 VAL A N 1
ATOM 2831 C CA . VAL A 1 358 ? -2.037 2.287 15.983 1.00 95.75 358 VAL A CA 1
ATOM 2832 C C . VAL A 1 358 ? -0.955 1.820 15.006 1.00 95.75 358 VAL A C 1
ATOM 2834 O O . VAL A 1 358 ? 0.222 2.093 15.226 1.00 95.75 358 VAL A O 1
ATOM 2837 N N . ASN A 1 359 ? -1.326 1.167 13.901 1.00 94.56 359 ASN A N 1
ATOM 2838 C CA . ASN A 1 359 ? -0.398 0.579 12.928 1.00 94.56 359 ASN A CA 1
ATOM 2839 C C . ASN A 1 359 ? -0.655 1.074 11.491 1.00 94.56 359 ASN A C 1
ATOM 2841 O O . ASN A 1 359 ? -0.843 0.287 10.563 1.00 94.56 359 ASN A O 1
ATOM 2845 N N . VAL A 1 360 ? -0.623 2.399 11.304 1.00 94.88 360 VAL A N 1
ATOM 2846 C CA . VAL A 1 360 ? -0.846 3.038 9.995 1.00 94.88 360 VAL A CA 1
ATOM 2847 C C . VAL A 1 360 ? 0.084 2.427 8.926 1.00 94.88 360 VAL A C 1
ATOM 2849 O O . VAL A 1 360 ? 1.310 2.506 9.060 1.00 94.88 360 VAL A O 1
ATOM 2852 N N . PRO A 1 361 ? -0.456 1.829 7.848 1.00 91.94 361 PRO A N 1
ATOM 2853 C CA . PRO A 1 361 ? 0.348 1.106 6.868 1.00 91.94 361 PRO A CA 1
ATOM 2854 C C . PRO A 1 361 ? 1.291 2.016 6.077 1.00 91.94 361 PRO A C 1
ATOM 2856 O O . PRO A 1 361 ? 0.959 3.150 5.723 1.00 91.94 361 PRO A O 1
ATOM 2859 N N . LYS A 1 362 ? 2.467 1.491 5.714 1.00 85.75 362 LYS A N 1
ATOM 2860 C CA . LYS A 1 362 ? 3.429 2.213 4.870 1.00 85.75 362 LYS A CA 1
ATOM 2861 C C . LYS A 1 362 ? 2.784 2.607 3.536 1.00 85.75 362 LYS A C 1
ATOM 2863 O O . LYS A 1 362 ? 2.163 1.785 2.872 1.00 85.75 362 LYS A O 1
ATOM 2868 N N . GLY A 1 363 ? 2.975 3.862 3.131 1.00 86.75 363 GLY A N 1
ATOM 2869 C CA . GLY A 1 363 ? 2.393 4.401 1.897 1.00 86.75 363 GLY A CA 1
ATOM 2870 C C . GLY A 1 363 ? 0.946 4.877 2.041 1.00 86.75 363 GLY A C 1
ATOM 2871 O O . GLY A 1 363 ? 0.375 5.326 1.054 1.00 86.75 363 GLY A O 1
ATOM 2872 N N . TYR A 1 364 ? 0.371 4.834 3.244 1.00 93.12 364 TYR A N 1
ATOM 2873 C CA . TYR A 1 364 ? -0.932 5.417 3.546 1.00 93.12 364 TYR A CA 1
ATOM 2874 C C . TYR A 1 364 ? -0.809 6.623 4.476 1.00 93.12 364 TYR A C 1
ATOM 2876 O O . TYR A 1 364 ? 0.177 6.795 5.196 1.00 93.12 364 TYR A O 1
ATOM 2884 N N . GLU A 1 365 ? -1.826 7.473 4.436 1.00 93.88 365 GLU A N 1
ATOM 2885 C CA . GLU A 1 365 ? -2.067 8.546 5.392 1.00 93.88 365 GLU A CA 1
ATOM 2886 C C . GLU A 1 365 ? -3.414 8.309 6.078 1.00 93.88 365 GLU A C 1
ATOM 2888 O O . GLU A 1 365 ? -4.420 8.059 5.404 1.00 93.88 365 GLU A O 1
ATOM 2893 N N . VAL A 1 366 ? -3.416 8.354 7.412 1.00 95.69 366 VAL A N 1
ATOM 2894 C CA . VAL A 1 366 ? -4.624 8.183 8.223 1.00 95.69 366 VAL A CA 1
ATOM 2895 C C . VAL A 1 366 ? -5.297 9.531 8.460 1.00 95.69 366 VAL A C 1
ATOM 2897 O O . VAL A 1 366 ? -4.647 10.532 8.748 1.00 95.69 366 VAL A O 1
ATOM 2900 N N . SER A 1 367 ? -6.619 9.549 8.367 1.00 94.44 367 SER A N 1
ATOM 2901 C CA . SER A 1 367 ? -7.475 10.675 8.739 1.00 94.44 367 SER A CA 1
ATOM 2902 C C . SER A 1 367 ? -8.759 10.160 9.385 1.00 94.44 367 SER A C 1
ATOM 2904 O O . SER A 1 367 ? -9.087 8.978 9.277 1.00 94.44 367 SER A O 1
ATOM 2906 N N . TYR A 1 368 ? -9.489 11.048 10.054 1.00 91.56 368 TYR A N 1
ATOM 2907 C CA . TYR A 1 368 ? -10.734 10.731 10.751 1.00 91.56 368 TYR A CA 1
ATOM 2908 C C . TYR A 1 368 ? -11.826 11.686 10.264 1.00 91.56 368 TYR A C 1
ATOM 2910 O O . TYR A 1 368 ? -11.550 12.863 10.025 1.00 91.56 368 TYR A O 1
ATOM 2918 N N . ASP A 1 369 ? -13.050 11.195 10.064 1.00 81.62 369 ASP A N 1
ATOM 2919 C CA . ASP A 1 369 ? -14.150 12.048 9.596 1.00 81.62 369 ASP A CA 1
ATOM 2920 C C . ASP A 1 369 ? -14.594 13.029 10.696 1.00 81.62 369 ASP A C 1
ATOM 2922 O O . ASP A 1 369 ? -15.033 12.615 11.771 1.00 81.62 369 ASP A O 1
ATOM 2926 N N . ALA A 1 370 ? -14.531 14.330 10.400 1.00 55.56 370 ALA A N 1
ATOM 2927 C CA . ALA A 1 370 ? -14.970 15.413 11.279 1.00 55.56 370 ALA A CA 1
ATOM 2928 C C . ALA A 1 370 ? -16.493 15.434 11.531 1.00 55.56 370 ALA A C 1
ATOM 2930 O O . ALA A 1 370 ? -16.952 16.117 12.442 1.00 55.56 370 ALA A O 1
ATOM 2931 N N . LYS A 1 371 ? -17.288 14.701 10.737 1.00 54.34 371 LYS A N 1
ATOM 2932 C CA . LYS A 1 371 ? -18.751 14.570 10.883 1.00 54.34 371 LYS A CA 1
ATOM 2933 C C . LYS A 1 371 ? -19.181 13.313 11.641 1.00 54.34 371 LYS A C 1
ATOM 2935 O O . LYS A 1 371 ? -20.372 12.994 11.651 1.00 54.34 371 LYS A O 1
ATOM 2940 N N . SER A 1 372 ? -18.233 12.595 12.243 1.00 53.09 372 SER A N 1
ATOM 2941 C CA . SER A 1 372 ? -18.497 11.442 13.106 1.00 53.09 372 SER A CA 1
ATOM 2942 C C . SER A 1 372 ? -19.522 11.832 14.178 1.00 53.09 372 SER A C 1
ATOM 2944 O O . SER A 1 372 ? -19.236 12.622 15.074 1.00 53.09 372 SER A O 1
ATOM 2946 N N . LYS A 1 373 ? -20.758 11.335 14.044 1.00 53.06 373 LYS A N 1
ATOM 2947 C CA . LYS A 1 373 ? -21.802 11.504 15.062 1.00 53.06 373 LYS A CA 1
ATOM 2948 C C . LYS A 1 373 ? -21.350 10.783 16.332 1.00 53.06 373 LYS A C 1
ATOM 2950 O O . LYS A 1 373 ? -20.657 9.769 16.243 1.00 53.06 373 LYS A O 1
ATOM 2955 N N . VAL A 1 374 ? -21.786 11.271 17.495 1.00 58.59 374 VAL A N 1
ATOM 2956 C CA . VAL A 1 374 ? -21.604 10.575 18.780 1.00 58.59 374 VAL A CA 1
ATOM 2957 C C . VAL A 1 374 ? -21.965 9.095 18.587 1.00 58.59 374 VAL A C 1
ATOM 2959 O O . VAL A 1 374 ? -23.088 8.783 18.193 1.00 58.59 374 VAL A O 1
ATOM 2962 N N . GLY A 1 375 ? -20.990 8.201 18.771 1.00 74.19 375 GLY A N 1
ATOM 2963 C CA . GLY A 1 375 ? -21.171 6.752 18.647 1.00 74.19 375 GLY A CA 1
ATOM 2964 C C . GLY A 1 375 ? -20.557 6.063 17.422 1.00 74.19 375 GLY A C 1
ATOM 2965 O O . GLY A 1 375 ? -20.453 4.837 17.430 1.00 74.19 375 GLY A O 1
ATOM 2966 N N . ARG A 1 376 ? -20.104 6.781 16.380 1.00 87.69 376 ARG A N 1
ATOM 2967 C CA . ARG A 1 376 ? -19.458 6.151 15.207 1.00 87.69 376 ARG A CA 1
ATOM 2968 C C . ARG A 1 376 ? -18.306 6.975 14.644 1.00 87.69 376 ARG A C 1
ATOM 2970 O O . ARG A 1 376 ? -18.500 8.134 14.298 1.00 87.69 376 ARG A O 1
ATOM 2977 N N . VAL A 1 377 ? -17.148 6.342 14.475 1.00 90.81 377 VAL A N 1
ATOM 2978 C CA . VAL A 1 377 ? -15.903 6.941 13.984 1.00 90.81 377 VAL A CA 1
ATOM 2979 C C . VAL A 1 377 ? -15.452 6.247 12.701 1.00 90.81 377 VAL A C 1
ATOM 2981 O O . VAL A 1 377 ? -15.223 5.038 12.687 1.00 90.81 377 VAL A O 1
ATOM 2984 N N . TYR A 1 378 ? -15.258 7.022 11.633 1.00 93.00 378 TYR A N 1
ATOM 2985 C CA . TYR A 1 378 ? -14.641 6.527 10.402 1.00 93.00 378 TYR A CA 1
ATOM 2986 C C . TYR A 1 378 ? -13.131 6.739 10.441 1.00 93.00 378 TYR A C 1
ATOM 2988 O O . TYR A 1 378 ? -12.655 7.875 10.477 1.00 93.00 378 TYR A O 1
ATOM 2996 N N . VAL A 1 379 ? -12.377 5.645 10.385 1.00 95.25 379 VAL A N 1
ATOM 2997 C CA . VAL A 1 379 ? -10.914 5.656 10.303 1.00 95.25 379 VAL A CA 1
ATOM 2998 C C . VAL A 1 379 ? -10.526 5.510 8.833 1.00 95.25 379 VAL A C 1
ATOM 3000 O O . VAL A 1 379 ? -10.686 4.450 8.231 1.00 95.25 379 VAL A O 1
ATOM 3003 N N . ILE A 1 380 ? -10.004 6.559 8.209 1.00 96.19 380 ILE A N 1
ATOM 3004 C CA . ILE A 1 380 ? -9.834 6.635 6.752 1.00 96.19 380 ILE A CA 1
ATOM 3005 C C . ILE A 1 380 ? -8.350 6.537 6.397 1.00 96.19 380 ILE A C 1
ATOM 3007 O O . ILE A 1 380 ? -7.588 7.443 6.717 1.00 96.19 380 ILE A O 1
ATOM 3011 N N . ASN A 1 381 ? -7.946 5.476 5.690 1.00 96.06 381 ASN A N 1
ATOM 3012 C CA . ASN A 1 381 ? -6.611 5.394 5.083 1.00 96.06 381 ASN A CA 1
ATOM 3013 C C . ASN A 1 381 ? -6.683 5.799 3.617 1.00 96.06 381 ASN A C 1
ATOM 3015 O O . ASN A 1 381 ? -7.363 5.150 2.820 1.00 96.06 381 ASN A O 1
ATOM 3019 N N . THR A 1 382 ? -5.947 6.845 3.261 1.00 94.19 382 THR A N 1
ATOM 3020 C CA . THR A 1 382 ? -5.786 7.302 1.878 1.00 94.19 382 THR A CA 1
ATOM 3021 C C . THR A 1 382 ? -4.423 6.856 1.375 1.00 94.19 382 THR A C 1
ATOM 3023 O O . THR A 1 382 ? -3.419 7.081 2.050 1.00 94.19 382 THR A O 1
ATOM 3026 N N . ILE A 1 383 ? -4.378 6.176 0.224 1.00 90.50 383 ILE A N 1
ATOM 3027 C CA . ILE A 1 383 ? -3.097 5.809 -0.391 1.00 90.50 383 ILE A CA 1
ATOM 3028 C C . ILE A 1 383 ? -2.373 7.104 -0.766 1.00 90.50 383 ILE A C 1
ATOM 3030 O O . ILE A 1 383 ? -2.941 7.967 -1.440 1.00 90.50 383 ILE A O 1
ATOM 3034 N N . LYS A 1 384 ? -1.130 7.265 -0.314 1.00 82.69 384 LYS A N 1
ATOM 3035 C CA . LYS A 1 384 ? -0.300 8.384 -0.752 1.00 82.69 384 LYS A CA 1
ATOM 3036 C C . LYS A 1 384 ? -0.063 8.238 -2.255 1.00 82.69 384 LYS A C 1
ATOM 3038 O O . LYS A 1 384 ? 0.126 7.108 -2.721 1.00 82.69 384 LYS A O 1
ATOM 3043 N N . PRO A 1 385 ? -0.064 9.339 -3.024 1.00 69.06 385 PRO A N 1
ATOM 3044 C CA . PRO A 1 385 ? 0.392 9.294 -4.402 1.00 69.06 385 PRO A CA 1
ATOM 3045 C C . PRO A 1 385 ? 1.760 8.613 -4.427 1.00 69.06 385 PRO A C 1
ATOM 3047 O O . PRO A 1 385 ? 2.675 9.026 -3.715 1.00 69.06 385 PRO A O 1
ATOM 3050 N N . VAL A 1 386 ? 1.883 7.524 -5.187 1.00 63.69 386 VAL A N 1
ATOM 3051 C CA . VAL A 1 386 ? 3.198 6.946 -5.444 1.00 63.69 386 VAL A CA 1
ATOM 3052 C C . VAL A 1 386 ? 3.904 7.966 -6.320 1.00 63.69 386 VAL A C 1
ATOM 3054 O O . VAL A 1 386 ? 3.575 8.096 -7.499 1.00 63.69 386 VAL A O 1
ATOM 3057 N N . GLU A 1 387 ? 4.832 8.720 -5.738 1.00 59.38 387 GLU A N 1
ATOM 3058 C CA . GLU A 1 387 ? 5.807 9.467 -6.517 1.00 59.38 387 GLU A CA 1
ATOM 3059 C C . GLU A 1 387 ? 6.633 8.435 -7.284 1.00 59.38 387 GLU A C 1
ATOM 3061 O O . GLU A 1 387 ? 7.564 7.818 -6.767 1.00 59.38 387 GLU A O 1
ATOM 3066 N N . VAL A 1 388 ? 6.216 8.157 -8.517 1.00 65.69 388 VAL A N 1
ATOM 3067 C CA . VAL A 1 388 ? 7.036 7.410 -9.457 1.00 65.69 388 VAL A CA 1
ATOM 3068 C C . VAL A 1 388 ? 8.215 8.304 -9.774 1.00 65.69 388 VAL A C 1
ATOM 3070 O O . VAL A 1 388 ? 8.086 9.270 -10.521 1.00 65.69 388 VAL A O 1
ATOM 3073 N N . GLU A 1 389 ? 9.364 8.005 -9.173 1.00 78.50 389 GLU A N 1
ATOM 3074 C CA . GLU A 1 389 ? 10.598 8.645 -9.590 1.00 78.50 389 GLU A CA 1
ATOM 3075 C C . GLU A 1 389 ? 10.778 8.409 -11.087 1.00 78.50 389 GLU A C 1
ATOM 3077 O O . GLU A 1 389 ? 10.842 7.264 -11.554 1.00 78.50 389 GLU A O 1
ATOM 3082 N N . THR A 1 390 ? 10.854 9.500 -11.836 1.00 86.88 390 THR A N 1
ATOM 3083 C CA . THR A 1 390 ? 11.070 9.464 -13.272 1.00 86.88 390 THR A CA 1
ATOM 3084 C C . THR A 1 390 ? 12.508 9.830 -13.622 1.00 86.88 390 THR A C 1
ATOM 3086 O O . THR A 1 390 ? 13.273 10.385 -12.829 1.00 86.88 390 THR A O 1
ATOM 3089 N N . THR A 1 391 ? 12.909 9.463 -14.827 1.00 91.75 391 THR A N 1
ATOM 3090 C CA . THR A 1 391 ? 14.155 9.851 -15.471 1.00 91.75 391 THR A CA 1
ATOM 3091 C C . THR A 1 391 ? 13.866 10.237 -16.920 1.00 91.75 391 THR A C 1
ATOM 3093 O O . THR A 1 391 ? 12.727 10.145 -17.385 1.00 91.75 391 THR A O 1
ATOM 3096 N N . SER A 1 392 ? 14.892 10.676 -17.636 1.00 93.81 392 SER A N 1
ATOM 3097 C CA . SER A 1 392 ? 14.821 10.924 -19.067 1.00 93.81 392 SER A CA 1
ATOM 3098 C C . SER A 1 392 ? 16.030 10.328 -19.772 1.00 93.81 392 SER A C 1
ATOM 3100 O O . SER A 1 392 ? 17.109 10.182 -19.190 1.00 93.81 392 SER A O 1
ATOM 3102 N N . ILE A 1 393 ? 15.830 9.944 -21.029 1.00 95.69 393 ILE A N 1
ATOM 3103 C CA . ILE A 1 393 ? 16.884 9.442 -21.907 1.00 95.69 393 ILE A CA 1
ATOM 3104 C C . ILE A 1 393 ? 16.911 10.317 -23.150 1.00 95.69 393 ILE A C 1
ATOM 3106 O O . ILE A 1 393 ? 15.919 10.416 -23.867 1.00 95.69 393 ILE A O 1
ATOM 3110 N N . THR A 1 394 ? 18.056 10.929 -23.432 1.00 96.81 394 THR A N 1
ATOM 3111 C CA . THR A 1 394 ? 18.284 11.679 -24.671 1.00 96.81 394 THR A CA 1
ATOM 3112 C C . THR A 1 394 ? 19.085 10.832 -25.654 1.00 96.81 394 THR A C 1
ATOM 3114 O O . THR A 1 394 ? 20.197 10.414 -25.338 1.00 96.81 394 THR A O 1
ATOM 3117 N N . ALA A 1 395 ? 18.571 10.618 -26.863 1.00 95.81 395 ALA A N 1
ATOM 3118 C CA . ALA A 1 395 ? 19.348 10.110 -27.988 1.00 95.81 395 ALA A CA 1
ATOM 3119 C C . ALA A 1 395 ? 19.976 11.266 -28.772 1.00 95.81 395 ALA A C 1
ATOM 3121 O O . ALA A 1 395 ? 19.304 12.244 -29.093 1.00 95.81 395 ALA A O 1
ATOM 3122 N N . GLU A 1 396 ? 21.254 11.138 -29.116 1.00 95.81 396 GLU A N 1
ATOM 3123 C CA . GLU A 1 396 ? 21.985 12.097 -29.947 1.00 95.81 396 GLU A CA 1
ATOM 3124 C C . GLU A 1 396 ? 22.711 11.342 -31.066 1.00 95.81 396 GLU A C 1
ATOM 3126 O O . GLU A 1 396 ? 23.503 10.432 -30.805 1.00 95.81 396 GLU A O 1
ATOM 3131 N N . LYS A 1 397 ? 22.422 11.674 -32.328 1.00 96.38 397 LYS A N 1
ATOM 3132 C CA . LYS A 1 397 ? 23.042 11.014 -33.478 1.00 96.38 397 LYS A CA 1
ATOM 3133 C C . LYS A 1 397 ? 24.372 11.679 -33.817 1.00 96.38 397 LYS A C 1
ATOM 3135 O O . LYS A 1 397 ? 24.439 12.873 -34.093 1.00 96.38 397 LYS A O 1
ATOM 3140 N N . VAL A 1 398 ? 25.424 10.866 -33.868 1.00 93.19 398 VAL A N 1
ATOM 3141 C CA . VAL A 1 398 ? 26.784 11.287 -34.217 1.00 93.19 398 VAL A CA 1
ATOM 3142 C C . VAL A 1 398 ? 27.211 10.601 -35.507 1.00 93.19 398 VAL A C 1
ATOM 3144 O O . VAL A 1 398 ? 27.068 9.387 -35.666 1.00 93.19 398 VAL A O 1
ATOM 3147 N N . TRP A 1 399 ? 27.777 11.377 -36.426 1.00 92.25 399 TRP A N 1
ATOM 3148 C CA . TRP A 1 399 ? 28.273 10.887 -37.708 1.00 92.25 399 TRP A CA 1
ATOM 3149 C C . TRP A 1 399 ? 29.802 10.934 -37.742 1.00 92.25 399 TRP A C 1
ATOM 3151 O O . TRP A 1 399 ? 30.399 12.005 -37.692 1.00 92.25 399 TRP A O 1
ATOM 3161 N N . LYS A 1 400 ? 30.442 9.768 -37.853 1.00 89.12 400 LYS A N 1
ATOM 3162 C CA . LYS A 1 400 ? 31.882 9.612 -38.105 1.00 89.12 400 LYS A CA 1
ATOM 3163 C C . LYS A 1 400 ? 32.101 9.273 -39.579 1.00 89.12 400 LYS A C 1
ATOM 3165 O O . LYS A 1 400 ? 32.403 8.135 -39.935 1.00 89.12 400 LYS A O 1
ATOM 3170 N N . ASP A 1 401 ? 31.885 10.258 -40.445 1.00 87.75 401 ASP A N 1
ATOM 3171 C CA . ASP A 1 401 ? 31.906 10.095 -41.907 1.00 87.75 401 ASP A CA 1
ATOM 3172 C C . ASP A 1 401 ? 32.649 11.206 -42.660 1.00 87.75 401 ASP A C 1
ATOM 3174 O O . ASP A 1 401 ? 32.421 11.411 -43.854 1.00 87.75 401 ASP A O 1
ATOM 3178 N N . ASN A 1 402 ? 33.570 11.886 -41.966 1.00 87.25 402 ASN A N 1
ATOM 3179 C CA . ASN A 1 402 ? 34.382 12.971 -42.514 1.00 87.25 402 ASN A CA 1
ATOM 3180 C C . ASN A 1 402 ? 33.509 14.078 -43.130 1.00 87.25 402 ASN A C 1
ATOM 3182 O O . ASN A 1 402 ? 33.586 14.342 -44.330 1.00 87.25 402 ASN A O 1
ATOM 3186 N N . ASP A 1 403 ? 32.613 14.636 -42.311 1.00 87.19 403 ASP A N 1
ATOM 3187 C CA . ASP A 1 403 ? 31.651 15.678 -42.686 1.00 87.19 403 ASP A CA 1
ATOM 3188 C C . ASP A 1 403 ? 30.869 15.357 -43.962 1.00 87.19 403 ASP A C 1
ATOM 3190 O O . ASP A 1 403 ? 30.675 16.194 -44.844 1.00 87.19 403 ASP A O 1
ATOM 3194 N N . ASN A 1 404 ? 30.402 14.108 -44.059 1.00 86.44 404 ASN A N 1
ATOM 3195 C CA . ASN A 1 404 ? 29.635 13.608 -45.196 1.00 86.44 404 ASN A CA 1
ATOM 3196 C C . ASN A 1 404 ? 30.353 13.776 -46.557 1.00 86.44 404 ASN A C 1
ATOM 3198 O O . ASN A 1 404 ? 29.705 13.967 -47.590 1.00 86.44 404 ASN A O 1
ATOM 3202 N N . LYS A 1 405 ? 31.690 13.669 -46.606 1.00 79.44 405 LYS A N 1
ATOM 3203 C CA . LYS A 1 405 ? 32.485 13.795 -47.850 1.00 79.44 405 LYS A CA 1
ATOM 3204 C C . LYS A 1 405 ? 32.017 12.866 -48.978 1.00 79.44 405 LYS A C 1
ATOM 3206 O O . LYS A 1 405 ? 32.122 13.213 -50.152 1.00 79.44 405 LYS A O 1
ATOM 3211 N N . THR A 1 406 ? 31.506 11.684 -48.635 1.00 79.00 406 THR A N 1
ATOM 3212 C CA . THR A 1 406 ? 31.007 10.682 -49.594 1.00 79.00 406 THR A CA 1
ATOM 3213 C C . THR A 1 406 ? 29.569 10.932 -50.050 1.00 79.00 406 THR A C 1
ATOM 3215 O O . THR A 1 406 ? 29.104 10.239 -50.952 1.00 79.00 406 THR A O 1
ATOM 3218 N N . LYS A 1 407 ? 28.860 11.898 -49.445 1.00 86.94 407 LYS A N 1
ATOM 3219 C CA . LYS A 1 407 ? 27.425 12.167 -49.652 1.00 86.94 407 LYS A CA 1
ATOM 3220 C C . LYS A 1 407 ? 26.525 10.948 -49.389 1.00 86.94 407 LYS A C 1
ATOM 3222 O O . LYS A 1 407 ? 25.432 10.862 -49.937 1.00 86.94 407 LYS A O 1
ATOM 3227 N N . ALA A 1 408 ? 26.989 10.004 -48.566 1.00 83.38 408 ALA A N 1
ATOM 3228 C CA . ALA A 1 408 ? 26.267 8.777 -48.229 1.00 83.38 408 ALA A CA 1
ATOM 3229 C C . ALA A 1 408 ? 25.319 8.938 -47.027 1.00 83.38 408 ALA A C 1
ATOM 3231 O O . ALA A 1 408 ? 24.496 8.053 -46.784 1.00 83.38 408 ALA A O 1
ATOM 3232 N N . ARG A 1 409 ? 25.425 10.040 -46.271 1.00 91.06 409 ARG A N 1
ATOM 3233 C CA . ARG A 1 409 ? 24.584 10.292 -45.097 1.00 91.06 409 ARG A CA 1
ATOM 3234 C C . ARG A 1 409 ? 23.118 10.472 -45.522 1.00 91.06 409 ARG A C 1
ATOM 3236 O O . ARG A 1 409 ? 22.847 11.337 -46.359 1.00 91.06 409 ARG A O 1
ATOM 3243 N N . PRO A 1 410 ? 22.168 9.706 -44.957 1.00 90.38 410 PRO A N 1
ATOM 3244 C CA . PRO A 1 410 ? 20.748 9.891 -45.233 1.00 90.38 410 PRO A CA 1
ATOM 3245 C C . PRO A 1 410 ? 20.233 11.213 -44.648 1.00 90.38 410 PRO A C 1
ATOM 3247 O O . PRO A 1 410 ? 20.855 11.814 -43.771 1.00 90.38 410 PRO A O 1
ATOM 3250 N N . SER A 1 411 ? 19.061 11.651 -45.109 1.00 91.19 411 SER A N 1
ATOM 3251 C CA . SER A 1 411 ? 18.397 12.853 -44.589 1.00 91.19 411 SER A CA 1
ATOM 3252 C C . SER A 1 411 ? 17.832 12.675 -43.176 1.00 91.19 411 SER A C 1
ATOM 3254 O O . SER A 1 411 ? 17.637 13.670 -42.483 1.00 91.19 411 SER A O 1
ATOM 3256 N N . TYR A 1 412 ? 17.586 11.433 -42.744 1.00 94.38 412 TYR A N 1
ATOM 3257 C CA . TYR A 1 412 ? 17.156 11.084 -41.393 1.00 94.38 412 TYR A CA 1
ATOM 3258 C C . TYR A 1 412 ? 17.549 9.650 -41.029 1.00 94.38 412 TYR A C 1
ATOM 3260 O O . TYR A 1 412 ? 17.897 8.849 -41.901 1.00 94.38 412 TYR A O 1
ATOM 3268 N N . VAL A 1 413 ? 17.455 9.327 -39.744 1.00 92.75 413 VAL A N 1
ATOM 3269 C CA . VAL A 1 413 ? 17.429 7.951 -39.228 1.00 92.75 413 VAL A CA 1
ATOM 3270 C C . VAL A 1 413 ? 16.316 7.818 -38.195 1.00 92.75 413 VAL A C 1
ATOM 3272 O O . VAL A 1 413 ? 15.804 8.822 -37.703 1.00 92.75 413 VAL A O 1
ATOM 3275 N N . GLU A 1 414 ? 15.954 6.589 -37.850 1.00 94.88 414 GLU A N 1
ATOM 3276 C CA . GLU A 1 414 ? 14.972 6.307 -36.805 1.00 94.88 414 GLU A CA 1
ATOM 3277 C C . GLU A 1 414 ? 15.635 5.569 -35.649 1.00 94.88 414 GLU A C 1
ATOM 3279 O O . GLU A 1 414 ? 16.385 4.610 -35.853 1.00 94.88 414 GLU A O 1
ATOM 3284 N N . VAL A 1 415 ? 15.353 6.010 -34.428 1.00 94.69 415 VAL A N 1
ATOM 3285 C CA . VAL A 1 415 ? 15.818 5.366 -33.197 1.00 94.69 415 VAL A CA 1
ATOM 3286 C C . VAL A 1 415 ? 14.626 5.018 -32.318 1.00 94.69 415 VAL A C 1
ATOM 3288 O O . VAL A 1 415 ? 13.602 5.688 -32.354 1.00 94.69 415 VAL A O 1
ATOM 3291 N N . GLN A 1 416 ? 14.740 3.971 -31.516 1.00 96.31 416 GLN A N 1
ATOM 3292 C CA . GLN A 1 416 ? 13.660 3.514 -30.651 1.00 96.31 416 GLN A CA 1
ATOM 3293 C C . GLN A 1 416 ? 14.190 3.222 -29.250 1.00 96.31 416 GLN A C 1
ATOM 3295 O O . GLN A 1 416 ? 15.306 2.715 -29.087 1.00 96.31 416 GLN A O 1
ATOM 3300 N N . LEU A 1 417 ? 13.378 3.550 -28.246 1.00 96.44 417 LEU A N 1
ATOM 3301 C CA . LEU A 1 417 ? 13.646 3.245 -26.848 1.00 96.44 417 LEU A CA 1
ATOM 3302 C C . LEU A 1 417 ? 13.319 1.775 -26.566 1.00 96.44 417 LEU A C 1
ATOM 3304 O O . LEU A 1 417 ? 12.327 1.228 -27.046 1.00 96.44 417 LEU A O 1
ATOM 3308 N N . TYR A 1 418 ? 14.153 1.133 -25.765 1.00 93.56 418 TYR A N 1
ATOM 3309 C CA . TYR A 1 418 ? 13.975 -0.230 -25.295 1.00 93.56 418 TYR A CA 1
ATOM 3310 C C . TYR A 1 418 ? 13.965 -0.213 -23.773 1.00 93.56 418 TYR A C 1
ATOM 3312 O O . TYR A 1 418 ? 14.895 0.297 -23.153 1.00 93.56 418 TYR A O 1
ATOM 3320 N N . LYS A 1 419 ? 12.923 -0.798 -23.192 1.00 94.00 419 LYS A N 1
ATOM 3321 C CA . LYS A 1 419 ? 12.749 -1.025 -21.762 1.00 94.00 419 LYS A CA 1
ATOM 3322 C C . LYS A 1 419 ? 13.032 -2.493 -21.477 1.00 94.00 419 LYS A C 1
ATOM 3324 O O . LYS A 1 419 ? 12.357 -3.345 -22.051 1.00 94.00 419 LYS A O 1
ATOM 3329 N N . ASP A 1 420 ? 14.039 -2.794 -20.664 1.00 90.50 420 ASP A N 1
ATOM 3330 C CA . ASP A 1 420 ? 14.452 -4.164 -20.322 1.00 90.50 420 ASP A CA 1
ATOM 3331 C C . ASP A 1 420 ? 14.585 -5.059 -21.571 1.00 90.50 420 ASP A C 1
ATOM 3333 O O . ASP A 1 420 ? 14.048 -6.163 -21.658 1.00 90.50 420 ASP A O 1
ATOM 3337 N N . ASN A 1 421 ? 15.279 -4.540 -22.591 1.00 87.69 421 ASN A N 1
ATOM 3338 C CA . ASN A 1 421 ? 15.476 -5.164 -23.908 1.00 87.69 421 ASN A CA 1
ATOM 3339 C C . ASN A 1 421 ? 14.223 -5.337 -24.785 1.00 87.69 421 ASN A C 1
ATOM 3341 O O . ASN A 1 421 ? 14.320 -5.926 -25.866 1.00 87.69 421 ASN A O 1
ATOM 3345 N N . LYS A 1 422 ? 13.078 -4.759 -24.412 1.00 89.19 422 LYS A N 1
ATOM 3346 C CA . LYS A 1 422 ? 11.854 -4.742 -25.221 1.00 89.19 422 LYS A CA 1
ATOM 3347 C C . LYS A 1 422 ? 11.592 -3.358 -25.811 1.00 89.19 422 LYS A C 1
ATOM 3349 O O . LYS A 1 422 ? 11.539 -2.366 -25.086 1.00 89.19 422 LYS A O 1
ATOM 3354 N N . ALA A 1 423 ? 11.385 -3.297 -27.125 1.00 89.25 423 ALA A N 1
ATOM 3355 C CA . ALA A 1 423 ? 11.014 -2.065 -27.817 1.00 89.25 423 ALA A CA 1
ATOM 3356 C C . ALA A 1 423 ? 9.777 -1.421 -27.159 1.00 89.25 423 ALA A C 1
ATOM 3358 O O . ALA A 1 423 ? 8.791 -2.108 -26.878 1.00 89.25 423 ALA A O 1
ATOM 3359 N N . THR A 1 424 ? 9.855 -0.124 -26.868 1.00 90.06 424 THR A N 1
ATOM 3360 C CA . THR A 1 424 ? 8.845 0.640 -26.126 1.00 90.06 424 THR A CA 1
ATOM 3361 C C . THR A 1 424 ? 8.535 1.936 -26.862 1.00 90.06 424 THR A C 1
ATOM 3363 O O . THR A 1 424 ? 9.430 2.737 -27.119 1.00 90.06 424 THR A O 1
ATOM 3366 N N . GLY A 1 425 ? 7.254 2.143 -27.174 1.00 89.56 425 GLY A N 1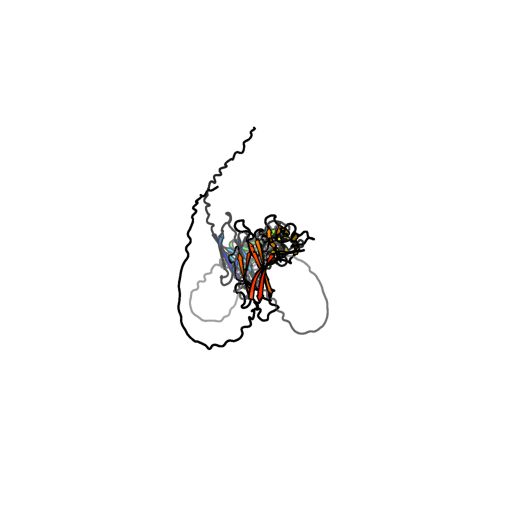
ATOM 3367 C CA . GLY A 1 425 ? 6.801 3.275 -27.979 1.00 89.56 425 GLY A CA 1
ATOM 3368 C C . GLY A 1 425 ? 7.156 3.141 -29.461 1.00 89.56 425 GLY A C 1
ATOM 3369 O O . GLY A 1 425 ? 7.714 2.134 -29.904 1.00 89.56 425 GLY A O 1
ATOM 3370 N N . GLU A 1 426 ? 6.802 4.164 -30.231 1.00 91.56 426 GLU A N 1
ATOM 3371 C CA . GLU A 1 426 ? 7.134 4.254 -31.652 1.00 91.56 426 GLU A CA 1
ATOM 3372 C C . GLU A 1 426 ? 8.586 4.699 -31.859 1.00 91.56 426 GLU A C 1
ATOM 3374 O O . GLU A 1 426 ? 9.214 5.301 -30.981 1.00 91.56 426 GLU A O 1
ATOM 3379 N N . ALA A 1 427 ? 9.135 4.380 -33.030 1.00 94.12 427 ALA A N 1
ATOM 3380 C CA . ALA A 1 427 ? 10.436 4.890 -33.426 1.00 94.12 427 ALA A CA 1
ATOM 3381 C C . ALA A 1 427 ? 10.358 6.403 -33.667 1.00 94.12 427 ALA A C 1
ATOM 3383 O O . ALA A 1 427 ? 9.394 6.910 -34.238 1.00 94.12 427 ALA A O 1
ATOM 3384 N N . VAL A 1 428 ? 11.389 7.127 -33.241 1.00 96.75 428 VAL A N 1
ATOM 3385 C CA . VAL A 1 428 ? 11.483 8.578 -33.392 1.00 96.75 428 VAL A CA 1
ATOM 3386 C C . VAL A 1 428 ? 12.501 8.924 -34.463 1.00 96.75 428 VAL A C 1
ATOM 3388 O O . VAL A 1 428 ? 13.593 8.353 -34.541 1.00 96.75 428 VAL A O 1
ATOM 3391 N N . LYS A 1 429 ? 12.136 9.890 -35.298 1.00 96.44 429 LYS A N 1
ATOM 3392 C CA . LYS A 1 429 ? 12.962 10.374 -36.397 1.00 96.44 429 LYS A CA 1
ATOM 3393 C C . LYS A 1 429 ? 14.001 11.374 -35.890 1.00 96.44 429 LYS A C 1
ATOM 3395 O O . LYS A 1 429 ? 13.644 12.377 -35.278 1.00 96.44 429 LYS A O 1
ATOM 3400 N N . LEU A 1 430 ? 15.273 11.148 -36.205 1.00 95.88 430 LEU A N 1
ATOM 3401 C CA . LEU A 1 430 ? 16.367 12.104 -36.013 1.00 95.88 430 LEU A CA 1
ATOM 3402 C C . LEU A 1 430 ? 16.811 12.647 -37.370 1.00 95.88 430 LEU A C 1
ATOM 3404 O O . LEU A 1 430 ? 17.112 11.869 -38.277 1.00 95.88 430 LEU A O 1
ATOM 3408 N N . ASP A 1 431 ? 16.854 13.967 -37.512 1.00 94.75 431 ASP A N 1
ATOM 3409 C CA . ASP A 1 431 ? 17.254 14.650 -38.741 1.00 94.75 431 ASP A CA 1
ATOM 3410 C C . ASP A 1 431 ? 17.910 16.011 -38.451 1.00 94.75 431 ASP A C 1
ATOM 3412 O O . ASP A 1 431 ? 18.143 16.395 -37.305 1.00 94.75 431 ASP A O 1
ATOM 3416 N N . ALA A 1 432 ? 18.255 16.762 -39.497 1.00 93.56 432 ALA A N 1
ATOM 3417 C CA . ALA A 1 432 ? 18.887 18.068 -39.325 1.00 93.56 432 ALA A CA 1
ATOM 3418 C C . ALA A 1 432 ? 17.985 19.101 -38.616 1.00 93.56 432 ALA A C 1
ATOM 3420 O O . ALA A 1 432 ? 18.510 19.980 -37.932 1.00 93.56 432 ALA A O 1
ATOM 3421 N N . ASN A 1 433 ? 16.655 18.999 -38.735 1.00 96.69 433 ASN A N 1
ATOM 3422 C CA . ASN A 1 433 ? 15.722 19.982 -38.174 1.00 96.69 433 ASN A CA 1
ATOM 3423 C C . ASN A 1 433 ? 15.683 19.901 -36.649 1.00 96.69 433 ASN A C 1
ATOM 3425 O O . ASN A 1 433 ? 15.678 20.928 -35.973 1.00 96.69 433 ASN A O 1
ATOM 3429 N N . ASN A 1 434 ? 15.714 18.684 -36.101 1.00 96.12 434 ASN A N 1
ATOM 3430 C CA . ASN A 1 434 ? 15.799 18.465 -34.657 1.00 96.12 434 ASN A CA 1
ATOM 3431 C C . ASN A 1 434 ? 17.238 18.368 -34.146 1.00 96.12 434 ASN A C 1
ATOM 3433 O O . ASN A 1 434 ? 17.461 17.874 -33.045 1.00 96.12 434 ASN A O 1
ATOM 3437 N N . LYS A 1 435 ? 18.218 18.847 -34.927 1.00 97.19 435 LYS A N 1
ATOM 3438 C CA . LYS A 1 435 ? 19.646 18.792 -34.583 1.00 97.19 435 LYS A CA 1
ATOM 3439 C C . LYS A 1 435 ? 20.083 17.380 -34.190 1.00 97.19 435 LYS A C 1
ATOM 3441 O O . LYS A 1 435 ? 20.932 17.220 -33.315 1.00 97.19 435 LYS A O 1
ATOM 3446 N N . TRP A 1 436 ? 19.508 16.369 -34.843 1.00 97.00 436 TRP A N 1
ATOM 3447 C CA . TRP A 1 436 ? 19.861 14.971 -34.655 1.00 97.00 436 TRP A CA 1
ATOM 3448 C C . TRP A 1 436 ? 19.688 14.490 -33.199 1.00 97.00 436 TRP A C 1
ATOM 3450 O O . TRP A 1 436 ? 20.410 13.597 -32.758 1.00 97.00 436 TRP A O 1
ATOM 3460 N N . THR A 1 437 ? 18.742 15.064 -32.443 1.00 96.31 437 THR A N 1
ATOM 3461 C CA . THR A 1 437 ? 18.509 14.742 -31.025 1.00 96.31 437 THR A CA 1
ATOM 3462 C C . THR A 1 437 ? 17.025 14.556 -30.691 1.00 96.31 437 THR A C 1
ATOM 3464 O O . THR A 1 437 ? 16.151 15.158 -31.316 1.00 96.31 437 THR A O 1
ATOM 3467 N N . TYR A 1 438 ? 16.739 13.699 -29.709 1.00 97.44 438 TYR A N 1
ATOM 3468 C CA . TYR A 1 438 ? 15.402 13.481 -29.152 1.00 97.44 438 TYR A CA 1
ATOM 3469 C C . TYR A 1 438 ? 15.496 13.046 -27.686 1.00 97.44 438 TYR A C 1
ATOM 3471 O O . TYR A 1 438 ? 16.391 12.278 -27.337 1.00 97.44 438 TYR A O 1
ATOM 3479 N N . THR A 1 439 ? 14.561 13.486 -26.842 1.00 97.44 439 THR A N 1
ATOM 3480 C CA . THR A 1 439 ? 14.490 13.092 -25.427 1.00 97.44 439 THR A CA 1
ATOM 3481 C C . THR A 1 439 ? 13.168 12.395 -25.132 1.00 97.44 439 THR A C 1
ATOM 3483 O O . THR A 1 439 ? 12.102 12.938 -25.408 1.00 97.44 439 THR A O 1
ATOM 3486 N N . TRP A 1 440 ? 13.248 11.205 -24.538 1.00 97.31 440 TRP A N 1
ATOM 3487 C CA . TRP A 1 440 ? 12.121 10.571 -23.863 1.00 97.31 440 TRP A CA 1
ATOM 3488 C C . TRP A 1 440 ? 12.123 11.005 -22.398 1.00 97.31 440 TRP A C 1
ATOM 3490 O O . TRP A 1 440 ? 13.033 10.640 -21.651 1.00 97.31 440 TRP A O 1
ATOM 3500 N N . ASP A 1 441 ? 11.119 11.781 -22.004 1.00 94.25 441 ASP A N 1
ATOM 3501 C CA . ASP A 1 441 ? 10.940 12.280 -20.639 1.00 94.25 441 ASP A CA 1
ATOM 3502 C C . ASP A 1 441 ? 9.942 11.434 -19.837 1.00 94.25 441 ASP A C 1
ATOM 3504 O O . ASP A 1 441 ? 9.196 10.622 -20.386 1.00 94.25 441 ASP A O 1
ATOM 3508 N N . ASN A 1 442 ? 9.908 11.656 -18.519 1.00 88.25 442 ASN A N 1
ATOM 3509 C CA . ASN A 1 442 ? 8.965 11.027 -17.587 1.00 88.25 442 ASN A CA 1
ATOM 3510 C C . ASN A 1 442 ? 8.997 9.488 -17.596 1.00 88.25 442 ASN A C 1
ATOM 3512 O O . ASN A 1 442 ? 7.984 8.827 -17.362 1.00 88.25 442 ASN A O 1
ATOM 3516 N N . LEU A 1 443 ? 10.169 8.904 -17.839 1.00 91.69 443 LEU A N 1
ATOM 3517 C CA . LEU A 1 443 ? 10.357 7.459 -17.838 1.00 91.69 443 LEU A CA 1
ATOM 3518 C C . LEU A 1 443 ? 10.426 6.947 -16.396 1.00 91.69 443 LEU A C 1
ATOM 3520 O O . LEU A 1 443 ? 11.281 7.418 -15.649 1.00 91.69 443 LEU A O 1
ATOM 3524 N N . PRO A 1 444 ? 9.591 5.988 -15.965 1.00 90.12 444 PRO A N 1
ATOM 3525 C CA . PRO A 1 444 ? 9.672 5.461 -14.606 1.00 90.12 444 PRO A CA 1
ATOM 3526 C C . PRO A 1 444 ? 11.042 4.816 -14.367 1.00 90.12 444 PRO A C 1
ATOM 3528 O O . PRO A 1 444 ? 11.515 4.058 -15.214 1.00 90.12 444 PRO A O 1
ATOM 3531 N N . LYS A 1 445 ? 11.679 5.091 -13.221 1.00 88.00 445 LYS A N 1
ATOM 3532 C CA . LYS A 1 445 ? 12.945 4.443 -12.826 1.00 88.00 445 LYS A CA 1
ATOM 3533 C C . LYS A 1 445 ? 12.749 3.004 -12.362 1.00 88.00 445 LYS A C 1
ATOM 3535 O O . LYS A 1 445 ? 13.673 2.200 -12.464 1.00 88.00 445 LYS A O 1
ATOM 3540 N N . THR A 1 446 ? 11.570 2.688 -11.826 1.00 84.00 446 THR A N 1
ATOM 3541 C CA . THR A 1 446 ? 11.251 1.358 -11.304 1.00 84.00 446 THR A CA 1
ATOM 3542 C C . THR A 1 446 ? 9.896 0.860 -11.792 1.00 84.00 446 THR A C 1
ATOM 3544 O O . THR A 1 446 ? 8.972 1.641 -12.015 1.00 84.00 446 THR A O 1
ATOM 3547 N N . GLU A 1 447 ? 9.766 -0.455 -11.938 1.00 84.38 447 GLU A N 1
ATOM 3548 C CA . GLU A 1 447 ? 8.497 -1.149 -12.155 1.00 84.38 447 GLU A CA 1
ATOM 3549 C C . GLU A 1 447 ? 8.463 -2.399 -11.277 1.00 84.38 447 GLU A C 1
ATOM 3551 O O . GLU A 1 447 ? 9.424 -3.166 -11.214 1.00 84.38 447 GLU A O 1
ATOM 3556 N N . ASN A 1 448 ? 7.361 -2.587 -10.544 1.00 77.75 448 ASN A N 1
ATOM 3557 C CA . ASN A 1 448 ? 7.191 -3.691 -9.592 1.00 77.75 448 ASN A CA 1
ATOM 3558 C C . ASN A 1 448 ? 8.343 -3.810 -8.567 1.00 77.75 448 ASN A C 1
ATOM 3560 O O . ASN A 1 448 ? 8.745 -4.913 -8.197 1.00 77.75 448 ASN A O 1
ATOM 3564 N N . GLY A 1 449 ? 8.898 -2.673 -8.131 1.00 75.00 449 GLY A N 1
ATOM 3565 C CA . GLY A 1 449 ? 10.004 -2.613 -7.168 1.00 75.00 449 GLY A CA 1
ATOM 3566 C C . GLY A 1 449 ? 11.386 -2.961 -7.735 1.00 75.00 449 GLY A C 1
ATOM 3567 O O . GLY A 1 449 ? 12.339 -3.049 -6.964 1.00 75.00 449 GLY A O 1
ATOM 3568 N N . LYS A 1 450 ? 11.521 -3.155 -9.054 1.00 80.81 450 LYS A N 1
ATOM 3569 C CA . LYS A 1 450 ? 12.801 -3.394 -9.738 1.00 80.81 450 LYS A CA 1
ATOM 3570 C C . LYS A 1 450 ? 13.196 -2.182 -10.571 1.00 80.81 450 LYS A C 1
ATOM 3572 O O . LYS A 1 450 ? 12.329 -1.557 -11.177 1.00 80.81 450 LYS A O 1
ATOM 3577 N N . ASN A 1 451 ? 14.490 -1.870 -10.617 1.00 86.31 451 ASN A N 1
ATOM 3578 C CA . ASN A 1 451 ? 15.015 -0.832 -11.504 1.00 86.31 451 ASN A CA 1
ATOM 3579 C C . ASN A 1 451 ? 14.813 -1.241 -12.964 1.00 86.31 451 ASN A C 1
ATOM 3581 O O . ASN A 1 451 ? 15.053 -2.394 -13.314 1.00 86.31 451 ASN A O 1
ATOM 3585 N N . ILE A 1 452 ? 14.391 -0.285 -13.784 1.00 88.62 452 ILE A N 1
ATOM 3586 C CA . ILE A 1 452 ? 14.200 -0.464 -15.220 1.00 88.62 452 ILE A CA 1
ATOM 3587 C C . ILE A 1 452 ? 15.489 -0.085 -15.949 1.00 88.62 452 ILE A C 1
ATOM 3589 O O . ILE A 1 452 ? 16.054 0.984 -15.698 1.00 88.62 452 ILE A O 1
ATOM 3593 N N . GLU A 1 453 ? 15.926 -0.918 -16.890 1.00 90.62 453 GLU A N 1
ATOM 3594 C CA . GLU A 1 453 ? 17.021 -0.586 -17.800 1.00 90.62 453 GLU A CA 1
ATOM 3595 C C . GLU A 1 453 ? 16.478 -0.007 -19.114 1.00 90.62 453 GLU A C 1
ATOM 3597 O O . GLU A 1 453 ? 15.739 -0.666 -19.850 1.00 90.62 453 GLU A O 1
ATOM 3602 N N . TYR A 1 454 ? 16.880 1.225 -19.438 1.00 92.31 454 TYR A N 1
ATOM 3603 C CA . TYR A 1 454 ? 16.564 1.855 -20.720 1.00 92.31 454 TYR A CA 1
ATOM 3604 C C . TYR A 1 454 ? 17.770 1.851 -21.657 1.00 92.31 454 TYR A C 1
ATOM 3606 O O . TYR A 1 454 ? 18.858 2.301 -21.299 1.00 92.31 454 TYR A O 1
ATOM 3614 N N . THR A 1 455 ? 17.558 1.407 -22.894 1.00 92.44 455 THR A N 1
ATOM 3615 C CA . THR A 1 455 ? 18.544 1.476 -23.983 1.00 92.44 455 THR A CA 1
ATOM 3616 C C . THR A 1 455 ? 17.919 2.091 -25.231 1.00 92.44 455 THR A C 1
ATOM 3618 O O . THR A 1 455 ? 16.700 2.128 -25.374 1.00 92.44 455 THR A O 1
ATOM 3621 N N . VAL A 1 456 ? 18.743 2.595 -26.149 1.00 94.00 456 VAL A N 1
ATOM 3622 C CA . VAL A 1 456 ? 18.290 3.142 -27.436 1.00 94.00 456 VAL A CA 1
ATOM 3623 C C . VAL A 1 456 ? 18.927 2.331 -28.552 1.00 94.00 456 VAL A C 1
ATOM 3625 O O . VAL A 1 456 ? 20.122 2.043 -28.490 1.00 94.00 456 VAL A O 1
ATOM 3628 N N . LYS A 1 457 ? 18.150 1.978 -29.578 1.00 89.88 457 LYS A N 1
ATOM 3629 C CA . LYS A 1 457 ? 18.650 1.303 -30.784 1.00 89.88 457 LYS A CA 1
ATOM 3630 C C . LYS A 1 457 ? 18.219 2.047 -32.039 1.00 89.88 457 LYS A C 1
ATOM 3632 O O . LYS A 1 457 ? 17.100 2.542 -32.111 1.00 89.88 457 LYS A O 1
ATOM 3637 N N . GLU A 1 458 ? 19.101 2.111 -33.029 1.00 90.88 458 GLU A N 1
ATOM 3638 C CA . GLU A 1 458 ? 18.760 2.553 -34.381 1.00 90.88 458 GLU A CA 1
ATOM 3639 C C . GLU A 1 458 ? 17.971 1.445 -35.085 1.00 90.88 458 GLU A C 1
ATOM 3641 O O . GLU A 1 458 ? 18.401 0.291 -35.101 1.00 90.88 458 GLU A O 1
ATOM 3646 N N . VAL A 1 459 ? 16.805 1.788 -35.633 1.00 90.06 459 VAL A N 1
ATOM 3647 C CA . VAL A 1 459 ? 15.878 0.822 -36.244 1.00 90.06 459 VAL A CA 1
ATOM 3648 C C . VAL A 1 459 ? 16.462 0.269 -37.540 1.00 90.06 459 VAL A C 1
ATOM 3650 O O . VAL A 1 459 ? 16.472 -0.939 -37.754 1.00 90.06 459 VAL A O 1
ATOM 3653 N N . ASN A 1 460 ? 16.990 1.158 -38.386 1.00 83.62 460 ASN A N 1
ATOM 3654 C CA . ASN A 1 460 ? 17.569 0.817 -39.679 1.00 83.62 460 ASN A CA 1
ATOM 3655 C C . ASN A 1 460 ? 18.928 1.499 -39.837 1.00 83.62 460 ASN A C 1
ATOM 3657 O O . ASN A 1 460 ? 19.005 2.709 -40.055 1.00 83.62 460 ASN A O 1
ATOM 3661 N N . VAL A 1 461 ? 20.005 0.715 -39.755 1.00 86.50 461 VAL A N 1
ATOM 3662 C CA . VAL A 1 461 ? 21.363 1.227 -39.976 1.00 86.50 461 VAL A CA 1
ATOM 3663 C C . VAL A 1 461 ? 21.547 1.530 -41.470 1.00 86.50 461 VAL A C 1
ATOM 3665 O O . VAL A 1 461 ? 21.364 0.633 -42.300 1.00 86.50 461 VAL A O 1
ATOM 3668 N N . PRO A 1 462 ? 21.927 2.763 -41.849 1.00 85.69 462 PRO A N 1
ATOM 3669 C CA . PRO A 1 462 ? 22.116 3.140 -43.244 1.00 85.69 462 PRO A CA 1
ATOM 3670 C C . PRO A 1 462 ? 23.162 2.275 -43.951 1.00 85.69 462 PRO A C 1
ATOM 3672 O O . PRO A 1 462 ? 24.204 1.918 -43.395 1.00 85.69 462 PRO A O 1
ATOM 3675 N N . LYS A 1 463 ? 22.912 1.965 -45.226 1.00 81.94 463 LYS A N 1
ATOM 3676 C CA . LYS A 1 463 ? 23.835 1.172 -46.044 1.00 81.94 463 LYS A CA 1
ATOM 3677 C C . LYS A 1 463 ? 25.219 1.826 -46.082 1.00 81.94 463 LYS A C 1
ATOM 3679 O O . LYS A 1 463 ? 25.348 3.008 -46.374 1.00 81.94 463 LYS A O 1
ATOM 3684 N N . GLY A 1 464 ? 26.256 1.024 -45.847 1.00 82.19 464 GLY A N 1
ATOM 3685 C CA . GLY A 1 464 ? 27.639 1.504 -45.842 1.00 82.19 464 GLY A CA 1
ATOM 3686 C C . GLY A 1 464 ? 28.082 2.125 -44.518 1.00 82.19 464 GLY A C 1
ATOM 3687 O O . GLY A 1 464 ? 29.204 2.603 -44.455 1.00 82.19 464 GLY A O 1
ATOM 3688 N N . TYR A 1 465 ? 27.261 2.079 -43.468 1.00 86.12 465 TYR A N 1
ATOM 3689 C CA . TYR A 1 465 ? 27.637 2.494 -42.119 1.00 86.12 465 TYR A CA 1
ATOM 3690 C C . TYR A 1 465 ? 27.655 1.309 -41.144 1.00 86.12 465 TYR A C 1
ATOM 3692 O O . TYR A 1 465 ? 27.011 0.281 -41.371 1.00 86.12 465 TYR A O 1
ATOM 3700 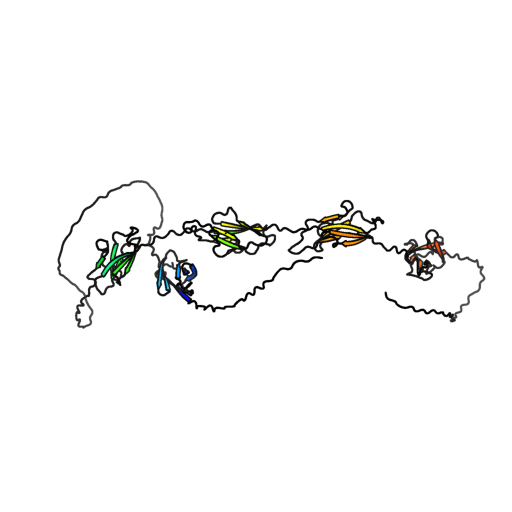N N . GLU A 1 466 ? 28.417 1.455 -40.065 1.00 87.88 466 GLU A N 1
ATOM 3701 C CA . GLU A 1 466 ? 28.346 0.631 -38.854 1.00 87.88 466 GLU A CA 1
ATOM 3702 C C . GLU A 1 466 ? 27.847 1.491 -37.704 1.00 87.88 466 GLU A C 1
ATOM 3704 O O . GLU A 1 466 ? 28.339 2.606 -37.509 1.00 87.88 466 GLU A O 1
ATOM 3709 N N . VAL A 1 467 ? 26.878 0.964 -36.954 1.00 91.69 467 VAL A N 1
ATOM 3710 C CA . VAL A 1 467 ? 26.343 1.623 -35.765 1.00 91.69 467 VAL A CA 1
ATOM 3711 C C . VAL A 1 467 ? 27.082 1.144 -34.519 1.00 91.69 467 VAL A C 1
ATOM 3713 O O . VAL A 1 467 ? 27.348 -0.047 -34.351 1.00 91.69 467 VAL A O 1
ATOM 3716 N N . SER A 1 468 ? 27.376 2.069 -33.619 1.00 89.12 468 SER A N 1
ATOM 3717 C CA . SER A 1 468 ? 27.778 1.789 -32.245 1.00 89.12 468 SER A CA 1
ATOM 3718 C C . SER A 1 468 ? 27.071 2.744 -31.286 1.00 89.12 468 SER A C 1
ATOM 3720 O O . SER A 1 468 ? 26.484 3.745 -31.703 1.00 89.12 468 SER A O 1
ATOM 3722 N N . TYR A 1 469 ? 27.092 2.414 -29.996 1.00 89.81 469 TYR A N 1
ATOM 3723 C CA . TYR A 1 469 ? 26.396 3.171 -28.961 1.00 89.81 469 TYR A CA 1
ATOM 3724 C C . TYR A 1 469 ? 27.370 3.534 -27.851 1.00 89.81 469 TYR A C 1
ATOM 3726 O O . TYR A 1 469 ? 28.109 2.675 -27.368 1.00 89.81 469 TYR A O 1
ATOM 3734 N N . ASP A 1 470 ? 27.343 4.791 -27.427 1.00 85.44 470 ASP A N 1
ATOM 3735 C CA . ASP A 1 470 ? 28.029 5.239 -26.222 1.00 85.44 470 ASP A CA 1
ATOM 3736 C C . ASP A 1 470 ? 26.997 5.712 -25.198 1.00 85.44 470 ASP A C 1
ATOM 3738 O O . ASP A 1 470 ? 26.303 6.711 -25.389 1.00 85.44 470 ASP A O 1
ATOM 3742 N N . THR A 1 471 ? 26.895 4.940 -24.119 1.00 84.12 471 THR A N 1
ATOM 3743 C CA . THR A 1 471 ? 26.008 5.175 -22.975 1.00 84.12 471 THR A CA 1
ATOM 3744 C C . THR A 1 471 ? 26.769 5.626 -21.727 1.00 84.12 471 THR A C 1
ATOM 3746 O O . THR A 1 471 ? 26.158 5.880 -20.691 1.00 84.12 471 THR A O 1
ATOM 3749 N N . LYS A 1 472 ? 28.106 5.698 -21.787 1.00 78.94 472 LYS A N 1
ATOM 3750 C CA . LYS A 1 472 ? 28.974 5.908 -20.616 1.00 78.94 472 LYS A CA 1
ATOM 3751 C C . LYS A 1 472 ? 29.495 7.333 -20.523 1.00 78.94 472 LYS A C 1
ATOM 3753 O O . LYS A 1 472 ? 29.757 7.802 -19.420 1.00 78.94 472 LYS A O 1
ATOM 3758 N N . SER A 1 473 ? 29.620 8.028 -21.651 1.00 69.19 473 SER A N 1
ATOM 3759 C CA . SER A 1 473 ? 30.166 9.389 -21.678 1.00 69.19 473 SER A CA 1
ATOM 3760 C C . SER A 1 473 ? 29.303 10.418 -20.944 1.00 69.19 473 SER A C 1
ATOM 3762 O O . SER A 1 473 ? 29.832 11.418 -20.461 1.00 69.19 473 SER A O 1
ATOM 3764 N N . LYS A 1 474 ? 27.983 10.200 -20.829 1.00 76.62 474 LYS A N 1
ATOM 3765 C CA . LYS A 1 474 ? 27.089 11.081 -20.064 1.00 76.62 474 LYS A CA 1
ATOM 3766 C C . LYS A 1 474 ? 25.835 10.344 -19.593 1.00 76.62 474 LYS A C 1
ATOM 3768 O O . LYS A 1 474 ? 25.070 9.837 -20.405 1.00 76.62 474 LYS A O 1
ATOM 3773 N N . VAL A 1 475 ? 25.598 10.343 -18.281 1.00 78.81 475 VAL A N 1
ATOM 3774 C CA . VAL A 1 475 ? 24.391 9.754 -17.675 1.00 78.81 475 VAL A CA 1
ATOM 3775 C C . VAL A 1 475 ? 23.131 10.396 -18.269 1.00 78.81 475 VAL A C 1
ATOM 3777 O O . VAL A 1 475 ? 23.076 11.615 -18.439 1.00 78.81 475 VAL A O 1
ATOM 3780 N N . GLY A 1 476 ? 22.131 9.572 -18.598 1.00 85.62 476 GLY A N 1
ATOM 3781 C CA . GLY A 1 476 ? 20.870 10.017 -19.206 1.00 85.62 476 GLY A CA 1
ATOM 3782 C C . GLY A 1 476 ? 20.963 10.334 -20.702 1.00 85.62 476 GLY A C 1
ATOM 3783 O O . GLY A 1 476 ? 19.997 10.819 -21.288 1.00 85.62 476 GLY A O 1
ATOM 3784 N N . ARG A 1 477 ? 22.106 10.075 -21.350 1.00 91.94 477 ARG A N 1
ATOM 3785 C CA . ARG A 1 477 ? 22.292 10.309 -22.784 1.00 91.94 477 ARG A CA 1
ATOM 3786 C C . ARG A 1 477 ? 22.890 9.092 -23.477 1.00 91.94 477 ARG A C 1
ATOM 3788 O O . ARG A 1 477 ? 23.807 8.459 -22.966 1.00 91.94 477 ARG A O 1
ATOM 3795 N N . VAL A 1 478 ? 22.386 8.806 -24.672 1.00 91.94 478 VAL A N 1
ATOM 3796 C CA . VAL A 1 478 ? 22.895 7.766 -25.562 1.00 91.94 478 VAL A CA 1
ATOM 3797 C C . VAL A 1 478 ? 23.343 8.408 -26.865 1.00 91.94 478 VAL A C 1
ATOM 3799 O O . VAL A 1 478 ? 22.534 8.975 -27.600 1.00 91.94 478 VAL A O 1
ATOM 3802 N N . TYR A 1 479 ? 24.630 8.289 -27.173 1.00 89.81 479 TYR A N 1
ATOM 3803 C CA . TYR A 1 479 ? 25.153 8.672 -28.477 1.00 89.81 479 TYR A CA 1
ATOM 3804 C C . TYR A 1 479 ? 25.013 7.494 -29.434 1.00 89.81 479 TYR A C 1
ATOM 3806 O O . TYR A 1 479 ? 25.624 6.443 -29.233 1.00 89.81 479 TYR A O 1
ATOM 3814 N N . VAL A 1 480 ? 24.216 7.672 -30.482 1.00 94.31 480 VAL A N 1
ATOM 3815 C CA . VAL A 1 480 ? 24.066 6.696 -31.562 1.00 94.31 480 VAL A CA 1
ATOM 3816 C C . VAL A 1 480 ? 25.067 7.074 -32.649 1.00 94.31 480 VAL A C 1
ATOM 3818 O O . VAL A 1 480 ? 24.894 8.070 -33.348 1.00 94.31 480 VAL A O 1
ATOM 3821 N N . ILE A 1 481 ? 26.140 6.310 -32.801 1.00 93.06 481 ILE A N 1
ATOM 3822 C CA . ILE A 1 481 ? 27.285 6.685 -33.634 1.00 93.06 481 ILE A CA 1
ATOM 3823 C C . ILE A 1 481 ? 27.258 5.867 -34.920 1.00 93.06 481 ILE A C 1
ATOM 3825 O O . ILE A 1 481 ? 27.426 4.655 -34.874 1.00 93.06 481 ILE A O 1
ATOM 3829 N N . ASN A 1 482 ? 27.107 6.526 -36.069 1.00 90.00 482 ASN A N 1
ATOM 3830 C CA . ASN A 1 482 ? 27.318 5.883 -37.368 1.00 90.00 482 ASN A CA 1
ATOM 3831 C C . ASN A 1 482 ? 28.704 6.208 -37.900 1.00 90.00 482 ASN A C 1
ATOM 3833 O O . ASN A 1 482 ? 29.018 7.366 -38.174 1.00 90.00 482 ASN A O 1
ATOM 3837 N N . THR A 1 483 ? 29.510 5.170 -38.089 1.00 86.81 483 THR A N 1
ATOM 3838 C CA . THR A 1 483 ? 30.833 5.258 -38.712 1.00 86.81 483 THR A CA 1
ATOM 3839 C C . THR A 1 483 ? 30.736 4.757 -40.141 1.00 86.81 483 THR A C 1
ATOM 3841 O O . THR A 1 483 ? 30.205 3.671 -40.377 1.00 86.81 483 THR A O 1
ATOM 3844 N N . ILE A 1 484 ? 31.198 5.549 -41.110 1.00 85.94 484 ILE A N 1
ATOM 3845 C CA . ILE A 1 484 ? 31.214 5.105 -42.507 1.00 85.94 484 ILE A CA 1
ATOM 3846 C C . ILE A 1 484 ? 32.151 3.896 -42.633 1.00 85.94 484 ILE A C 1
ATOM 3848 O O . ILE A 1 484 ? 33.300 3.942 -42.192 1.00 85.94 484 ILE A O 1
ATOM 3852 N N . LYS A 1 485 ? 31.675 2.811 -43.248 1.00 77.00 485 LYS A N 1
ATOM 3853 C CA . LYS A 1 485 ? 32.505 1.669 -43.633 1.00 77.00 485 LYS A CA 1
ATOM 3854 C C . LYS A 1 485 ? 33.462 2.140 -44.713 1.00 77.00 485 LYS A C 1
ATOM 3856 O O . LYS A 1 485 ? 33.107 2.225 -45.889 1.00 77.00 485 LYS A O 1
ATOM 3861 N N . THR A 1 486 ? 34.691 2.441 -44.329 1.00 61.41 486 THR A N 1
ATOM 3862 C CA . THR A 1 486 ? 35.781 2.511 -45.287 1.00 61.41 486 THR A CA 1
ATOM 3863 C C . THR A 1 486 ? 36.140 1.073 -45.650 1.00 61.41 486 THR A C 1
ATOM 3865 O O . THR A 1 486 ? 36.822 0.376 -44.905 1.00 61.41 486 THR A O 1
ATOM 3868 N N . THR A 1 487 ? 35.709 0.587 -46.819 1.00 49.34 487 THR A N 1
ATOM 3869 C CA . THR A 1 487 ? 36.546 -0.415 -47.497 1.00 49.34 487 THR A CA 1
ATOM 3870 C C . THR A 1 487 ? 37.939 0.202 -47.564 1.00 49.34 487 THR A C 1
ATOM 3872 O O . THR A 1 487 ? 38.025 1.352 -48.009 1.00 49.34 487 THR A O 1
ATOM 3875 N N . PRO A 1 488 ? 39.008 -0.472 -47.104 1.00 40.72 488 PRO A N 1
ATOM 3876 C CA . PRO A 1 488 ? 40.338 0.069 -47.278 1.00 40.72 488 PRO A CA 1
ATOM 3877 C C . PRO A 1 488 ? 40.507 0.281 -48.778 1.00 40.72 488 PRO A C 1
ATOM 3879 O O . PRO A 1 488 ? 40.540 -0.679 -49.549 1.00 40.72 488 PRO A O 1
ATOM 3882 N N . THR A 1 489 ? 40.589 1.534 -49.214 1.00 45.31 489 THR A N 1
ATOM 3883 C CA . THR A 1 489 ? 41.284 1.840 -50.456 1.00 45.31 489 THR A CA 1
ATOM 3884 C C . THR A 1 489 ? 42.743 1.591 -50.124 1.00 45.31 489 THR A C 1
ATOM 3886 O O . THR A 1 489 ? 43.491 2.492 -49.763 1.00 45.31 489 THR A O 1
ATOM 3889 N N . ASP A 1 490 ? 43.109 0.317 -50.090 1.00 49.12 490 ASP A N 1
ATOM 3890 C CA . ASP A 1 490 ? 44.482 -0.103 -49.975 1.00 49.12 490 ASP A CA 1
ATOM 3891 C C . ASP A 1 490 ? 45.140 0.426 -51.252 1.00 49.12 490 ASP A C 1
ATOM 3893 O O . ASP A 1 490 ? 44.868 -0.055 -52.353 1.00 49.12 490 ASP A O 1
ATOM 3897 N N . ASN A 1 491 ? 45.916 1.508 -51.133 1.00 58.59 491 ASN A N 1
ATOM 3898 C CA . ASN A 1 491 ? 46.558 2.192 -52.264 1.00 58.59 491 ASN A CA 1
ATOM 3899 C C . ASN A 1 491 ? 47.475 1.241 -53.066 1.00 58.59 491 ASN A C 1
ATOM 3901 O O . ASN A 1 491 ? 47.947 1.588 -54.153 1.00 58.59 491 ASN A O 1
ATOM 3905 N N . ASN A 1 492 ? 47.718 0.041 -52.527 1.00 66.56 492 ASN A N 1
ATOM 3906 C CA . ASN A 1 492 ? 48.430 -1.055 -53.150 1.00 66.56 492 ASN A CA 1
ATOM 3907 C C . ASN A 1 492 ? 47.525 -2.116 -53.817 1.00 66.56 492 ASN A C 1
ATOM 3909 O O . ASN A 1 492 ? 48.033 -3.152 -54.245 1.00 66.56 492 ASN A O 1
ATOM 3913 N N . LYS A 1 493 ? 46.213 -1.896 -53.956 1.00 79.25 493 LYS A N 1
ATOM 3914 C CA . LYS A 1 493 ? 45.295 -2.778 -54.698 1.00 79.25 493 LYS A CA 1
ATOM 3915 C C . LYS A 1 493 ? 44.829 -2.133 -56.006 1.00 79.25 493 LYS A C 1
ATOM 3917 O O . LYS A 1 493 ? 44.733 -0.917 -56.135 1.00 79.25 493 LYS A O 1
ATOM 3922 N N . THR A 1 494 ? 44.552 -2.959 -57.006 1.00 85.50 494 THR A N 1
ATOM 3923 C CA . THR A 1 494 ? 44.100 -2.585 -58.348 1.00 85.50 494 THR A CA 1
ATOM 3924 C C . THR A 1 494 ? 43.046 -3.574 -58.860 1.00 85.50 494 THR A C 1
ATOM 3926 O O . THR A 1 494 ? 42.732 -4.578 -58.214 1.00 85.50 494 THR A O 1
ATOM 3929 N N . SER A 1 495 ? 42.487 -3.292 -60.033 1.00 85.44 495 SER A N 1
ATOM 3930 C CA . SER A 1 495 ? 41.646 -4.223 -60.785 1.00 85.44 495 SER A CA 1
ATOM 3931 C C . SER A 1 495 ? 42.172 -4.373 -62.209 1.00 85.44 495 SER A C 1
ATOM 3933 O O . SER A 1 495 ? 42.805 -3.465 -62.747 1.00 85.44 495 SER A O 1
ATOM 3935 N N . VAL A 1 496 ? 41.942 -5.535 -62.813 1.00 88.06 496 VAL A N 1
ATOM 3936 C CA . VAL A 1 496 ? 42.337 -5.842 -64.191 1.00 88.06 496 VAL A CA 1
ATOM 3937 C C . VAL A 1 496 ? 41.114 -6.341 -64.929 1.00 88.06 496 VAL A C 1
ATOM 3939 O O . VAL A 1 496 ? 40.441 -7.263 -64.477 1.00 88.06 496 VAL A O 1
ATOM 3942 N N . THR A 1 497 ? 40.840 -5.745 -66.080 1.00 90.88 497 THR A N 1
ATOM 3943 C CA . THR A 1 497 ? 39.702 -6.106 -66.921 1.00 90.88 497 THR A CA 1
ATOM 3944 C C . THR A 1 497 ? 40.193 -6.781 -68.192 1.00 90.88 497 THR A C 1
ATOM 3946 O O . THR A 1 497 ? 41.144 -6.302 -68.809 1.00 90.88 497 THR A O 1
ATOM 3949 N N . VAL A 1 498 ? 39.546 -7.876 -68.588 1.00 95.56 498 VAL A N 1
ATOM 3950 C CA . VAL A 1 498 ? 39.736 -8.534 -69.884 1.00 95.56 498 VAL A CA 1
ATOM 3951 C C . VAL A 1 498 ? 38.505 -8.366 -70.762 1.00 95.56 498 VAL A C 1
ATOM 3953 O O . VAL A 1 498 ? 37.375 -8.460 -70.283 1.00 95.56 498 VAL A O 1
ATOM 3956 N N . GLU A 1 499 ? 38.733 -8.171 -72.055 1.00 93.25 499 GLU A N 1
ATOM 3957 C CA . GLU A 1 499 ? 37.712 -8.190 -73.098 1.00 93.25 499 GLU A CA 1
ATOM 3958 C C . GLU A 1 499 ? 38.110 -9.169 -74.204 1.00 93.25 499 GLU A C 1
ATOM 3960 O O . GLU A 1 499 ? 39.265 -9.217 -74.643 1.00 93.25 499 GLU A O 1
ATOM 3965 N N . LYS A 1 500 ? 37.143 -9.948 -74.682 1.00 95.50 500 LYS A N 1
ATOM 3966 C CA . LYS A 1 500 ? 37.318 -10.863 -75.805 1.00 95.50 500 LYS A CA 1
ATOM 3967 C C . LYS A 1 500 ? 36.755 -10.228 -77.075 1.00 95.50 500 LYS A C 1
ATOM 3969 O O . LYS A 1 500 ? 35.588 -9.858 -77.149 1.00 95.50 500 LYS A O 1
ATOM 3974 N N . LYS A 1 501 ? 37.604 -10.139 -78.098 1.00 94.25 501 LYS A N 1
ATOM 3975 C CA . LYS A 1 501 ? 37.267 -9.690 -79.451 1.00 94.25 501 LYS A CA 1
ATOM 3976 C C . LYS A 1 501 ? 37.323 -10.861 -80.428 1.00 94.25 501 LYS A C 1
ATOM 3978 O O . LYS A 1 501 ? 38.100 -11.808 -80.260 1.00 94.25 501 LYS A O 1
ATOM 3983 N N . TRP A 1 502 ? 36.479 -10.791 -81.445 1.00 94.25 502 TRP A N 1
ATOM 3984 C CA . TRP A 1 502 ? 36.391 -11.772 -82.518 1.00 94.25 502 TRP A CA 1
ATOM 3985 C C . TRP A 1 502 ? 36.647 -11.066 -83.842 1.00 94.25 502 TRP A C 1
ATOM 3987 O O . TRP A 1 502 ? 35.925 -10.138 -84.193 1.00 94.25 502 TRP A O 1
ATOM 3997 N N . ASP A 1 503 ? 37.683 -11.498 -84.551 1.00 92.44 503 ASP A N 1
ATOM 3998 C CA . ASP A 1 503 ? 38.032 -11.030 -85.892 1.00 92.44 503 ASP A CA 1
ATOM 3999 C C . ASP A 1 503 ? 37.779 -12.168 -86.887 1.00 92.44 503 ASP A C 1
ATOM 4001 O O . ASP A 1 503 ? 38.673 -12.877 -87.347 1.00 92.44 503 ASP A O 1
ATOM 4005 N N . ASP A 1 504 ? 36.497 -12.449 -87.097 1.00 90.81 504 ASP A N 1
ATOM 4006 C CA . ASP A 1 504 ? 36.040 -13.649 -87.801 1.00 90.81 504 ASP A CA 1
ATOM 4007 C C . ASP A 1 504 ? 34.863 -13.394 -88.741 1.00 90.81 504 ASP A C 1
ATOM 4009 O O . ASP A 1 504 ? 34.210 -14.340 -89.177 1.00 90.81 504 ASP A O 1
ATOM 4013 N N . LYS A 1 505 ? 34.575 -12.117 -89.030 1.00 89.31 505 LYS A N 1
ATOM 4014 C CA . LYS A 1 505 ? 33.438 -11.679 -89.856 1.00 89.31 505 LYS A CA 1
ATOM 4015 C C . LYS A 1 505 ? 32.101 -12.307 -89.418 1.00 89.31 505 LYS A C 1
ATOM 4017 O O . LYS A 1 505 ? 31.259 -12.602 -90.260 1.00 89.31 505 LYS A O 1
ATOM 4022 N N . ASN A 1 506 ? 31.908 -12.506 -88.108 1.00 85.50 506 ASN A N 1
ATOM 4023 C CA . ASN A 1 506 ? 30.737 -13.172 -87.523 1.00 85.50 506 ASN A CA 1
ATOM 4024 C C . ASN A 1 506 ? 30.549 -14.616 -88.015 1.00 85.50 506 ASN A C 1
ATOM 4026 O O . ASN A 1 506 ? 29.447 -15.039 -88.363 1.00 85.50 506 ASN A O 1
ATOM 4030 N N . SER A 1 507 ? 31.644 -15.377 -88.034 1.00 84.62 507 SER A N 1
ATOM 4031 C CA . SER A 1 507 ? 31.645 -16.798 -88.383 1.00 84.62 507 SER A CA 1
ATOM 4032 C C . SER A 1 507 ? 30.630 -17.606 -87.565 1.00 84.62 507 SER A C 1
ATOM 4034 O O . SER A 1 507 ? 30.592 -17.523 -86.337 1.00 84.62 507 SER A O 1
ATOM 4036 N N . LYS A 1 508 ? 29.873 -18.482 -88.242 1.00 83.56 508 LYS A N 1
ATOM 4037 C CA . LYS A 1 508 ? 28.97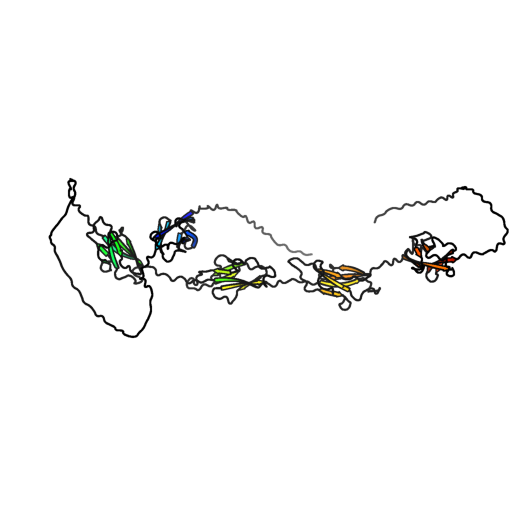8 -19.466 -87.600 1.00 83.56 508 LYS A CA 1
ATOM 4038 C C . LYS A 1 508 ? 29.731 -20.503 -86.757 1.00 83.56 508 LYS A C 1
ATOM 4040 O O . LYS A 1 508 ? 29.115 -21.202 -85.964 1.00 83.56 508 LYS A O 1
ATOM 4045 N N . SER A 1 509 ? 31.051 -20.612 -86.925 1.00 83.94 509 SER A N 1
ATOM 4046 C CA . SER A 1 509 ? 31.917 -21.512 -86.152 1.00 83.94 509 SER A CA 1
ATOM 4047 C C . SER A 1 509 ? 32.456 -20.878 -84.863 1.00 83.94 509 SER A C 1
ATOM 4049 O O . SER A 1 509 ? 33.286 -21.493 -84.191 1.00 83.94 509 SER A O 1
ATOM 4051 N N . ARG A 1 510 ? 32.015 -19.660 -84.511 1.00 91.25 510 ARG A N 1
ATOM 4052 C CA . ARG A 1 510 ? 32.375 -19.015 -83.246 1.00 91.25 510 ARG A CA 1
ATOM 4053 C C . ARG A 1 510 ? 31.810 -19.832 -82.072 1.00 91.25 510 ARG A C 1
ATOM 4055 O O . ARG A 1 510 ? 30.605 -20.076 -82.037 1.00 91.25 510 ARG A O 1
ATOM 4062 N N . PRO A 1 511 ? 32.634 -20.241 -81.093 1.00 92.56 511 PRO A N 1
ATOM 4063 C CA . PRO A 1 511 ? 32.135 -20.932 -79.912 1.00 92.56 511 PRO A CA 1
ATOM 4064 C C . PRO A 1 511 ? 31.270 -20.002 -79.055 1.00 92.56 511 PRO A C 1
ATOM 4066 O O . PRO A 1 511 ? 31.475 -18.790 -79.014 1.00 92.56 511 PRO A O 1
ATOM 4069 N N . THR A 1 512 ? 30.344 -20.587 -78.301 1.00 93.44 512 THR A N 1
ATOM 4070 C CA . THR A 1 512 ? 29.434 -19.850 -77.410 1.00 93.44 512 THR A CA 1
ATOM 4071 C C . THR A 1 512 ? 30.131 -19.260 -76.184 1.00 93.44 512 THR A C 1
ATOM 4073 O O . THR A 1 512 ? 29.569 -18.400 -75.513 1.00 93.44 512 THR A O 1
ATOM 4076 N N . SER A 1 513 ? 31.339 -19.728 -75.863 1.00 94.56 513 SER A N 1
ATOM 4077 C CA . SER A 1 513 ? 32.154 -19.217 -74.764 1.00 94.56 513 SER A CA 1
ATOM 4078 C C . SER A 1 513 ? 33.621 -19.586 -74.924 1.00 94.56 513 SER A C 1
ATOM 4080 O O . SER A 1 513 ? 33.945 -20.560 -75.604 1.00 94.56 513 SER A O 1
ATOM 4082 N N . VAL A 1 514 ? 34.494 -18.872 -74.222 1.00 93.12 514 VAL A N 1
ATOM 4083 C CA . VAL A 1 514 ? 35.911 -19.224 -74.068 1.00 93.12 514 VAL A CA 1
ATOM 4084 C C . VAL A 1 514 ? 36.329 -19.104 -72.610 1.00 93.12 514 VAL A C 1
ATOM 4086 O O . VAL A 1 514 ? 35.693 -18.384 -71.840 1.00 93.12 514 VAL A O 1
ATOM 4089 N N . GLU A 1 515 ? 37.407 -19.781 -72.228 1.00 92.94 515 GLU A N 1
ATOM 4090 C CA . GLU A 1 515 ? 37.986 -19.656 -70.892 1.00 92.94 515 GLU A CA 1
ATOM 4091 C C . GLU A 1 515 ? 39.325 -18.931 -70.941 1.00 92.94 515 GLU A C 1
ATOM 4093 O O . GLU A 1 515 ? 40.208 -19.268 -71.734 1.00 92.94 515 GLU A O 1
ATOM 4098 N N . VAL A 1 516 ? 39.494 -17.954 -70.056 1.00 93.00 516 VAL A N 1
ATOM 4099 C CA . VAL A 1 516 ? 40.729 -17.183 -69.913 1.00 93.00 516 VAL A CA 1
ATOM 4100 C C . VAL A 1 516 ? 41.287 -17.303 -68.502 1.00 93.00 516 VAL A C 1
ATOM 4102 O O . VAL A 1 516 ? 40.549 -17.477 -67.533 1.00 93.00 516 VAL A O 1
ATOM 4105 N N . ARG A 1 517 ? 42.606 -17.192 -68.370 1.00 95.19 517 ARG A N 1
ATOM 4106 C CA . ARG A 1 517 ? 43.311 -17.237 -67.087 1.00 95.19 517 ARG A CA 1
ATOM 4107 C C . ARG A 1 517 ? 44.210 -16.019 -66.926 1.00 95.19 517 ARG A C 1
ATOM 4109 O O . ARG A 1 517 ? 44.913 -15.637 -67.864 1.00 95.19 517 ARG A O 1
ATOM 4116 N N . LEU A 1 518 ? 44.185 -15.428 -65.733 1.00 95.56 518 LEU A N 1
ATOM 4117 C CA . LEU A 1 518 ? 45.024 -14.293 -65.360 1.00 95.56 518 LEU A CA 1
ATOM 4118 C C . LEU A 1 518 ? 46.407 -14.778 -64.904 1.00 95.56 518 LEU A C 1
ATOM 4120 O O . LEU A 1 518 ? 46.543 -15.805 -64.238 1.00 95.56 518 LEU A O 1
ATOM 4124 N N . TYR A 1 519 ? 47.440 -14.021 -65.254 1.00 93.56 519 TYR A N 1
ATOM 4125 C CA . TYR A 1 519 ? 48.824 -14.288 -64.892 1.00 93.56 519 TYR A CA 1
ATOM 4126 C C . TYR A 1 519 ? 49.420 -13.068 -64.190 1.00 93.56 519 TYR A C 1
ATOM 4128 O O . TYR A 1 519 ? 49.409 -11.969 -64.748 1.00 93.56 519 TYR A O 1
ATOM 4136 N N . LYS A 1 520 ? 49.973 -13.279 -62.994 1.00 94.38 520 LYS A N 1
ATOM 4137 C CA . LYS A 1 520 ? 50.734 -12.308 -62.196 1.00 94.38 520 LYS A CA 1
ATOM 4138 C C . LYS A 1 520 ? 52.220 -12.551 -62.440 1.00 94.38 520 LYS A C 1
ATOM 4140 O O . LYS A 1 520 ? 52.704 -13.641 -62.145 1.00 94.38 520 LYS A O 1
ATOM 4145 N N . ASN A 1 521 ? 52.938 -11.586 -63.016 1.00 91.81 521 ASN A N 1
ATOM 4146 C CA . ASN A 1 521 ? 54.377 -11.701 -63.306 1.00 91.81 521 ASN A CA 1
ATOM 4147 C C . ASN A 1 521 ? 54.749 -13.004 -64.056 1.00 91.81 521 ASN A C 1
ATOM 4149 O O . ASN A 1 521 ? 55.756 -13.641 -63.771 1.00 91.81 521 ASN A O 1
ATOM 4153 N N . GLY A 1 522 ? 53.899 -13.432 -64.998 1.00 90.56 522 GLY A N 1
ATOM 4154 C CA . GLY A 1 522 ? 54.096 -14.654 -65.789 1.00 90.56 522 GLY A CA 1
ATOM 4155 C C . GLY A 1 522 ? 53.614 -15.957 -65.137 1.00 90.56 522 GLY A C 1
ATOM 4156 O O . GLY A 1 522 ? 53.553 -16.975 -65.824 1.00 90.56 522 GLY A O 1
ATOM 4157 N N . LYS A 1 523 ? 53.192 -15.942 -63.865 1.00 91.06 523 LYS A N 1
ATOM 4158 C CA . LYS A 1 523 ? 52.627 -17.107 -63.165 1.00 91.06 523 LYS A CA 1
ATOM 4159 C C . LYS A 1 523 ? 51.101 -17.065 -63.166 1.00 91.06 523 LYS A C 1
ATOM 4161 O O . LYS A 1 523 ? 50.509 -16.038 -62.850 1.00 91.06 523 LYS A O 1
ATOM 4166 N N . ALA A 1 524 ? 50.469 -18.185 -63.506 1.00 91.56 524 ALA A N 1
ATOM 4167 C CA . ALA A 1 524 ? 49.017 -18.338 -63.445 1.00 91.56 524 ALA A CA 1
ATOM 4168 C C . ALA A 1 524 ? 48.494 -18.101 -62.018 1.00 91.56 524 ALA A C 1
ATOM 4170 O O . ALA A 1 524 ? 49.041 -18.660 -61.066 1.00 91.56 524 ALA A O 1
ATOM 4171 N N . ILE A 1 525 ? 47.428 -17.311 -61.885 1.00 86.56 525 ILE A N 1
ATOM 4172 C CA . ILE A 1 525 ? 46.759 -17.044 -60.608 1.00 86.56 525 ILE A CA 1
ATOM 4173 C C . ILE A 1 525 ? 45.247 -17.251 -60.720 1.00 86.56 525 ILE A C 1
ATOM 4175 O O . ILE A 1 525 ? 44.638 -16.948 -61.746 1.00 86.56 525 ILE A O 1
ATOM 4179 N N . GLY A 1 526 ? 44.647 -17.744 -59.635 1.00 82.12 526 GLY A N 1
ATOM 4180 C CA . GLY A 1 526 ? 43.204 -17.948 -59.532 1.00 82.12 526 GLY A CA 1
ATOM 4181 C C . GLY A 1 526 ? 42.639 -19.024 -60.467 1.00 82.12 526 GLY A C 1
ATOM 4182 O O . GLY A 1 526 ? 43.361 -19.809 -61.089 1.00 82.12 526 GLY A O 1
ATOM 4183 N N . GLN A 1 527 ? 41.309 -19.065 -60.534 1.00 83.06 527 GLN A N 1
ATOM 4184 C CA . GLN A 1 527 ? 40.566 -19.952 -61.427 1.00 83.06 527 GLN A CA 1
ATOM 4185 C C . GLN A 1 527 ? 40.430 -19.351 -62.833 1.00 83.06 527 GLN A C 1
ATOM 4187 O O . GLN A 1 527 ? 40.677 -18.162 -63.052 1.00 83.06 527 GLN A O 1
ATOM 4192 N N . THR A 1 528 ? 40.072 -20.194 -63.804 1.00 84.88 528 THR A N 1
ATOM 4193 C CA . THR A 1 528 ? 39.718 -19.732 -65.149 1.00 84.88 528 THR A CA 1
ATOM 4194 C C . THR A 1 528 ? 38.394 -18.977 -65.100 1.00 84.88 528 THR A C 1
ATOM 4196 O O . THR A 1 528 ? 37.543 -19.223 -64.247 1.00 84.88 528 THR A O 1
ATOM 4199 N N . VAL A 1 529 ? 38.233 -18.019 -66.005 1.00 90.56 529 VAL A N 1
ATOM 4200 C CA . VAL A 1 529 ? 37.021 -17.218 -66.140 1.00 90.56 529 VAL A CA 1
ATOM 4201 C C . VAL A 1 529 ? 36.416 -17.491 -67.502 1.00 90.56 529 VAL A C 1
ATOM 4203 O O . VAL A 1 529 ? 37.097 -17.388 -68.524 1.00 90.56 529 VAL A O 1
ATOM 4206 N N . LYS A 1 530 ? 35.122 -17.800 -67.510 1.00 92.56 530 LYS A N 1
ATOM 4207 C CA . LYS A 1 530 ? 34.340 -17.970 -68.729 1.00 92.56 530 LYS A CA 1
ATOM 4208 C C . LYS A 1 530 ? 33.909 -16.609 -69.281 1.00 92.56 530 LYS A C 1
ATOM 4210 O O . LYS A 1 530 ? 33.282 -15.822 -68.577 1.00 92.56 530 LYS A O 1
ATOM 4215 N N . LEU A 1 531 ? 34.213 -16.350 -70.548 1.00 90.94 531 LEU A N 1
ATOM 4216 C CA . LEU A 1 531 ? 33.714 -15.207 -71.313 1.00 90.94 531 LEU A CA 1
ATOM 4217 C C . LEU A 1 531 ? 32.704 -15.704 -72.343 1.00 90.94 531 LEU A C 1
ATOM 4219 O O . LEU A 1 531 ? 32.987 -16.661 -73.065 1.00 90.94 531 LEU A O 1
ATOM 4223 N N . ASP A 1 532 ? 31.538 -15.073 -72.394 1.00 92.81 532 ASP A N 1
ATOM 4224 C CA . ASP A 1 532 ? 30.444 -15.420 -73.298 1.00 92.81 532 ASP A CA 1
ATOM 4225 C C . ASP A 1 532 ? 29.574 -14.192 -73.604 1.00 92.81 532 ASP A C 1
ATOM 4227 O O . ASP A 1 532 ? 29.845 -13.073 -73.167 1.00 92.81 532 ASP A O 1
ATOM 4231 N N . GLU A 1 533 ? 28.515 -14.376 -74.385 1.00 89.00 533 GLU A N 1
ATOM 4232 C CA . GLU A 1 533 ? 27.625 -13.273 -74.750 1.00 89.00 533 GLU A CA 1
ATOM 4233 C C . GLU A 1 533 ? 26.886 -12.667 -73.543 1.00 89.00 533 GLU A C 1
ATOM 4235 O O . GLU A 1 533 ? 26.652 -11.457 -73.515 1.00 89.00 533 GLU A O 1
ATOM 4240 N N . LYS A 1 534 ? 26.599 -13.457 -72.496 1.00 90.62 534 LYS A N 1
ATOM 4241 C CA . LYS A 1 534 ? 25.869 -12.981 -71.308 1.00 90.62 534 LYS A CA 1
ATOM 4242 C C . LYS A 1 534 ? 26.668 -11.932 -70.545 1.00 90.62 534 LYS A C 1
ATOM 4244 O O . LYS A 1 534 ? 26.098 -10.939 -70.097 1.00 90.62 534 LYS A O 1
ATOM 4249 N N . ASN A 1 535 ? 27.983 -12.120 -70.429 1.00 79.94 535 ASN A N 1
ATOM 4250 C CA . ASN A 1 535 ? 28.875 -11.128 -69.822 1.00 79.94 535 ASN A CA 1
ATOM 4251 C C . ASN A 1 535 ? 29.467 -10.135 -70.828 1.00 79.94 535 ASN A C 1
ATOM 4253 O O . ASN A 1 535 ? 30.423 -9.427 -70.508 1.00 79.94 535 ASN A O 1
ATOM 4257 N N . LYS A 1 536 ? 28.887 -10.052 -72.035 1.00 94.00 536 LYS A N 1
ATOM 4258 C CA . LYS A 1 536 ? 29.360 -9.187 -73.124 1.00 94.00 536 LYS A CA 1
ATOM 4259 C C . LYS A 1 536 ? 30.849 -9.401 -73.405 1.00 94.00 536 LYS A C 1
ATOM 4261 O O . LYS A 1 536 ? 31.573 -8.446 -73.685 1.00 94.00 536 LYS A O 1
ATOM 4266 N N . TRP A 1 537 ? 31.298 -10.655 -73.306 1.00 94.81 537 TRP A N 1
ATOM 4267 C CA . TRP A 1 537 ? 32.673 -11.077 -73.549 1.00 94.81 537 TRP A CA 1
ATOM 4268 C C . TRP A 1 537 ? 33.701 -10.337 -72.675 1.00 94.81 537 TRP A C 1
ATOM 4270 O O . TRP A 1 537 ? 34.835 -10.109 -73.103 1.00 94.81 537 TRP A O 1
ATOM 4280 N N . LYS A 1 538 ? 33.319 -9.950 -71.450 1.00 92.69 538 LYS A N 1
ATOM 4281 C CA . LYS A 1 538 ? 34.110 -9.092 -70.558 1.00 92.69 538 LYS A CA 1
ATOM 4282 C C . LYS A 1 538 ? 34.091 -9.587 -69.113 1.00 92.69 538 LYS A C 1
ATOM 4284 O O . LYS A 1 538 ? 33.071 -10.057 -68.617 1.00 92.69 538 LYS A O 1
ATOM 4289 N N . TYR A 1 539 ? 35.216 -9.437 -68.416 1.00 90.00 539 TYR A N 1
ATOM 4290 C CA . TYR A 1 539 ? 35.323 -9.736 -66.986 1.00 90.00 539 TYR A CA 1
ATOM 4291 C C . TYR A 1 539 ? 36.365 -8.857 -66.290 1.00 90.00 539 TYR A C 1
ATOM 4293 O O . TYR A 1 539 ? 37.374 -8.497 -66.894 1.00 90.00 539 TYR A O 1
ATOM 4301 N N . THR A 1 540 ? 36.152 -8.556 -65.007 1.00 89.00 540 THR A N 1
ATOM 4302 C CA . THR A 1 540 ? 37.070 -7.757 -64.184 1.00 89.00 540 THR A CA 1
ATOM 4303 C C . THR A 1 540 ? 37.475 -8.522 -62.927 1.00 89.00 540 THR A C 1
ATOM 4305 O O . THR A 1 540 ? 36.636 -8.846 -62.090 1.00 89.00 540 THR A O 1
ATOM 4308 N N . TRP A 1 541 ? 38.776 -8.768 -62.764 1.00 88.69 541 TRP A N 1
ATOM 4309 C CA . TRP A 1 541 ? 39.361 -9.223 -61.503 1.00 88.69 541 TRP A CA 1
ATOM 4310 C C . TRP A 1 541 ? 39.627 -8.015 -60.603 1.00 88.69 541 TRP A C 1
ATOM 4312 O O . TRP A 1 541 ? 40.317 -7.078 -61.005 1.00 88.69 541 TRP A O 1
ATOM 4322 N N . THR A 1 542 ? 39.099 -8.036 -59.384 1.00 87.00 542 THR A N 1
ATOM 4323 C CA . THR A 1 542 ? 39.263 -6.973 -58.381 1.00 87.00 542 THR A CA 1
ATOM 4324 C C . THR A 1 542 ? 40.225 -7.394 -57.270 1.00 87.00 542 THR A C 1
ATOM 4326 O O . THR A 1 542 ? 40.512 -8.578 -57.114 1.00 87.00 542 THR A O 1
ATOM 4329 N N . ASN A 1 543 ? 40.673 -6.431 -56.457 1.00 81.25 543 ASN A N 1
ATOM 4330 C CA . ASN A 1 543 ? 41.510 -6.669 -55.273 1.00 81.25 543 ASN A CA 1
ATOM 4331 C C . ASN A 1 543 ? 42.865 -7.347 -55.581 1.00 81.25 543 ASN A C 1
ATOM 4333 O O . ASN A 1 543 ? 43.332 -8.218 -54.849 1.00 81.25 543 ASN A O 1
ATOM 4337 N N . LEU A 1 544 ? 43.492 -6.950 -56.689 1.00 84.56 544 LEU A N 1
ATOM 4338 C CA . LEU A 1 544 ? 44.797 -7.442 -57.133 1.00 84.56 544 LEU A CA 1
ATOM 4339 C C . LEU A 1 544 ? 45.924 -6.547 -56.611 1.00 84.56 544 LEU A C 1
ATOM 4341 O O . LEU A 1 544 ? 45.763 -5.336 -56.598 1.00 84.56 544 LEU A O 1
ATOM 4345 N N . ASP A 1 545 ? 47.081 -7.089 -56.237 1.00 86.44 545 ASP A N 1
ATOM 4346 C CA . ASP A 1 545 ? 48.206 -6.259 -55.770 1.00 86.44 545 ASP A CA 1
ATOM 4347 C C . ASP A 1 545 ? 48.779 -5.399 -56.907 1.00 86.44 545 ASP A C 1
ATOM 4349 O O . ASP A 1 545 ? 49.074 -5.919 -57.987 1.00 86.44 545 ASP A O 1
ATOM 4353 N N . LYS A 1 546 ? 48.978 -4.100 -56.668 1.00 82.62 546 LYS A N 1
ATOM 4354 C CA . LYS A 1 546 ? 49.647 -3.160 -57.582 1.00 82.62 546 LYS A CA 1
ATOM 4355 C C . LYS A 1 546 ? 51.166 -3.318 -57.520 1.00 82.62 546 LYS A C 1
ATOM 4357 O O . LYS A 1 546 ? 51.833 -3.243 -58.554 1.00 82.62 546 LYS A O 1
ATOM 4362 N N . THR A 1 547 ? 51.707 -3.571 -56.329 1.00 81.88 547 THR A N 1
ATOM 4363 C CA . THR A 1 547 ? 53.132 -3.837 -56.106 1.00 81.88 547 THR A CA 1
ATOM 4364 C C . THR A 1 547 ? 53.356 -5.084 -55.253 1.00 81.88 547 THR A C 1
ATOM 4366 O O . THR A 1 547 ? 52.566 -5.401 -54.366 1.00 81.88 547 THR A O 1
ATOM 4369 N N . GLU A 1 548 ? 54.443 -5.796 -55.536 1.00 82.25 548 GLU A N 1
ATOM 4370 C CA . GLU A 1 548 ? 54.919 -6.973 -54.806 1.00 82.25 548 GLU A CA 1
ATOM 4371 C C . GLU A 1 548 ? 56.438 -6.825 -54.646 1.00 82.25 548 GLU A C 1
ATOM 4373 O O . GLU A 1 548 ? 57.137 -6.574 -55.630 1.00 82.25 548 GLU A O 1
ATOM 4378 N N . ASN A 1 549 ? 56.953 -6.908 -53.413 1.00 80.50 549 ASN A N 1
ATOM 4379 C CA . ASN A 1 549 ? 58.366 -6.640 -53.092 1.00 80.50 549 ASN A CA 1
ATOM 4380 C C . ASN A 1 549 ? 58.868 -5.285 -53.642 1.00 80.50 549 ASN A C 1
ATOM 4382 O O . ASN A 1 549 ? 59.934 -5.206 -54.255 1.00 80.50 549 ASN A O 1
ATOM 4386 N N . SER A 1 550 ? 58.057 -4.231 -53.486 1.00 76.94 550 SER A N 1
ATOM 4387 C CA . SER A 1 550 ? 58.325 -2.865 -53.976 1.00 76.94 550 SER A CA 1
ATOM 4388 C C . SER A 1 550 ? 58.509 -2.732 -55.498 1.00 76.94 550 SER A C 1
ATOM 4390 O O . SER A 1 550 ? 58.961 -1.693 -55.979 1.00 76.94 550 SER A O 1
ATOM 4392 N N . LYS A 1 551 ? 58.131 -3.750 -56.284 1.00 81.81 551 LYS A N 1
ATOM 4393 C CA . LYS A 1 551 ? 58.115 -3.722 -57.756 1.00 81.81 551 LYS A CA 1
ATOM 4394 C C . LYS A 1 551 ? 56.680 -3.748 -58.271 1.00 81.81 551 LYS A C 1
ATOM 4396 O O . LYS A 1 551 ? 55.824 -4.422 -57.703 1.00 81.81 551 LYS A O 1
ATOM 4401 N N . THR A 1 552 ? 56.411 -3.030 -59.362 1.00 85.69 552 THR A N 1
ATOM 4402 C CA . THR A 1 552 ? 55.080 -3.032 -59.994 1.00 85.69 552 THR A CA 1
ATOM 4403 C C . THR A 1 552 ? 54.762 -4.417 -60.546 1.00 85.69 552 THR A C 1
ATOM 4405 O O . THR A 1 552 ? 55.562 -5.001 -61.279 1.00 85.69 552 THR A O 1
ATOM 4408 N N . VAL A 1 553 ? 53.584 -4.934 -60.211 1.00 91.00 553 VAL A N 1
ATOM 4409 C CA . VAL A 1 553 ? 53.109 -6.231 -60.691 1.00 91.00 553 VAL A CA 1
ATOM 4410 C C . VAL A 1 553 ? 52.587 -6.096 -62.120 1.00 91.00 553 VAL A C 1
ATOM 4412 O O . VAL A 1 553 ? 51.740 -5.250 -62.407 1.00 91.00 553 VAL A O 1
ATOM 4415 N N . LYS A 1 554 ? 53.048 -6.964 -63.024 1.00 93.06 554 LYS A N 1
ATOM 4416 C CA . LYS A 1 554 ? 52.552 -7.040 -64.403 1.00 93.06 554 LYS A CA 1
ATOM 4417 C C . LYS A 1 554 ? 51.490 -8.128 -64.528 1.00 93.06 554 LYS A C 1
ATOM 4419 O O . LYS A 1 554 ? 51.794 -9.314 -64.385 1.00 93.06 554 LYS A O 1
ATOM 4424 N N . TYR A 1 555 ? 50.268 -7.727 -64.867 1.00 94.75 555 TYR A N 1
ATOM 4425 C CA . TYR A 1 555 ? 49.175 -8.649 -65.171 1.00 94.75 555 TYR A CA 1
ATOM 4426 C C . TYR A 1 555 ? 49.046 -8.894 -66.675 1.00 94.75 555 TYR A C 1
ATOM 4428 O O . TYR A 1 555 ? 49.101 -7.967 -67.480 1.00 94.75 555 TYR A O 1
ATOM 4436 N N . THR A 1 556 ? 48.869 -10.157 -67.053 1.00 96.06 556 THR A N 1
ATOM 4437 C CA . THR A 1 556 ? 48.606 -10.593 -68.435 1.00 96.06 556 THR A CA 1
ATOM 4438 C C . THR A 1 556 ? 47.526 -11.668 -68.439 1.00 96.06 556 THR A C 1
ATOM 4440 O O . THR A 1 556 ? 47.242 -12.262 -67.403 1.00 96.06 556 THR A O 1
ATOM 4443 N N . VAL A 1 557 ? 46.913 -11.927 -69.590 1.00 96.38 557 VAL A N 1
ATOM 4444 C CA . VAL A 1 557 ? 45.854 -12.931 -69.736 1.00 96.38 557 VAL A CA 1
ATOM 4445 C C . VAL A 1 557 ? 46.205 -13.885 -70.869 1.00 96.38 557 VAL A C 1
ATOM 4447 O O . VAL A 1 557 ? 46.807 -13.466 -71.858 1.00 96.38 557 VAL A O 1
ATOM 4450 N N . LYS A 1 558 ? 45.839 -15.159 -70.725 1.00 93.56 558 LYS A N 1
ATOM 4451 C CA . LYS A 1 558 ? 45.887 -16.143 -71.812 1.00 93.56 558 LYS A CA 1
ATOM 4452 C C . LYS A 1 558 ? 44.563 -16.884 -71.916 1.00 93.56 558 LYS A C 1
ATOM 4454 O O . LYS A 1 558 ? 43.925 -17.153 -70.899 1.00 93.56 558 LYS A O 1
ATOM 4459 N N . GLU A 1 559 ? 44.167 -17.208 -73.139 1.00 94.31 559 GLU A N 1
ATOM 4460 C CA . GLU A 1 559 ? 43.066 -18.129 -73.401 1.00 94.31 559 GLU A CA 1
ATOM 4461 C C . GLU A 1 559 ? 43.558 -19.555 -73.137 1.00 94.31 559 GLU A C 1
ATOM 4463 O O . GLU A 1 559 ? 44.653 -19.926 -73.559 1.00 94.31 559 GLU A O 1
ATOM 4468 N N . VAL A 1 560 ? 42.783 -20.329 -72.379 1.00 91.25 560 VAL A N 1
ATOM 4469 C CA . VAL A 1 560 ? 43.181 -21.667 -71.913 1.00 91.25 560 VAL A CA 1
ATOM 4470 C C . VAL A 1 560 ? 43.198 -22.650 -73.078 1.00 91.25 560 VAL A C 1
ATOM 4472 O O . VAL A 1 560 ? 44.162 -23.390 -73.240 1.00 91.25 560 VAL A O 1
ATOM 4475 N N . ASN A 1 561 ? 42.153 -22.612 -73.908 1.00 89.88 561 ASN A N 1
ATOM 4476 C CA . ASN A 1 561 ? 42.000 -23.442 -75.096 1.00 89.88 561 ASN A CA 1
ATOM 4477 C C . ASN A 1 561 ? 41.568 -22.556 -76.265 1.00 89.88 561 ASN A C 1
ATOM 4479 O O . ASN A 1 561 ? 40.406 -22.153 -76.340 1.00 89.88 561 ASN A O 1
ATOM 4483 N N . VAL A 1 562 ? 42.498 -22.255 -77.173 1.00 92.06 562 VAL A N 1
ATOM 4484 C CA . VAL A 1 562 ? 42.171 -21.501 -78.390 1.00 92.06 562 VAL A CA 1
ATOM 4485 C C . VAL A 1 562 ? 41.272 -22.373 -79.278 1.00 92.06 562 VAL A C 1
ATOM 4487 O O . VAL A 1 562 ? 41.658 -23.504 -79.595 1.00 92.06 562 VAL A O 1
ATOM 4490 N N . PRO A 1 563 ? 40.088 -21.891 -79.695 1.00 91.31 563 PRO A N 1
ATOM 4491 C CA . PRO A 1 563 ? 39.161 -22.665 -80.515 1.00 91.31 563 PRO A CA 1
ATOM 4492 C C . PRO A 1 563 ? 39.798 -23.160 -81.818 1.00 91.31 563 PRO A C 1
ATOM 4494 O O . PRO A 1 563 ? 40.580 -22.458 -82.464 1.00 91.31 563 PRO A O 1
ATOM 4497 N N . ARG A 1 564 ? 39.437 -24.375 -82.243 1.00 86.94 564 ARG A N 1
ATOM 4498 C CA . ARG A 1 564 ? 39.944 -24.967 -83.489 1.00 86.94 564 ARG A CA 1
ATOM 4499 C C . ARG A 1 564 ? 39.651 -24.042 -84.676 1.00 86.94 564 ARG A C 1
ATOM 4501 O O . ARG A 1 564 ? 38.533 -23.573 -84.839 1.00 86.94 564 ARG A O 1
ATOM 4508 N N . GLY A 1 565 ? 40.659 -23.810 -85.517 1.00 88.62 565 GLY A N 1
ATOM 4509 C CA . GLY A 1 565 ? 40.541 -22.920 -86.677 1.00 88.62 565 GLY A CA 1
ATOM 4510 C C . GLY A 1 565 ? 40.758 -21.438 -86.366 1.00 88.62 565 GLY A C 1
ATOM 4511 O O . GLY A 1 565 ? 40.736 -20.634 -87.289 1.00 88.62 565 GLY A O 1
ATOM 4512 N N . TYR A 1 566 ? 41.034 -21.076 -85.112 1.00 92.31 566 TYR A N 1
ATOM 4513 C CA . TYR A 1 566 ? 41.372 -19.714 -84.717 1.00 92.31 566 TYR A CA 1
ATOM 4514 C C . TYR A 1 566 ? 42.838 -19.582 -84.292 1.00 92.31 566 TYR A C 1
ATOM 4516 O O . TYR A 1 566 ? 43.508 -20.553 -83.929 1.00 92.31 566 TYR A O 1
ATOM 4524 N N . GLU A 1 567 ? 43.341 -18.356 -84.352 1.00 93.44 567 GLU A N 1
ATOM 4525 C CA . GLU A 1 567 ? 44.601 -17.923 -83.753 1.00 93.44 567 GLU A CA 1
ATOM 4526 C C . GLU A 1 567 ? 44.315 -16.813 -82.736 1.00 93.44 567 GLU A C 1
ATOM 4528 O O . GLU A 1 567 ? 43.577 -15.877 -83.046 1.00 93.44 567 GLU A O 1
ATOM 4533 N N . ALA A 1 568 ? 44.879 -16.923 -81.530 1.00 95.38 568 ALA A N 1
ATOM 4534 C CA . ALA A 1 568 ? 44.683 -15.951 -80.458 1.00 95.38 568 ALA A CA 1
ATOM 4535 C C . ALA A 1 568 ? 45.842 -14.948 -80.388 1.00 95.38 568 ALA A C 1
ATOM 4537 O O . ALA A 1 568 ? 47.013 -15.332 -80.355 1.00 95.38 568 ALA A O 1
ATOM 4538 N N . LYS A 1 569 ? 45.510 -13.660 -80.291 1.00 95.56 569 LYS A N 1
ATOM 4539 C CA . LYS A 1 569 ? 46.444 -12.556 -80.037 1.00 95.56 569 LYS A CA 1
ATOM 4540 C C . LYS A 1 569 ? 46.064 -11.822 -78.758 1.00 95.56 569 LYS A C 1
ATOM 4542 O O . LYS A 1 569 ? 44.886 -11.597 -78.484 1.00 95.56 569 LYS A O 1
ATOM 4547 N N . TYR A 1 570 ? 47.080 -11.414 -78.005 1.00 95.44 570 TYR A N 1
ATOM 4548 C CA . TYR A 1 570 ? 46.933 -10.747 -76.715 1.00 95.44 570 TYR A CA 1
ATOM 4549 C C . TYR A 1 570 ? 47.495 -9.335 -76.801 1.00 95.44 570 TYR A C 1
ATOM 4551 O O . TYR A 1 570 ? 48.635 -9.143 -77.225 1.00 95.44 570 TYR A O 1
ATOM 4559 N N . SER A 1 571 ? 46.713 -8.346 -76.396 1.00 92.06 571 SER A N 1
ATOM 4560 C CA . SER A 1 571 ? 47.151 -6.952 -76.365 1.00 92.06 571 SER A CA 1
ATOM 4561 C C . SER A 1 571 ? 46.556 -6.215 -75.171 1.00 92.06 571 SER A C 1
ATOM 4563 O O . SER A 1 571 ? 45.788 -6.775 -74.390 1.00 92.06 571 SER A O 1
ATOM 4565 N N . THR A 1 572 ? 46.942 -4.955 -75.009 1.00 91.06 572 THR A N 1
ATOM 4566 C CA . THR A 1 572 ? 46.346 -4.048 -74.032 1.00 91.06 572 THR A CA 1
ATOM 4567 C C . THR A 1 572 ? 45.769 -2.867 -74.791 1.00 91.06 572 THR A C 1
ATOM 4569 O O . THR A 1 572 ? 46.443 -2.278 -75.641 1.00 91.06 572 THR A O 1
ATOM 4572 N N . ASP A 1 573 ? 44.518 -2.529 -74.510 1.00 85.88 573 ASP A N 1
ATOM 4573 C CA . ASP A 1 573 ? 43.889 -1.345 -75.070 1.00 85.88 573 ASP A CA 1
ATOM 4574 C C . ASP A 1 573 ? 44.578 -0.093 -74.512 1.00 85.88 573 ASP A C 1
ATOM 4576 O O . ASP A 1 573 ? 44.642 0.116 -73.302 1.00 85.88 573 ASP A O 1
ATOM 4580 N N . ARG A 1 574 ? 45.125 0.742 -75.399 1.00 83.50 574 ARG A N 1
ATOM 4581 C CA . ARG A 1 574 ? 45.940 1.901 -75.000 1.00 83.50 574 ARG A CA 1
ATOM 4582 C C . ARG A 1 574 ? 45.138 3.007 -74.310 1.00 83.50 574 ARG A C 1
ATOM 4584 O O . ARG A 1 574 ? 45.743 3.828 -73.633 1.00 83.50 574 ARG A O 1
ATOM 4591 N N . LYS A 1 575 ? 43.815 3.061 -74.503 1.00 73.94 575 LYS A N 1
ATOM 4592 C CA . LYS A 1 575 ? 42.949 4.095 -73.915 1.00 73.94 575 LYS A CA 1
ATOM 4593 C C . LYS A 1 575 ? 42.434 3.677 -72.543 1.00 73.94 575 LYS A C 1
ATOM 4595 O O . LYS A 1 575 ? 42.356 4.501 -71.643 1.00 73.94 575 LYS A O 1
ATOM 4600 N N . THR A 1 576 ? 42.069 2.407 -72.397 1.00 71.81 576 THR A N 1
ATOM 4601 C CA . THR A 1 576 ? 41.404 1.885 -71.192 1.00 71.81 576 THR A CA 1
ATOM 4602 C C . THR A 1 576 ? 42.328 1.086 -70.279 1.00 71.81 576 THR A C 1
ATOM 4604 O O . THR A 1 576 ? 42.020 0.918 -69.105 1.00 71.81 576 THR A O 1
ATOM 4607 N N . GLY A 1 577 ? 43.449 0.574 -70.793 1.00 80.69 577 GLY A N 1
ATOM 4608 C CA . GLY A 1 577 ? 44.326 -0.347 -70.068 1.00 80.69 577 GLY A CA 1
ATOM 4609 C C . GLY A 1 577 ? 43.786 -1.780 -69.969 1.00 80.69 577 GLY A C 1
ATOM 4610 O O . GLY A 1 577 ? 44.426 -2.624 -69.343 1.00 80.69 577 GLY A O 1
ATOM 4611 N N . ASN A 1 578 ? 42.638 -2.082 -70.587 1.00 88.81 578 ASN A N 1
ATOM 4612 C CA . ASN A 1 578 ? 42.040 -3.417 -70.553 1.00 88.81 578 ASN A CA 1
ATOM 4613 C C . ASN A 1 578 ? 42.892 -4.416 -71.341 1.00 88.81 578 ASN A C 1
ATOM 4615 O O . ASN A 1 578 ? 43.415 -4.108 -72.413 1.00 88.81 578 ASN A O 1
ATOM 4619 N N . LEU A 1 579 ? 43.000 -5.640 -70.833 1.00 93.69 579 LEU A N 1
ATOM 4620 C CA . LEU A 1 579 ? 43.606 -6.749 -71.557 1.00 93.69 579 LEU A CA 1
ATOM 4621 C C . LEU A 1 579 ? 42.641 -7.230 -72.642 1.00 93.69 579 LEU A C 1
ATOM 4623 O O . LEU A 1 579 ? 41.463 -7.446 -72.378 1.00 93.69 579 LEU A O 1
ATOM 4627 N N . ILE A 1 580 ? 43.133 -7.426 -73.857 1.00 94.44 580 ILE A N 1
ATOM 4628 C CA . ILE A 1 580 ? 42.324 -7.823 -75.006 1.00 94.44 580 ILE A CA 1
ATOM 4629 C C . ILE A 1 580 ? 42.797 -9.184 -75.501 1.00 94.44 580 ILE A C 1
ATOM 4631 O O . ILE A 1 580 ? 43.971 -9.360 -75.829 1.00 94.44 580 ILE A O 1
ATOM 4635 N N . VAL A 1 581 ? 41.867 -10.130 -75.600 1.00 96.56 581 VAL A N 1
ATOM 4636 C CA . VAL A 1 581 ? 42.066 -11.418 -76.274 1.00 96.56 581 VAL A CA 1
ATOM 4637 C C . VAL A 1 581 ? 41.349 -11.346 -77.617 1.00 96.56 581 VAL A C 1
ATOM 4639 O O . VAL A 1 581 ? 40.130 -11.214 -77.654 1.00 96.56 581 VAL A O 1
ATOM 4642 N N . THR A 1 582 ? 42.068 -11.415 -78.734 1.00 96.44 582 THR A N 1
ATOM 4643 C CA . THR A 1 582 ? 41.473 -11.396 -80.082 1.00 96.44 582 THR A CA 1
ATOM 4644 C C . THR A 1 582 ? 41.664 -12.747 -80.737 1.00 96.44 582 THR A C 1
ATOM 4646 O O . THR A 1 582 ? 42.804 -13.177 -80.873 1.00 96.44 582 THR A O 1
ATOM 4649 N N . ASN A 1 583 ? 40.575 -13.392 -81.169 1.00 95.44 583 ASN A N 1
ATOM 4650 C CA . ASN A 1 583 ? 40.690 -14.602 -81.987 1.00 95.44 583 ASN A CA 1
ATOM 4651 C C . ASN A 1 583 ? 40.368 -14.257 -83.433 1.00 95.44 583 ASN A C 1
ATOM 4653 O O . ASN A 1 583 ? 39.267 -13.775 -83.709 1.00 95.44 583 ASN A O 1
ATOM 4657 N N . THR A 1 584 ? 41.314 -14.543 -84.320 1.00 94.00 584 THR A N 1
ATOM 4658 C CA . THR A 1 584 ? 41.182 -14.369 -85.767 1.00 94.00 584 THR A CA 1
ATOM 4659 C C . THR A 1 584 ? 41.005 -15.733 -86.423 1.00 94.00 584 THR A C 1
ATOM 4661 O O . THR A 1 584 ? 41.692 -16.692 -86.059 1.00 94.00 584 THR A O 1
ATOM 4664 N N . LEU A 1 585 ? 40.071 -15.847 -87.367 1.00 90.69 585 LEU A N 1
ATOM 4665 C CA . LEU A 1 585 ? 39.855 -17.091 -88.107 1.00 90.69 585 LEU A CA 1
ATOM 4666 C C . LEU A 1 585 ? 41.053 -17.363 -89.033 1.00 90.69 585 LEU A C 1
ATOM 4668 O O . LEU A 1 585 ? 41.435 -16.506 -89.829 1.00 90.69 585 LEU A O 1
ATOM 4672 N N . LYS A 1 586 ? 41.642 -18.559 -88.954 1.00 84.56 586 LYS A N 1
ATOM 4673 C CA . LYS A 1 586 ? 42.745 -18.970 -89.832 1.00 84.56 586 LYS A CA 1
ATOM 4674 C C . LYS A 1 586 ? 42.216 -19.150 -91.252 1.00 84.56 586 LYS A C 1
ATOM 4676 O O . LYS A 1 586 ? 41.385 -20.022 -91.500 1.00 84.56 586 LYS A O 1
ATOM 4681 N N . THR A 1 587 ? 42.715 -18.362 -92.198 1.00 70.75 587 THR A N 1
ATOM 4682 C CA . THR A 1 587 ? 42.442 -18.573 -93.621 1.00 70.75 587 THR A CA 1
ATOM 4683 C C . THR A 1 587 ? 43.306 -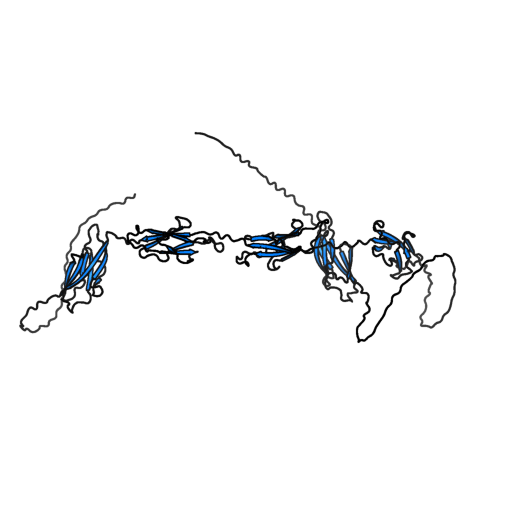19.724 -94.126 1.00 70.75 587 THR A C 1
ATOM 4685 O O . THR A 1 587 ? 44.534 -19.671 -94.111 1.00 70.75 587 THR A O 1
ATOM 4688 N N . THR A 1 588 ? 42.672 -20.810 -94.564 1.00 53.00 588 THR A N 1
ATOM 4689 C CA . THR A 1 588 ? 43.377 -21.856 -95.306 1.00 53.00 588 THR A CA 1
ATOM 4690 C C . THR A 1 588 ? 43.649 -21.308 -96.702 1.00 53.00 588 THR A C 1
ATOM 4692 O O . THR A 1 588 ? 42.725 -21.114 -97.488 1.00 53.00 588 THR A O 1
ATOM 4695 N N . SER A 1 589 ? 44.913 -21.019 -97.007 1.00 42.47 589 SER A N 1
ATOM 4696 C CA . SER A 1 589 ? 45.365 -20.880 -98.389 1.00 42.47 589 SER A CA 1
ATOM 4697 C C . SER A 1 589 ? 45.085 -22.208 -99.097 1.00 42.47 589 SER A C 1
ATOM 4699 O O . SER A 1 589 ? 45.753 -23.212 -98.845 1.00 42.47 589 SER A O 1
ATOM 4701 N N . VAL A 1 590 ? 44.042 -22.238 -99.929 1.00 37.41 590 VAL A N 1
ATOM 4702 C CA . VAL A 1 590 ? 43.787 -23.340 -100.857 1.00 37.41 590 VAL A CA 1
ATOM 4703 C C . VAL A 1 590 ? 44.828 -23.224 -101.967 1.00 37.41 590 VAL A C 1
ATOM 4705 O O . VAL A 1 590 ? 44.611 -22.587 -102.995 1.00 37.41 590 VAL A O 1
ATOM 4708 N N . GLY A 1 591 ? 45.992 -23.830 -101.739 1.00 35.59 591 GLY A N 1
ATOM 4709 C CA . GLY A 1 591 ? 46.916 -24.180 -102.806 1.00 35.59 591 GLY A CA 1
ATOM 4710 C C . GLY A 1 591 ? 46.251 -25.225 -103.696 1.00 35.59 591 GLY A C 1
ATOM 4711 O O . GLY A 1 591 ? 46.081 -26.377 -103.303 1.00 35.59 591 GLY A O 1
ATOM 4712 N N . ARG A 1 592 ? 45.833 -24.795 -104.886 1.00 40.06 592 ARG A N 1
ATOM 4713 C CA . ARG A 1 592 ? 45.329 -25.621 -105.986 1.00 40.06 592 ARG A CA 1
ATOM 4714 C C . ARG A 1 592 ? 46.384 -26.687 -106.322 1.00 40.06 592 ARG A C 1
ATOM 4716 O O . ARG A 1 592 ? 47.386 -26.372 -106.951 1.00 40.06 592 ARG A O 1
ATOM 4723 N N . SER A 1 593 ? 46.172 -27.927 -105.885 1.00 32.66 593 SER A N 1
ATOM 4724 C CA . SER A 1 593 ? 47.001 -29.075 -106.268 1.00 32.66 593 SER A CA 1
ATOM 4725 C C . SER A 1 593 ? 46.258 -29.884 -107.324 1.00 32.66 593 SER A C 1
ATOM 4727 O O . SER A 1 593 ? 45.187 -30.437 -107.068 1.00 32.66 593 SER A O 1
ATOM 4729 N N . THR A 1 594 ? 46.797 -29.883 -108.540 1.00 34.00 594 THR A N 1
ATOM 4730 C CA . THR A 1 594 ? 46.365 -30.743 -109.637 1.00 34.00 594 THR A CA 1
ATOM 4731 C C . THR A 1 594 ? 46.678 -32.197 -109.310 1.00 34.00 594 THR A C 1
ATOM 4733 O O . THR A 1 594 ? 47.756 -32.563 -108.848 1.00 34.00 594 THR A O 1
ATOM 4736 N N . THR A 1 595 ? 45.689 -33.041 -109.558 1.00 30.31 595 THR A N 1
ATOM 4737 C CA . THR A 1 595 ? 45.715 -34.484 -109.363 1.00 30.31 595 THR A CA 1
ATOM 4738 C C . THR A 1 595 ? 46.858 -35.145 -110.144 1.00 30.31 595 THR A C 1
ATOM 4740 O O . THR A 1 595 ? 46.884 -35.089 -111.371 1.00 30.31 595 THR A O 1
ATOM 4743 N N . ARG A 1 596 ? 47.729 -35.896 -109.456 1.00 32.81 596 ARG A N 1
ATOM 4744 C CA . ARG A 1 596 ? 48.325 -37.119 -110.016 1.00 32.81 596 ARG A CA 1
ATOM 4745 C C . ARG A 1 596 ? 48.064 -38.273 -109.054 1.00 32.81 596 ARG A C 1
ATOM 4747 O O . ARG A 1 596 ? 48.349 -38.197 -107.865 1.00 32.81 596 ARG A O 1
ATOM 4754 N N . ARG A 1 597 ? 47.433 -39.308 -109.596 1.00 39.53 597 ARG A N 1
ATOM 4755 C CA . ARG A 1 597 ? 46.898 -40.486 -108.910 1.00 39.53 597 ARG A CA 1
ATOM 4756 C C . ARG A 1 597 ? 48.029 -41.445 -108.516 1.00 39.53 597 ARG A C 1
ATOM 4758 O O . ARG A 1 597 ? 48.791 -41.848 -109.389 1.00 39.53 597 ARG A O 1
ATOM 4765 N N . GLN A 1 598 ? 48.065 -41.894 -107.260 1.00 32.59 598 GLN A N 1
ATOM 4766 C CA . GLN A 1 598 ? 48.606 -43.211 -106.904 1.00 32.59 598 GLN A CA 1
ATOM 4767 C C . GLN A 1 598 ? 47.866 -43.801 -105.688 1.00 32.59 598 GLN A C 1
ATOM 4769 O O . GLN A 1 598 ? 47.513 -43.090 -104.752 1.00 32.59 598 GLN A O 1
ATOM 4774 N N . LEU A 1 599 ? 47.555 -45.094 -105.801 1.00 31.95 599 LEU A N 1
ATOM 4775 C CA . LEU A 1 599 ? 46.709 -45.940 -104.944 1.00 31.95 599 LEU A CA 1
ATOM 4776 C C . LEU A 1 599 ? 47.377 -46.308 -103.593 1.00 31.95 599 LEU A C 1
ATOM 4778 O O . LEU A 1 599 ? 48.583 -46.112 -103.447 1.00 31.95 599 LEU A O 1
ATOM 4782 N N . PRO A 1 600 ? 46.618 -46.825 -102.600 1.00 40.09 600 PRO A N 1
ATOM 4783 C CA . PRO A 1 600 ? 47.021 -46.824 -101.197 1.00 40.09 600 PRO A CA 1
ATOM 4784 C C . PRO A 1 600 ? 47.947 -47.993 -100.844 1.00 40.09 600 PRO A C 1
ATOM 4786 O O . PRO A 1 600 ? 47.803 -49.097 -101.366 1.00 40.09 600 PRO A O 1
ATOM 4789 N N . LYS A 1 601 ? 48.839 -47.774 -99.872 1.00 33.03 601 LYS A N 1
ATOM 4790 C CA . LYS A 1 601 ? 49.433 -48.853 -99.075 1.00 33.03 601 LYS A CA 1
ATOM 4791 C C . LYS A 1 601 ? 49.053 -48.670 -97.610 1.00 33.03 601 LYS A C 1
ATOM 4793 O O . LYS A 1 601 ? 49.466 -47.723 -96.953 1.00 33.03 601 LYS A O 1
ATOM 4798 N N . THR A 1 602 ? 48.232 -49.598 -97.141 1.00 42.31 602 THR A N 1
ATOM 4799 C CA . THR A 1 602 ? 47.979 -49.926 -95.738 1.00 42.31 602 THR A CA 1
ATOM 4800 C C . THR A 1 602 ? 49.234 -50.541 -95.116 1.00 42.31 602 THR A C 1
ATOM 4802 O O . THR A 1 602 ? 49.860 -51.393 -95.744 1.00 42.31 602 THR A O 1
ATOM 4805 N N . GLY A 1 603 ? 49.583 -50.162 -93.885 1.00 31.66 603 GLY A N 1
ATOM 4806 C CA . GLY A 1 603 ? 50.693 -50.783 -93.159 1.00 31.66 603 GLY A CA 1
ATOM 4807 C C . GLY A 1 603 ? 50.878 -50.220 -91.754 1.00 31.66 603 GLY A C 1
ATOM 4808 O O . GLY A 1 603 ? 51.327 -49.095 -91.580 1.00 31.66 603 GLY A O 1
ATOM 4809 N N . ILE A 1 604 ? 50.497 -51.030 -90.773 1.00 36.66 604 ILE A N 1
ATOM 4810 C CA . ILE A 1 604 ? 50.689 -50.879 -89.327 1.00 36.66 604 ILE A CA 1
ATOM 4811 C C . ILE A 1 604 ? 52.190 -50.900 -88.987 1.00 36.66 604 ILE A C 1
ATOM 4813 O O . ILE A 1 604 ? 52.894 -51.730 -89.550 1.00 36.66 604 ILE A O 1
ATOM 4817 N N . ALA A 1 605 ? 52.653 -50.084 -88.027 1.00 28.75 605 ALA A N 1
ATOM 4818 C CA . ALA A 1 605 ? 53.648 -50.490 -87.017 1.00 28.75 605 ALA A CA 1
ATOM 4819 C C . ALA A 1 605 ? 53.915 -49.391 -85.969 1.00 28.75 605 ALA A C 1
ATOM 4821 O O . ALA A 1 605 ? 54.248 -48.250 -86.275 1.00 28.75 605 ALA A O 1
ATOM 4822 N N . SER A 1 606 ? 53.789 -49.812 -84.714 1.00 33.06 606 SER A N 1
ATOM 4823 C CA . SER A 1 606 ? 54.292 -49.230 -83.469 1.00 33.06 606 SER A CA 1
ATOM 4824 C C . SER A 1 606 ? 55.804 -48.972 -83.466 1.00 33.06 606 SER A C 1
ATOM 4826 O O . SER A 1 606 ? 56.530 -49.794 -84.015 1.00 33.06 606 SER A O 1
ATOM 4828 N N . THR A 1 607 ? 56.298 -47.981 -82.709 1.00 32.12 607 THR A N 1
ATOM 4829 C CA . THR A 1 607 ? 57.145 -48.192 -81.503 1.00 32.12 607 THR A CA 1
ATOM 4830 C C . THR A 1 607 ? 57.639 -46.887 -80.863 1.00 32.12 607 THR A C 1
ATOM 4832 O O . THR A 1 607 ? 57.748 -45.845 -81.503 1.00 32.12 607 THR A O 1
ATOM 4835 N N . LEU A 1 608 ? 57.881 -46.998 -79.552 1.00 37.34 608 LEU A N 1
ATOM 4836 C CA . LEU A 1 608 ? 58.432 -46.022 -78.612 1.00 37.34 608 LEU A CA 1
ATOM 4837 C C . LEU A 1 608 ? 59.842 -45.527 -78.974 1.00 37.34 608 LEU A C 1
ATOM 4839 O O . LEU A 1 608 ? 60.633 -46.258 -79.561 1.00 37.34 608 LEU A O 1
ATOM 4843 N N . GLY A 1 609 ? 60.189 -44.338 -78.472 1.00 30.19 609 GLY A N 1
ATOM 4844 C CA . GLY A 1 609 ? 61.562 -43.839 -78.403 1.00 30.19 609 GLY A CA 1
ATOM 4845 C C . GLY A 1 609 ? 61.709 -42.789 -77.301 1.00 30.19 609 GLY A C 1
ATOM 4846 O O . GLY A 1 609 ? 61.050 -41.754 -77.318 1.00 30.19 609 GLY A O 1
ATOM 4847 N N . THR A 1 610 ? 62.529 -43.114 -76.313 1.00 34.72 610 THR A N 1
ATOM 4848 C CA . THR A 1 610 ? 62.786 -42.426 -75.046 1.00 34.72 610 THR A CA 1
ATOM 4849 C C . THR A 1 610 ? 63.801 -41.274 -75.131 1.00 34.72 610 THR A C 1
ATOM 4851 O O . THR A 1 610 ? 64.711 -41.284 -75.953 1.00 34.72 610 THR A O 1
ATOM 4854 N N . SER A 1 611 ? 63.737 -40.426 -74.092 1.00 30.62 611 SER A N 1
ATOM 4855 C CA . SER A 1 611 ? 64.848 -39.944 -73.235 1.00 30.62 611 SER A CA 1
ATOM 4856 C C . SER A 1 611 ? 65.673 -38.676 -73.549 1.00 30.62 611 SER A C 1
ATOM 4858 O O . SER A 1 611 ? 65.948 -38.333 -74.691 1.00 30.62 611 SER A O 1
ATOM 4860 N N . ILE A 1 612 ? 66.165 -38.126 -72.415 1.00 35.06 612 ILE A N 1
ATOM 4861 C CA . ILE A 1 612 ? 67.314 -37.224 -72.146 1.00 35.06 612 ILE A CA 1
ATOM 4862 C C . ILE A 1 612 ? 66.911 -35.739 -71.981 1.00 35.06 612 ILE A C 1
ATOM 4864 O O . ILE A 1 612 ? 66.483 -35.094 -72.926 1.00 35.06 612 ILE A O 1
ATOM 4868 N N . ALA A 1 613 ? 66.774 -35.210 -70.755 1.00 31.00 613 ALA A N 1
ATOM 4869 C CA . ALA A 1 613 ? 67.762 -34.855 -69.712 1.00 31.00 613 ALA A CA 1
ATOM 4870 C C . ALA A 1 613 ? 68.483 -33.513 -69.958 1.00 31.00 613 ALA A C 1
ATOM 4872 O O . ALA A 1 613 ? 68.973 -33.243 -71.047 1.00 31.00 613 ALA A O 1
ATOM 4873 N N . GLY A 1 614 ? 68.557 -32.686 -68.908 1.00 28.91 614 GLY A N 1
ATOM 4874 C CA . GLY A 1 614 ? 69.244 -31.392 -68.911 1.00 28.91 614 GLY A CA 1
ATOM 4875 C C . GLY A 1 614 ? 69.260 -30.746 -67.524 1.00 28.91 614 GLY A C 1
ATOM 4876 O O . GLY A 1 614 ? 68.359 -29.988 -67.177 1.00 28.91 614 GLY A O 1
ATOM 4877 N N . LEU A 1 615 ? 70.279 -31.112 -66.742 1.00 32.16 615 LEU A N 1
ATOM 4878 C CA . LEU A 1 615 ? 70.701 -30.555 -65.451 1.00 32.16 615 LEU A CA 1
ATOM 4879 C C . LEU A 1 615 ? 71.096 -29.064 -65.538 1.00 32.16 615 LEU A C 1
ATOM 4881 O O . LEU A 1 615 ? 71.566 -28.613 -66.578 1.00 32.16 615 LEU A O 1
ATOM 4885 N N . GLY A 1 616 ? 71.053 -28.354 -64.400 1.00 31.14 616 GLY A N 1
ATOM 4886 C CA . GLY A 1 616 ? 71.679 -27.034 -64.225 1.00 31.14 616 GLY A CA 1
ATOM 4887 C C . GLY A 1 616 ? 71.655 -26.509 -62.778 1.00 31.14 616 GLY A C 1
ATOM 4888 O O . GLY A 1 616 ? 70.709 -25.839 -62.380 1.00 31.14 616 GLY A O 1
ATOM 4889 N N . LEU A 1 617 ? 72.707 -26.855 -62.024 1.00 33.81 617 LEU A N 1
ATOM 4890 C CA . LEU A 1 617 ? 73.126 -26.478 -60.652 1.00 33.81 617 LEU A CA 1
ATOM 4891 C C . LEU A 1 617 ? 73.268 -24.944 -60.418 1.00 33.81 617 LEU A C 1
ATOM 4893 O O . LEU A 1 617 ? 73.664 -24.232 -61.330 1.00 33.81 617 LEU A O 1
ATOM 4897 N N . VAL A 1 618 ? 72.795 -24.393 -59.281 1.00 34.62 618 VAL A N 1
ATOM 4898 C CA . VAL A 1 618 ? 73.482 -24.008 -58.001 1.00 34.62 618 VAL A CA 1
ATOM 4899 C C . VAL A 1 618 ? 74.125 -22.616 -57.958 1.00 34.62 618 VAL A C 1
ATOM 4901 O O . VAL A 1 618 ? 74.886 -22.254 -58.841 1.00 34.62 618 VAL A O 1
ATOM 4904 N N . LEU A 1 619 ? 73.812 -21.888 -56.870 1.00 32.88 619 LEU A N 1
ATOM 4905 C CA . LEU A 1 619 ? 74.660 -21.145 -55.901 1.00 32.88 619 LEU A CA 1
ATOM 4906 C C . LEU A 1 619 ? 73.656 -20.366 -55.007 1.00 32.88 619 LEU A C 1
ATOM 4908 O O . LEU A 1 619 ? 72.760 -19.720 -55.534 1.00 32.88 619 LEU A O 1
ATOM 4912 N N . GLY A 1 620 ? 73.586 -20.462 -53.676 1.00 30.61 620 GLY A N 1
ATOM 4913 C CA . GLY A 1 620 ? 74.635 -20.493 -52.659 1.00 30.61 620 GLY A CA 1
ATOM 4914 C C . GLY A 1 620 ? 74.643 -19.128 -51.949 1.00 30.61 620 GLY A C 1
ATOM 4915 O O . GLY A 1 620 ? 75.088 -18.154 -52.540 1.00 30.61 620 GLY A O 1
ATOM 4916 N N . GLY A 1 621 ? 74.125 -19.030 -50.716 1.00 29.92 621 GLY A N 1
ATOM 4917 C CA . GLY A 1 621 ? 74.105 -17.766 -49.965 1.00 29.92 621 GLY A CA 1
ATOM 4918 C C . GLY A 1 621 ? 73.487 -17.873 -48.568 1.00 29.92 621 GLY A C 1
ATOM 4919 O O . GLY A 1 621 ? 72.284 -17.713 -48.396 1.00 29.92 621 GLY A O 1
ATOM 4920 N N . ILE A 1 622 ? 74.339 -18.152 -47.584 1.00 40.00 622 ILE A N 1
ATOM 4921 C CA . ILE A 1 622 ? 74.083 -18.137 -46.137 1.00 40.00 622 ILE A CA 1
ATOM 4922 C C . ILE A 1 622 ? 74.069 -16.681 -45.641 1.00 40.00 622 ILE A C 1
ATOM 4924 O O . ILE A 1 622 ? 74.975 -15.933 -45.993 1.00 40.00 622 ILE A O 1
ATOM 4928 N N . SER A 1 623 ? 73.135 -16.301 -44.759 1.00 31.53 623 SER A N 1
ATOM 4929 C CA . SER A 1 623 ? 73.445 -15.361 -43.667 1.00 31.53 623 SER A CA 1
ATOM 4930 C C . SER A 1 623 ? 72.415 -15.420 -42.532 1.00 31.53 623 SER A C 1
ATOM 4932 O O . SER A 1 623 ? 71.211 -15.286 -42.740 1.00 31.53 623 SER A O 1
ATOM 4934 N N . GLN A 1 624 ? 72.931 -15.635 -41.324 1.00 39.47 624 GLN A N 1
ATOM 4935 C CA . GLN A 1 624 ? 72.285 -15.471 -40.024 1.00 39.47 624 GLN A CA 1
ATOM 4936 C C . GLN A 1 624 ? 72.265 -13.991 -39.627 1.00 39.47 624 GLN A C 1
ATOM 4938 O O . GLN A 1 624 ? 73.292 -13.349 -39.797 1.00 39.47 624 GLN A O 1
ATOM 4943 N N . PHE A 1 625 ? 71.212 -13.486 -38.969 1.00 32.16 625 PHE A N 1
ATOM 4944 C CA . PHE A 1 625 ? 71.377 -12.432 -37.952 1.00 32.16 625 PHE A CA 1
ATOM 4945 C C . PHE A 1 625 ? 70.221 -12.393 -36.927 1.00 32.16 625 PHE A C 1
ATOM 4947 O O . PHE A 1 625 ? 69.065 -12.151 -37.250 1.00 32.16 625 PHE A O 1
ATOM 4954 N N . LYS A 1 626 ? 70.622 -12.693 -35.685 1.00 35.72 626 LYS A N 1
ATOM 4955 C CA . LYS A 1 626 ? 70.179 -12.293 -34.334 1.00 35.72 626 LYS A CA 1
ATOM 4956 C C . LYS A 1 626 ? 68.858 -11.529 -34.092 1.00 35.72 626 LYS A C 1
ATOM 4958 O O . LYS A 1 626 ? 68.628 -10.443 -34.606 1.00 35.72 626 LYS A O 1
ATOM 4963 N N . LYS A 1 627 ? 68.153 -12.045 -33.070 1.00 40.41 627 LYS A N 1
ATOM 4964 C CA . LYS A 1 627 ? 67.369 -11.337 -32.034 1.00 40.41 627 LYS A CA 1
ATOM 4965 C C . LYS A 1 627 ? 68.054 -10.066 -31.504 1.00 40.41 627 LYS A C 1
ATOM 4967 O O . LYS A 1 627 ? 69.245 -10.118 -31.188 1.00 40.41 627 LYS A O 1
ATOM 4972 N N . LYS A 1 628 ? 67.258 -9.038 -31.195 1.00 41.66 628 LYS A N 1
ATOM 4973 C CA . LYS A 1 628 ? 67.397 -8.287 -29.940 1.00 41.66 628 LYS A CA 1
ATOM 4974 C C . LYS A 1 628 ? 66.065 -7.657 -29.526 1.00 41.66 628 LYS A C 1
ATOM 4976 O O . LYS A 1 628 ? 65.385 -7.072 -30.363 1.00 41.66 628 LYS A O 1
ATOM 4981 N N . ASP A 1 629 ? 65.742 -7.860 -28.257 1.00 49.56 629 ASP A N 1
ATOM 4982 C CA . ASP A 1 629 ? 64.736 -7.146 -27.481 1.00 49.56 629 ASP A CA 1
ATOM 4983 C C . ASP A 1 629 ? 65.148 -5.672 -27.306 1.00 49.56 629 ASP A C 1
ATOM 4985 O O . ASP A 1 629 ? 66.336 -5.396 -27.109 1.00 49.56 629 ASP A O 1
ATOM 4989 N N . ASP A 1 630 ? 64.176 -4.768 -27.441 1.00 52.03 630 ASP A N 1
ATOM 4990 C CA . ASP A 1 630 ? 63.832 -3.666 -26.520 1.00 52.03 630 ASP A CA 1
ATOM 4991 C C . ASP A 1 630 ? 62.463 -3.086 -26.923 1.00 52.03 630 ASP A C 1
ATOM 4993 O O . ASP A 1 630 ? 62.231 -2.901 -28.145 1.00 52.03 630 ASP A O 1
#

Sequence (630 aa):
MKKFKKGLSFLVLSFMLLNIILPIQTLASTTGEVNVKVNWSDNENKNGKRPESVEVELFANEKSVGTATLNERGKWSYKWAGLAKEEKGKAINYTVKEKTFPSEYIISKNTKGGLITITATYKVEENKVVETSSTKAPKVEEKITLAKAETPKATEAPKVEEDKQTTVATEETKQAKETKAPEVTTVVETKEEKISVKVRNVWEDNNNSKNLRPASIKVQLNKGGTAVNEPVELNEGNNWTYTWSDLDKADDYTVTVVEPAKDYDFVYNKEKETITATLKEEPTAPAETTSITAEKVWKDNGNKTKARPSYVEVQLYKDNKATGEAVKLDANNKWTHTWDNLPKTENDKNIEYTVKEVNVPKGYEVSYDAKSKVGRVYVINTIKPVEVETTSITAEKVWKDNDNKTKARPSYVEVQLYKDNKATGEAVKLDANNKWTYTWDNLPKTENGKNIEYTVKEVNVPKGYEVSYDTKSKVGRVYVINTIKTTPTDNNKTSVTVEKKWDDKNSKSRPTSVEVRLYKNGKAIGQTVKLDEKNKWKYTWTNLDKTENSKTVKYTVKEVNVPRGYEAKYSTDRKTGNLIVTNTLKTTSVGRSTTRRQLPKTGIASTLGTSIAGLGLVLGGISQFKKKDD

Radius of gyration: 67.43 Å; chains: 1; bounding box: 153×85×196 Å

Secondary structure (DSSP, 8-state):
------------------------------EEEEEEEEEEESTTTTTS---SEEEEEEEETTEEEEEEEEETTTTTEEEEEEEESEETTEE--EEEEESS--TTEEEEEEEETTEEEEEEEE-PPP----PPP----------------------------------------------------------PPEEEEEEEEEEESTTTTTS---SEEEEEEEETTEE-SPPEEEEGGGTTEEEEEEEETTS-EEEEEES--TTEEEEEETTTTEEEEEEPPP-PPPPPEEEEEEEEEEESTTTTTS---SEEEEEEEETTEEEEEEEEEETTTTTEEEEEEEESEETTEEPPEEEEESSPPTTEEEEE-TT--TTEEEEEEEEPP----EEEEEEEEEEESTTTTTS---SEEEEEEEETTEEEEEEEEEETTTTTEEEEEEEESEETTEEPPEEEEESSPPTTEEEEEE-SSSTTEEEEEEEE------TTEEEEEEEEEEESTT-TT--SEEEEEEEETTEEEEEEEEEETTTTTEEEEEEEESEETTEEPPEEEEESSPPTTEEEEEEE-TTT--EEEEEEEPP-------------------------------------------

pLDDT: mean 74.65, std 23.85, range [21.55, 97.69]

Foldseek 3Di:
DDDDDDDDDDDPDDDDPDPPPDPPPPPPQPKDKAKEAEAEACVVCPVVPDDQWWKKFKDWVNHTPDMDIAGVVNVRMDMDTRHGQDDPNHGTDIDMDTDGDDPQWDWDWDDDPRYIYIYTHGNDDDDDDDDDDDDDDDDDDDDDDDDDDDDDDDDDDDDDDDDDDDDDDDDDDDDDDDDDDDDDDDPPPPPFDKDKQKAAEDEACVVCPVVQDDQWWWKFKDWVNHGPDDTDIAGVVNNRMDMDTRHGPVTDIDMDTDPDRPQWDWDDDRVVNYIYTYGHDDPDDPFDWAKAKEAEAEQEVVCPVVQDDQWWWKFKAKVNHTDDDTDIAGVVNPRMDMDTRHGQDDPNHGIDIDMDTDCQGPQWDWDWDPPQDRRYIYIYTHGHPPPQDWAKAKEAEAEQCVVCPVVQDDQWFWKFKAKPNHTDDDTDIAGVVNNRMDMDTRHGQDDPRHGIDIDMDTPDQRPQWDWDWDCPVDPRYIYTYTHGNPPPPVVFWDKAKEAEAEAEVPDPLDDQWFWKFKAKQNHTDDDIDIAGVVNPRMDMDTGHGQDDPNHGIDMFMDTPDQDPQWDWDWDADPPPRHIYIYIYGHDPPPPDDDDDDDDDDDDDDDDDDDDDDDDDDDDDDDDDDDDDDD